Protein AF-A0A7S3UV15-F1 (afdb_monomer_lite)

Sequence (547 aa):
EGKLDSGRAGTGTPVASPTPRAAEGDEERKEEVDYTKPAPLAVKKQRSFFERYIWKPVKLTFVVGGVVLAGYFADFSTMLANVILIVKGVKGVMVNWDYDNHFAAVVASLERFLSWFSPNLSFFATFYASCINFFKNFDIEFIPLDTMNVTCDGAQAPGKLFGNILILIFVAVLFESKIFAFLMLSLKASLGLLKYQLKLKGRPFFVILLITNSFMFFDFIFRYIVQLLATGTVVKDFVANGGRHINNENCGYLDLVFAVLATLAAYLLIFPTMHIMFRTFIAGLPENADFPYVEKRIPRFLRLIFLHPSVWRKQLKQRGVSGHQLATLARQASVRGAGPNKKYLELPSFFEMIILFTRSFCVMDFRIWRTYAYCMFWKVTQLMKMTAGIWDKDGIRGFGVTEMVDRYSVDLEDRRKNHQDAIVCTGMNHSMIWQFVPAFVVAAKYGEASNKCPLFVHRSGNVKPLLCQDNHQPWTGDSPKEKVKSTLKWLLSCVKGRFLKWLVYMLSFLVMCCFALKPDPAWLGLFAIVVIPLRVERALGAALDIL

Secondary structure (DSSP, 8-state):
-----------PPP--PPP---------------TTS--HHHHHHHHHHHIIIIIHHHHHHHHHHHHHHHHHHHHHHHHHHHHHHHHHHHHTT-TT--HHHHHHHHHHHHHHHHHHH-GGGHHHHHHHHHHHHHHHH--TT-S-GGGGT---HHHHHHHHHHHHHHHHHHHHHHHHT-HHHHHHHHHHHHHHHHHHHHHHTT--HHHHHHHHHHHHHHHHHHHHHHHHHHHH--GGGGS--TTS---TTTTTTHHHHHHHHHHHHHHHHHHHHHHHHHHHH-----TT-----------HHHHHHH--HHHHHHHHHHTT--HHHHHHHHHHHHHHH--TT---SSPPPHHHHHHHHHHHHHTT-THHHHHHHHHHHHHHHHHHHHHTTEE-HHHHHHTTHHHHHHHH-S-STTHHHHHHHHHHHHHHHHGGGGGGSGGGHHHHHHHHHHHTS-EE--SSSS---GGG-SS-PPP----HHHHHHHHHHHHHHHHTTHHHHHHHHHHHHHHHHHHHHS--HHHHHHIIIIIHHHHHHHHHHHHHTT-

pLDDT: mean 77.01, std 14.98, range [36.91, 96.81]

Structure (mmCIF, N/CA/C/O backbone):
data_AF-A0A7S3UV15-F1
#
_entry.id   AF-A0A7S3UV15-F1
#
loop_
_atom_site.group_PDB
_atom_site.id
_atom_site.type_symbol
_atom_site.label_atom_id
_atom_site.label_alt_id
_atom_site.label_comp_id
_atom_site.label_asym_id
_atom_site.label_entity_id
_atom_site.label_seq_id
_atom_site.pdbx_PDB_ins_code
_atom_site.Cartn_x
_atom_site.Cartn_y
_atom_site.Cartn_z
_atom_site.occupancy
_atom_site.B_iso_or_equiv
_atom_site.auth_seq_id
_atom_site.auth_comp_id
_atom_site.auth_asym_id
_atom_site.auth_atom_id
_atom_site.pdbx_PDB_model_num
ATOM 1 N N . GLU A 1 1 ? -46.388 -33.880 -6.749 1.00 39.72 1 GLU A N 1
ATOM 2 C CA . GLU A 1 1 ? -45.628 -35.085 -7.153 1.00 39.72 1 GLU A CA 1
ATOM 3 C C . GLU A 1 1 ? -44.233 -34.959 -6.534 1.00 39.72 1 GLU A C 1
ATOM 5 O O . GLU A 1 1 ? -43.615 -33.937 -6.762 1.00 39.72 1 GLU A O 1
ATOM 10 N N . GLY A 1 2 ? -43.702 -35.801 -5.649 1.00 43.31 2 GLY A N 1
ATOM 11 C CA . GLY A 1 2 ? -44.124 -37.093 -5.129 1.00 43.31 2 GLY A CA 1
ATOM 12 C C . GLY A 1 2 ? -43.697 -37.306 -3.664 1.00 43.31 2 GLY A C 1
ATOM 13 O O . GLY A 1 2 ? -43.105 -36.441 -3.024 1.00 43.31 2 GLY A O 1
ATOM 14 N N . LYS A 1 3 ? -44.134 -38.460 -3.160 1.00 43.00 3 LYS A N 1
ATOM 15 C CA . LYS A 1 3 ? -44.285 -38.919 -1.773 1.00 43.00 3 LYS A CA 1
ATOM 16 C C . LYS A 1 3 ? -42.994 -39.409 -1.085 1.00 43.00 3 LYS A C 1
ATOM 18 O O . LYS A 1 3 ? -42.113 -39.931 -1.750 1.00 43.00 3 LYS A O 1
ATOM 23 N N . LEU A 1 4 ? -43.048 -39.302 0.252 1.00 47.22 4 LEU A N 1
ATOM 24 C CA . LEU A 1 4 ? -42.614 -40.203 1.344 1.00 47.22 4 LEU A CA 1
ATOM 25 C C . LEU A 1 4 ? -41.310 -41.012 1.225 1.00 47.22 4 LEU A C 1
ATOM 27 O O . LEU A 1 4 ? -41.192 -41.859 0.356 1.00 47.22 4 LEU A O 1
ATOM 31 N N . ASP A 1 5 ? -40.487 -40.921 2.278 1.00 42.62 5 ASP A N 1
ATOM 32 C CA . ASP A 1 5 ? -40.245 -42.105 3.110 1.00 42.62 5 ASP A CA 1
ATOM 33 C C . ASP A 1 5 ? -40.104 -41.740 4.595 1.00 42.62 5 ASP A C 1
ATOM 35 O O . ASP A 1 5 ? -39.265 -40.945 5.021 1.00 42.62 5 ASP A O 1
ATOM 39 N N . SER A 1 6 ? -41.003 -42.332 5.372 1.00 44.81 6 SER A N 1
ATOM 40 C CA . SER A 1 6 ? -41.053 -42.359 6.824 1.00 44.81 6 SER A CA 1
ATOM 41 C C . SER A 1 6 ? -40.467 -43.680 7.306 1.00 44.81 6 SER A C 1
ATOM 43 O O . SER A 1 6 ? -40.920 -44.734 6.866 1.00 44.81 6 SER A O 1
ATOM 45 N N . GLY A 1 7 ? -39.566 -43.639 8.287 1.00 38.91 7 GLY A N 1
ATOM 46 C CA . GLY A 1 7 ? -39.323 -44.795 9.146 1.00 38.91 7 GLY A CA 1
ATOM 47 C C . GLY A 1 7 ? -37.868 -45.025 9.521 1.00 38.91 7 GLY A C 1
ATOM 48 O O . GLY A 1 7 ? -37.143 -45.717 8.817 1.00 38.91 7 GLY A O 1
ATOM 49 N N . ARG A 1 8 ? -37.490 -44.584 10.725 1.00 36.91 8 ARG A N 1
ATOM 50 C CA . ARG A 1 8 ? -36.830 -45.497 11.666 1.00 36.91 8 ARG A CA 1
ATOM 51 C C . ARG A 1 8 ? -36.996 -45.018 13.102 1.00 36.91 8 ARG A C 1
ATOM 53 O O . ARG A 1 8 ? -36.328 -44.097 13.557 1.00 36.91 8 ARG A O 1
ATOM 60 N N . ALA A 1 9 ? -37.911 -45.686 13.795 1.00 47.28 9 ALA A N 1
ATOM 61 C CA . ALA A 1 9 ? -37.906 -45.794 15.240 1.00 47.28 9 ALA A CA 1
ATOM 62 C C . ALA A 1 9 ? -36.664 -46.598 15.656 1.00 47.28 9 ALA A C 1
ATOM 64 O O . ALA A 1 9 ? -36.396 -47.667 15.106 1.00 47.28 9 ALA A O 1
ATOM 65 N N . GLY A 1 10 ? -35.898 -46.058 16.599 1.00 40.28 10 GLY A N 1
ATOM 66 C CA . GLY A 1 10 ? -34.692 -46.670 17.140 1.00 40.28 10 GLY A CA 1
ATOM 67 C C . GLY A 1 10 ? -34.580 -46.361 18.624 1.00 40.28 10 GLY A C 1
ATOM 68 O O . GLY A 1 10 ? -33.991 -45.358 19.001 1.00 40.28 10 GLY A O 1
ATOM 69 N N . THR A 1 11 ? -35.219 -47.225 19.416 1.00 42.88 11 THR A N 1
ATOM 70 C CA . THR A 1 11 ? -34.824 -47.676 20.763 1.00 42.88 11 THR A CA 1
ATOM 71 C C . THR A 1 11 ? -34.282 -46.625 21.733 1.00 42.88 11 THR A C 1
ATOM 73 O O . THR A 1 11 ? -33.098 -46.292 21.728 1.00 42.88 11 THR A O 1
ATOM 76 N N . GLY A 1 12 ? -35.163 -46.197 22.640 1.00 41.59 12 GLY A N 1
ATOM 77 C CA . GLY A 1 12 ? -34.788 -45.510 23.867 1.00 41.59 12 GLY A CA 1
ATOM 78 C C . GLY A 1 12 ? -33.884 -46.375 24.743 1.00 41.59 12 GLY A C 1
ATOM 79 O O . GLY A 1 12 ? -34.178 -47.538 25.021 1.00 41.59 12 GLY A O 1
ATOM 80 N N . THR A 1 13 ? -32.783 -45.782 25.181 1.00 43.84 13 THR A N 1
ATOM 81 C CA . THR A 1 13 ? -31.993 -46.246 26.316 1.00 43.84 13 THR A CA 1
ATOM 82 C C . THR A 1 13 ? -32.658 -45.784 27.616 1.00 43.84 13 THR A C 1
ATOM 84 O O . THR A 1 13 ? -33.133 -44.647 27.694 1.00 43.84 13 THR A O 1
ATOM 87 N N . PRO A 1 14 ? -32.734 -46.647 28.641 1.00 46.78 14 PRO A N 1
ATOM 88 C CA . PRO A 1 14 ? -33.384 -46.310 29.893 1.00 46.78 14 PRO A CA 1
ATOM 89 C C . PRO A 1 14 ? -32.564 -45.278 30.667 1.00 46.78 14 PRO A C 1
ATOM 91 O O . PRO A 1 14 ? -31.341 -45.360 30.785 1.00 46.78 14 PRO A O 1
ATOM 94 N N . VAL A 1 15 ? -33.296 -44.311 31.209 1.00 49.44 15 VAL A N 1
ATOM 95 C CA . VAL A 1 15 ? -32.868 -43.358 32.227 1.00 49.44 15 VAL A CA 1
ATOM 96 C C . VAL A 1 15 ? -32.294 -44.136 33.411 1.00 49.44 15 VAL A C 1
ATOM 98 O O . VAL A 1 15 ? -33.014 -44.872 34.084 1.00 49.44 15 VAL A O 1
ATOM 101 N N . ALA A 1 16 ? -30.996 -43.972 33.662 1.00 41.34 16 ALA A N 1
ATOM 102 C CA . ALA A 1 16 ? -30.376 -44.410 34.901 1.00 41.34 16 ALA A CA 1
ATOM 103 C C . ALA A 1 16 ? -30.867 -43.500 36.034 1.00 41.34 16 ALA A C 1
ATOM 105 O O . ALA A 1 16 ? -30.513 -42.325 36.128 1.00 41.34 16 ALA A O 1
ATOM 106 N N . SER A 1 17 ? -31.730 -44.063 36.869 1.00 45.31 17 SER A N 1
ATOM 107 C CA . SER A 1 17 ? -32.135 -43.545 38.170 1.00 45.31 17 SER A CA 1
ATOM 108 C C . SER A 1 17 ? -30.910 -43.266 39.056 1.00 45.31 17 SER A C 1
ATOM 110 O O . SER A 1 17 ? -30.042 -44.136 39.167 1.00 45.31 17 SER A O 1
ATOM 112 N N . PRO A 1 18 ? -30.823 -42.099 39.719 1.00 50.88 18 PRO A N 1
ATOM 113 C CA . PRO A 1 18 ? -29.780 -41.851 40.700 1.00 50.88 18 PRO A CA 1
ATOM 114 C C . PRO A 1 18 ? -30.038 -42.710 41.943 1.00 50.88 18 PRO A C 1
ATOM 116 O O . PRO A 1 18 ? -31.045 -42.563 42.631 1.00 50.88 18 PRO A O 1
ATOM 119 N N . THR A 1 19 ? -29.110 -43.623 42.215 1.00 46.34 19 THR A N 1
ATOM 120 C CA . THR A 1 19 ? -28.984 -44.352 43.480 1.00 46.34 19 THR A CA 1
ATOM 121 C C . THR A 1 19 ? -28.919 -43.375 44.661 1.00 46.34 19 THR A C 1
ATOM 123 O O . THR A 1 19 ? -28.122 -42.431 44.607 1.00 46.34 19 THR A O 1
ATOM 126 N N . PRO A 1 20 ? -29.675 -43.602 45.750 1.00 45.03 20 PRO A N 1
ATOM 127 C CA . PRO A 1 20 ? -29.476 -42.882 46.998 1.00 45.03 20 PRO A CA 1
ATOM 128 C C . PRO A 1 20 ? -28.141 -43.337 47.595 1.00 45.03 20 PRO A C 1
ATOM 130 O O . PRO A 1 20 ? -27.974 -44.497 47.973 1.00 45.03 20 PRO A O 1
ATOM 133 N N . ARG A 1 21 ? -27.153 -42.437 47.624 1.00 41.69 21 ARG A N 1
ATOM 134 C CA . ARG A 1 21 ? -25.918 -42.664 48.377 1.00 41.69 21 ARG A CA 1
ATOM 135 C C . ARG A 1 21 ? -26.274 -42.708 49.857 1.00 41.69 21 ARG A C 1
ATOM 137 O O . ARG A 1 21 ? -26.906 -41.788 50.370 1.00 41.69 21 ARG A O 1
ATOM 144 N N . ALA A 1 22 ? -25.875 -43.807 50.482 1.00 45.28 22 ALA A N 1
ATOM 145 C CA . ALA A 1 22 ? -25.959 -44.047 51.906 1.00 45.28 22 ALA A CA 1
ATOM 146 C C . ALA A 1 22 ? -25.385 -42.863 52.693 1.00 45.28 22 ALA A C 1
ATOM 148 O O . ALA A 1 22 ? -24.323 -42.336 52.358 1.00 45.28 22 ALA A O 1
ATOM 149 N N . ALA A 1 23 ? -26.123 -42.472 53.728 1.00 48.53 23 ALA A N 1
ATOM 150 C CA . ALA A 1 23 ? -25.634 -41.652 54.817 1.00 48.53 23 ALA A CA 1
ATOM 151 C C . ALA A 1 23 ? -24.546 -42.450 55.545 1.00 48.53 23 ALA A C 1
ATOM 153 O O . ALA A 1 23 ? -24.838 -43.360 56.320 1.00 48.53 23 ALA A O 1
ATOM 154 N N . GLU A 1 24 ? -23.294 -42.155 55.218 1.00 43.94 24 GLU A N 1
ATOM 155 C CA . GLU A 1 24 ? -22.136 -42.567 55.996 1.00 43.94 24 GLU A CA 1
ATOM 156 C C . GLU A 1 24 ? -21.963 -41.516 57.095 1.00 43.94 24 GLU A C 1
ATOM 158 O O . GLU A 1 24 ? -21.973 -40.318 56.815 1.00 43.94 24 GLU A O 1
ATOM 163 N N . GLY A 1 25 ? -21.966 -41.984 58.343 1.00 46.66 25 GLY A N 1
ATOM 164 C CA . GLY A 1 25 ? -22.121 -41.167 59.537 1.00 46.66 25 GLY A CA 1
ATOM 165 C C . GLY A 1 25 ? -21.084 -40.058 59.641 1.00 46.66 25 GLY A C 1
ATOM 166 O O . GLY A 1 25 ? -19.882 -40.316 59.684 1.00 46.66 25 GLY A O 1
ATOM 167 N N . ASP A 1 26 ? -21.589 -38.834 59.755 1.00 45.00 26 ASP A N 1
ATOM 168 C CA . ASP A 1 26 ? -20.851 -37.711 60.303 1.00 45.00 26 ASP A CA 1
ATOM 169 C C . ASP A 1 26 ? -20.504 -38.046 61.762 1.00 45.00 26 ASP A C 1
ATOM 171 O O . ASP A 1 26 ? -21.325 -37.926 62.673 1.00 45.00 26 ASP A O 1
ATOM 175 N N . GLU A 1 27 ? -19.275 -38.511 61.983 1.00 49.22 27 GLU A N 1
ATOM 176 C CA . GLU A 1 27 ? -18.638 -38.425 63.290 1.00 49.22 27 GLU A CA 1
ATOM 177 C C . GLU A 1 27 ? -18.615 -36.947 63.687 1.00 49.22 27 GLU A C 1
ATOM 179 O O . GLU A 1 27 ? -17.928 -36.122 63.079 1.00 49.22 27 GLU A O 1
ATOM 184 N N . GLU A 1 28 ? -19.404 -36.627 64.711 1.00 49.88 28 GLU A N 1
ATOM 185 C CA . GLU A 1 28 ? -19.476 -35.347 65.408 1.00 49.88 28 GLU A CA 1
ATOM 186 C C . GLU A 1 28 ? -18.103 -35.010 66.023 1.00 49.88 28 GLU A C 1
ATOM 188 O O . GLU A 1 28 ? -17.859 -35.100 67.229 1.00 49.88 28 GLU A O 1
ATOM 193 N N . ARG A 1 29 ? -17.152 -34.605 65.180 1.00 47.97 29 ARG A N 1
ATOM 194 C CA . ARG A 1 29 ? -15.934 -33.947 65.629 1.00 47.97 29 ARG A CA 1
ATOM 195 C C . ARG A 1 29 ? -16.352 -32.557 66.082 1.00 47.97 29 ARG A C 1
ATOM 197 O O . ARG A 1 29 ? -16.435 -31.631 65.281 1.00 47.97 29 ARG A O 1
ATOM 204 N N . LYS A 1 30 ? -16.661 -32.434 67.374 1.00 48.97 30 LYS A N 1
ATOM 205 C CA . LYS A 1 30 ? -16.801 -31.155 68.073 1.00 48.97 30 LYS A CA 1
ATOM 206 C C . LYS A 1 30 ? -15.509 -30.368 67.857 1.00 48.97 30 LYS A C 1
ATOM 208 O O . LYS A 1 30 ? -14.535 -30.555 68.580 1.00 48.97 30 LYS A O 1
ATOM 213 N N . GLU A 1 31 ? -15.480 -29.539 66.815 1.00 54.62 31 GLU A N 1
ATOM 214 C CA . GLU A 1 31 ? -14.496 -28.476 66.683 1.00 54.62 31 GLU A CA 1
ATOM 215 C C . GLU A 1 31 ? -14.720 -27.550 67.873 1.00 54.62 31 GLU A C 1
ATOM 217 O O . GLU A 1 31 ? -15.692 -26.799 67.945 1.00 54.62 31 GLU A O 1
ATOM 222 N N . GLU A 1 32 ? -13.841 -27.689 68.857 1.00 52.22 32 GLU A N 1
ATOM 223 C CA . GLU A 1 32 ? -13.698 -26.764 69.962 1.00 52.22 32 GLU A CA 1
ATOM 224 C C . GLU A 1 32 ? -13.456 -25.377 69.354 1.00 52.22 32 GLU A C 1
ATOM 226 O O . GLU A 1 32 ? -12.412 -25.096 68.759 1.00 52.22 32 GLU A O 1
ATOM 231 N N . VAL A 1 33 ? -14.501 -24.548 69.388 1.00 53.62 33 VAL A N 1
ATOM 232 C CA . VAL A 1 33 ? -14.484 -23.193 68.846 1.00 53.62 33 VAL A CA 1
ATOM 233 C C . VAL A 1 33 ? -13.492 -22.398 69.682 1.00 53.62 33 VAL A C 1
ATOM 235 O O . VAL A 1 33 ? -13.778 -21.987 70.802 1.00 53.62 33 VAL A O 1
ATOM 238 N N . ASP A 1 34 ? -12.299 -22.209 69.132 1.00 58.41 34 ASP A N 1
ATOM 239 C CA . ASP A 1 34 ? -11.276 -21.333 69.682 1.00 58.41 34 ASP A CA 1
ATOM 240 C C . ASP A 1 34 ? -11.765 -19.875 69.588 1.00 58.41 34 ASP A C 1
ATOM 242 O O . ASP A 1 34 ? -11.545 -19.169 68.598 1.00 58.41 34 ASP A O 1
ATOM 246 N N . TYR A 1 35 ? -12.476 -19.428 70.629 1.00 54.00 35 TYR A N 1
ATOM 247 C CA . TYR A 1 35 ? -13.029 -18.076 70.772 1.00 54.00 35 TYR A CA 1
ATOM 248 C C . TYR A 1 35 ? -11.956 -16.978 70.873 1.00 54.00 35 TYR A C 1
ATOM 250 O O . TYR A 1 35 ? -12.298 -15.798 70.956 1.00 54.00 35 TYR A O 1
ATOM 258 N N . THR A 1 36 ? -10.664 -17.322 70.834 1.00 62.62 36 THR A N 1
ATOM 259 C CA . THR A 1 36 ? -9.581 -16.329 70.831 1.00 62.62 36 THR A CA 1
ATOM 260 C C . THR A 1 36 ? -9.234 -15.806 69.433 1.00 62.62 36 THR A C 1
ATOM 262 O O . THR A 1 36 ? -8.505 -14.818 69.316 1.00 62.62 36 THR A O 1
ATOM 265 N N . LYS A 1 37 ? -9.790 -16.388 68.355 1.00 58.94 37 LYS A N 1
ATOM 266 C CA . LYS A 1 37 ? -9.555 -15.910 66.982 1.00 58.94 37 LYS A CA 1
ATOM 267 C C . LYS A 1 37 ? -10.670 -14.966 66.508 1.00 58.94 37 LYS A C 1
ATOM 269 O O . LYS A 1 37 ? -11.834 -15.363 66.463 1.00 58.94 37 LYS A O 1
ATOM 274 N N . PRO A 1 38 ? -10.346 -13.720 66.107 1.00 57.72 38 PRO A N 1
ATOM 275 C CA . PRO A 1 38 ? -11.342 -12.746 65.667 1.00 57.72 38 PRO A CA 1
ATOM 276 C C . PRO A 1 38 ? -12.127 -13.270 64.458 1.00 57.72 38 PRO A C 1
ATOM 278 O O . PRO A 1 38 ? -11.551 -13.810 63.512 1.00 57.72 38 PRO A O 1
ATOM 281 N N . ALA A 1 39 ? -13.452 -13.098 64.494 1.00 55.09 39 ALA A N 1
ATOM 282 C CA . ALA A 1 39 ? -14.401 -13.684 63.550 1.00 55.09 39 ALA A CA 1
ATOM 283 C C . ALA A 1 39 ? -13.979 -13.495 62.065 1.00 55.09 39 ALA A C 1
ATOM 285 O O . ALA A 1 39 ? -14.024 -12.374 61.541 1.00 55.09 39 ALA A O 1
ATOM 286 N N . PRO A 1 40 ? -13.638 -14.572 61.325 1.00 58.41 40 PRO A N 1
ATOM 287 C CA . PRO A 1 40 ? -13.104 -14.498 59.954 1.00 58.41 40 PRO A CA 1
ATOM 288 C C . PRO A 1 40 ? -14.113 -13.988 58.905 1.00 58.41 40 PRO A C 1
ATOM 290 O O . PRO A 1 40 ? -13.755 -13.712 57.754 1.00 58.41 40 PRO A O 1
ATOM 293 N N . LEU A 1 41 ? -15.383 -13.837 59.284 1.00 57.16 41 LEU A N 1
ATOM 294 C CA . LEU A 1 41 ? -16.471 -13.394 58.412 1.00 57.16 41 LEU A CA 1
ATOM 295 C C . LEU A 1 41 ? -16.432 -11.889 58.103 1.00 57.16 41 LEU A C 1
ATOM 297 O O . LEU A 1 41 ? -16.728 -11.498 56.970 1.00 57.16 41 LEU A O 1
ATOM 301 N N . ALA A 1 42 ? -16.007 -11.045 59.050 1.00 60.44 42 ALA A N 1
ATOM 302 C CA . ALA A 1 42 ? -15.926 -9.598 58.829 1.00 60.44 42 ALA A CA 1
ATOM 303 C C . ALA A 1 42 ? -14.806 -9.238 57.834 1.00 60.44 42 ALA A C 1
ATOM 305 O O . ALA A 1 42 ? -15.020 -8.472 56.891 1.00 60.44 42 ALA A O 1
ATOM 306 N N . VAL A 1 43 ? -13.645 -9.892 57.963 1.00 67.19 43 VAL A N 1
ATOM 307 C CA . VAL A 1 43 ? -12.480 -9.681 57.087 1.00 67.19 43 VAL A CA 1
ATOM 308 C C . VAL A 1 43 ? -12.755 -10.166 55.658 1.00 67.19 43 VAL A C 1
ATOM 310 O O . VAL A 1 43 ? -12.399 -9.484 54.695 1.00 67.19 43 VAL A O 1
ATOM 313 N N . LYS A 1 44 ? -13.456 -11.299 55.483 1.00 72.56 44 LYS A N 1
ATOM 314 C CA . LYS A 1 44 ? -13.864 -11.778 54.146 1.00 72.56 44 LYS A CA 1
ATOM 315 C C . LYS A 1 44 ? -14.816 -10.803 53.448 1.00 72.56 44 LYS A C 1
ATOM 317 O O . LYS A 1 44 ? -14.636 -10.533 52.258 1.00 72.56 44 LYS A O 1
ATOM 322 N N . LYS A 1 45 ? -15.795 -10.239 54.166 1.00 75.44 45 LYS A N 1
ATOM 323 C CA . LYS A 1 45 ? -16.766 -9.297 53.584 1.00 75.44 45 LYS A CA 1
ATOM 324 C C . LYS A 1 45 ? -16.092 -7.984 53.174 1.00 75.44 45 LYS A C 1
ATOM 326 O O . LYS A 1 45 ? -16.298 -7.531 52.047 1.00 75.44 45 LYS A O 1
ATOM 331 N N . GLN A 1 46 ? -15.209 -7.445 54.016 1.00 76.56 46 GLN A N 1
ATOM 332 C CA . GLN A 1 46 ? -14.454 -6.220 53.731 1.00 76.56 46 GLN A CA 1
ATOM 333 C C . GLN A 1 46 ? -13.466 -6.395 52.565 1.00 76.56 46 GLN A C 1
ATOM 335 O O . GLN A 1 46 ? -13.400 -5.538 51.683 1.00 76.56 46 GLN A O 1
ATOM 340 N N . ARG A 1 47 ? -12.772 -7.540 52.483 1.00 78.69 47 ARG A N 1
ATOM 341 C CA . ARG A 1 47 ? -11.894 -7.865 51.346 1.00 78.69 47 ARG A CA 1
ATOM 342 C C . ARG A 1 47 ? -12.682 -7.998 50.042 1.00 78.69 47 ARG A C 1
ATOM 344 O O . ARG A 1 47 ? -12.261 -7.452 49.028 1.00 78.69 47 ARG A O 1
ATOM 351 N N . SER A 1 48 ? -13.860 -8.630 50.079 1.00 82.19 48 SER A N 1
ATOM 352 C CA . SER A 1 48 ? -14.732 -8.753 48.901 1.00 82.19 48 SER A CA 1
ATOM 353 C C . SER A 1 48 ? -15.256 -7.401 48.404 1.00 82.19 48 SER A C 1
ATOM 355 O O . SER A 1 48 ? -15.382 -7.197 47.196 1.00 82.19 48 SER A O 1
ATOM 357 N N . PHE A 1 49 ? -15.515 -6.466 49.325 1.00 83.50 49 PHE A N 1
ATOM 358 C CA . PHE A 1 49 ? -15.930 -5.108 48.998 1.00 83.50 49 PHE A CA 1
ATOM 359 C C . PHE A 1 49 ? -14.777 -4.328 48.356 1.00 83.50 49 PHE A C 1
ATOM 361 O O . PHE A 1 49 ? -14.925 -3.814 47.251 1.00 83.50 49 PHE A O 1
ATOM 368 N N . PHE A 1 50 ? -13.600 -4.314 48.987 1.00 83.88 50 PHE A N 1
ATOM 369 C CA . PHE A 1 50 ? -12.421 -3.621 48.459 1.00 83.88 50 PHE A CA 1
ATOM 370 C C . PHE A 1 50 ? -12.009 -4.160 47.079 1.00 83.88 50 PHE A C 1
ATOM 372 O O . PHE A 1 50 ? -11.705 -3.404 46.154 1.00 83.88 50 PHE A O 1
ATOM 379 N N . GLU A 1 51 ? -12.074 -5.479 46.903 1.00 82.00 51 GLU A N 1
ATOM 380 C CA . GLU A 1 51 ? -11.750 -6.125 45.639 1.00 82.00 51 GLU A CA 1
ATOM 381 C C . GLU A 1 51 ? -12.776 -5.813 44.539 1.00 82.00 51 GLU A C 1
ATOM 383 O O . GLU A 1 51 ? -12.387 -5.527 43.405 1.00 82.00 51 GLU A O 1
ATOM 388 N N . ARG A 1 52 ? -14.082 -5.810 44.853 1.00 83.44 52 ARG A N 1
ATOM 389 C CA . ARG A 1 52 ? -15.134 -5.516 43.863 1.00 83.44 52 ARG A CA 1
ATOM 390 C C . ARG A 1 52 ? -15.250 -4.042 43.504 1.00 83.44 52 ARG A C 1
ATOM 392 O O . ARG A 1 52 ? -15.424 -3.754 42.325 1.00 83.44 52 ARG A O 1
ATOM 399 N N . TYR A 1 53 ? -15.187 -3.144 44.481 1.00 85.56 53 TYR A N 1
ATOM 400 C CA . TYR A 1 53 ? -15.561 -1.741 44.286 1.00 85.56 53 TYR A CA 1
ATOM 401 C C . TYR A 1 53 ? -14.372 -0.804 44.077 1.00 85.56 53 TYR A C 1
ATOM 403 O O . TYR A 1 53 ? -14.566 0.270 43.524 1.00 85.56 53 TYR A O 1
ATOM 411 N N . ILE A 1 54 ? -13.154 -1.194 44.471 1.00 83.62 54 ILE A N 1
ATOM 412 C CA . ILE A 1 54 ? -11.966 -0.333 44.339 1.00 83.62 54 ILE A CA 1
ATOM 413 C C . ILE A 1 54 ? -10.951 -0.956 43.379 1.00 83.62 54 ILE A C 1
ATOM 415 O O . ILE A 1 54 ? -10.595 -0.351 42.371 1.00 83.62 54 ILE A O 1
ATOM 419 N N . TRP A 1 55 ? -10.523 -2.198 43.615 1.00 83.00 55 TRP A N 1
ATOM 420 C CA . TRP A 1 55 ? -9.471 -2.800 42.786 1.00 83.00 55 TRP A CA 1
ATOM 421 C C . TRP A 1 55 ? -9.897 -3.095 41.350 1.00 83.00 55 TRP A C 1
ATOM 423 O O . TRP A 1 55 ? -9.092 -2.923 40.436 1.00 83.00 55 TRP A O 1
ATOM 433 N N . LYS A 1 56 ? -11.135 -3.549 41.126 1.00 79.94 56 LYS A N 1
ATOM 434 C CA . LYS A 1 56 ? -11.646 -3.791 39.768 1.00 79.94 56 LYS A CA 1
ATOM 435 C C . LYS A 1 56 ? -11.702 -2.524 38.909 1.00 79.94 56 LYS A C 1
ATOM 437 O O . LYS A 1 56 ? -11.136 -2.582 37.819 1.00 79.94 56 LYS A O 1
ATOM 442 N N . PRO A 1 57 ? -12.307 -1.400 39.344 1.00 78.38 57 PRO A N 1
ATOM 443 C CA . PRO A 1 57 ? -12.304 -0.183 38.539 1.00 78.38 57 PRO A CA 1
ATOM 444 C C . PRO A 1 57 ? -10.897 0.380 38.365 1.00 78.38 57 PRO A C 1
ATOM 446 O O . PRO A 1 57 ? -10.557 0.760 37.257 1.00 78.38 57 PRO A O 1
ATOM 449 N N . VAL A 1 58 ? -10.034 0.339 39.388 1.00 81.12 58 VAL A N 1
ATOM 450 C CA . VAL A 1 58 ? -8.633 0.774 39.239 1.00 81.12 58 VAL A CA 1
ATOM 451 C C . VAL A 1 58 ? -7.904 -0.064 38.185 1.00 81.12 58 VAL A C 1
ATOM 453 O O . VAL A 1 58 ? -7.316 0.494 37.262 1.00 81.12 58 VAL A O 1
ATOM 456 N N . LYS A 1 59 ? -7.990 -1.401 38.252 1.00 80.12 59 LYS A N 1
ATOM 457 C CA . LYS A 1 59 ? -7.412 -2.290 37.227 1.00 80.12 59 LYS A CA 1
ATOM 458 C C . LYS A 1 59 ? -8.001 -2.021 35.847 1.00 80.12 59 LYS A C 1
ATOM 460 O O . LYS A 1 59 ? -7.250 -1.998 34.879 1.00 80.12 59 LYS A O 1
ATOM 465 N N . LEU A 1 60 ? -9.313 -1.810 35.749 1.00 79.19 60 LEU A N 1
ATOM 466 C CA . LEU A 1 60 ? -9.968 -1.489 34.485 1.00 79.19 60 LEU A CA 1
ATOM 467 C C . LEU A 1 60 ? -9.448 -0.165 33.919 1.00 79.19 60 LEU A C 1
ATOM 469 O O . LEU A 1 60 ? -9.079 -0.130 32.753 1.00 79.19 60 LEU A O 1
ATOM 473 N N . THR A 1 61 ? -9.332 0.882 34.735 1.00 77.62 61 THR A N 1
ATOM 474 C CA . THR A 1 61 ? -8.782 2.181 34.329 1.00 77.62 61 THR A CA 1
ATOM 475 C C . THR A 1 61 ? -7.330 2.062 33.878 1.00 77.62 61 THR A C 1
ATOM 477 O O . THR A 1 61 ? -6.979 2.615 32.842 1.00 77.62 61 THR A O 1
ATOM 480 N N . PHE A 1 62 ? -6.491 1.298 34.585 1.00 79.44 62 PHE A N 1
ATOM 481 C CA . PHE A 1 62 ? -5.109 1.048 34.158 1.00 79.44 62 PHE A CA 1
ATOM 482 C C . PHE A 1 62 ? -5.036 0.265 32.846 1.00 79.44 62 PHE A C 1
ATOM 484 O O . PHE A 1 62 ? -4.232 0.600 31.980 1.00 79.44 62 PHE A O 1
ATOM 491 N N . VAL A 1 63 ? -5.883 -0.753 32.671 1.00 77.62 63 VAL A N 1
ATOM 492 C CA . VAL A 1 63 ? -5.932 -1.535 31.430 1.00 77.62 63 VAL A CA 1
ATOM 493 C C . VAL A 1 63 ? -6.430 -0.668 30.278 1.00 77.62 63 VAL A C 1
ATOM 495 O O . VAL A 1 63 ? -5.750 -0.577 29.265 1.00 77.62 63 VAL A O 1
ATOM 498 N N . VAL A 1 64 ? -7.568 0.011 30.424 1.00 75.69 64 VAL A N 1
ATOM 499 C CA . VAL A 1 64 ? -8.129 0.892 29.388 1.00 75.69 64 VAL A CA 1
ATOM 500 C C . VAL A 1 64 ? -7.156 2.024 29.065 1.00 75.69 64 VAL A C 1
ATOM 502 O O . VAL A 1 64 ? -6.864 2.250 27.895 1.00 75.69 64 VAL A O 1
ATOM 505 N N . GLY A 1 65 ? -6.588 2.676 30.081 1.00 77.94 65 GLY A N 1
ATOM 506 C CA . GLY A 1 65 ? -5.581 3.722 29.913 1.00 77.94 65 GLY A CA 1
ATOM 507 C C . GLY A 1 65 ? -4.335 3.221 29.183 1.00 77.94 65 GLY A C 1
ATOM 508 O O . GLY A 1 65 ? -3.892 3.856 28.231 1.00 77.94 65 GLY A O 1
ATOM 509 N N . GLY A 1 66 ? -3.817 2.046 29.553 1.00 77.25 66 GLY A N 1
ATOM 510 C CA . GLY A 1 66 ? -2.679 1.421 28.877 1.00 77.25 66 GLY A CA 1
ATOM 511 C C . GLY A 1 66 ? -2.973 1.049 27.422 1.00 77.25 66 GLY A C 1
ATOM 512 O O . GLY A 1 66 ? -2.133 1.252 26.551 1.00 77.25 66 GLY A O 1
ATOM 513 N N . VAL A 1 67 ? -4.181 0.562 27.130 1.00 73.62 67 VAL A N 1
ATOM 514 C CA . VAL A 1 67 ? -4.625 0.236 25.766 1.00 73.62 67 VAL A CA 1
ATOM 515 C C . VAL A 1 67 ? -4.771 1.484 24.909 1.00 73.62 67 VAL A C 1
ATOM 517 O O . VAL A 1 67 ? -4.312 1.493 23.768 1.00 73.62 67 VAL A O 1
ATOM 520 N N . VAL A 1 68 ? -5.392 2.533 25.449 1.00 75.94 68 VAL A N 1
ATOM 521 C CA . VAL A 1 68 ? -5.515 3.823 24.766 1.00 75.94 68 VAL A CA 1
ATOM 522 C C . VAL A 1 68 ? -4.122 4.373 24.482 1.00 75.94 68 VAL A C 1
ATOM 524 O O . VAL A 1 68 ? -3.827 4.682 23.333 1.00 75.94 68 VAL A O 1
ATOM 527 N N . LEU A 1 69 ? -3.232 4.397 25.477 1.00 76.62 69 LEU A N 1
ATOM 528 C CA . LEU A 1 69 ? -1.858 4.867 25.312 1.00 76.62 69 LEU A CA 1
ATOM 529 C C . LEU A 1 69 ? -1.087 4.059 24.256 1.00 76.62 69 LEU A C 1
ATOM 531 O O . LEU A 1 69 ? -0.419 4.644 23.407 1.00 76.62 69 LEU A O 1
ATOM 535 N N . ALA A 1 70 ? -1.216 2.730 24.257 1.00 75.75 70 ALA A N 1
ATOM 536 C CA . ALA A 1 70 ? -0.603 1.872 23.245 1.00 75.75 70 ALA A CA 1
ATOM 537 C C . ALA A 1 70 ? -1.168 2.137 21.838 1.00 75.75 70 ALA A C 1
ATOM 539 O O . ALA A 1 70 ? -0.416 2.142 20.865 1.00 75.75 70 ALA A O 1
ATOM 540 N N . GLY A 1 71 ? -2.475 2.393 21.723 1.00 76.38 71 GLY A N 1
ATOM 541 C CA . GLY A 1 71 ? -3.116 2.786 20.468 1.00 76.38 71 GLY A CA 1
ATOM 542 C C . GLY A 1 71 ? -2.603 4.130 19.948 1.00 76.38 71 GLY A C 1
ATOM 543 O O . GLY A 1 71 ? -2.226 4.226 18.781 1.00 76.38 71 GLY A O 1
ATOM 544 N N . TYR A 1 72 ? -2.508 5.132 20.828 1.00 78.88 72 TYR A N 1
ATOM 545 C CA . TYR A 1 72 ? -1.883 6.426 20.534 1.00 78.88 72 TYR A CA 1
ATOM 546 C C . TYR A 1 72 ? -0.454 6.239 20.030 1.00 78.88 72 TYR A C 1
ATOM 548 O O . TYR A 1 72 ? -0.091 6.784 18.990 1.00 78.88 72 TYR A O 1
ATOM 556 N N . PHE A 1 73 ? 0.336 5.429 20.736 1.00 77.88 73 PHE A N 1
ATOM 557 C CA . PHE A 1 73 ? 1.716 5.153 20.366 1.00 77.88 73 PHE A CA 1
ATOM 558 C C . PHE A 1 73 ? 1.817 4.495 18.985 1.00 77.88 73 PHE A C 1
ATOM 560 O O . PHE A 1 73 ? 2.572 4.965 18.140 1.00 77.88 73 PHE A O 1
ATOM 567 N N . ALA A 1 74 ? 1.010 3.469 18.712 1.00 79.56 74 ALA A N 1
ATOM 568 C CA . ALA A 1 74 ? 1.014 2.776 17.426 1.00 79.56 74 ALA A CA 1
ATOM 569 C C . ALA A 1 74 ? 0.623 3.694 16.252 1.00 79.56 74 ALA A C 1
ATOM 571 O O . ALA A 1 74 ? 1.282 3.683 15.206 1.00 79.56 74 ALA A O 1
ATOM 572 N N . ASP A 1 75 ? -0.421 4.515 16.416 1.00 80.75 75 ASP A N 1
ATOM 573 C CA . ASP A 1 75 ? -0.837 5.494 15.402 1.00 80.75 75 ASP A CA 1
ATOM 574 C C . ASP A 1 75 ? 0.252 6.552 15.167 1.00 80.75 75 ASP A C 1
ATOM 576 O O . ASP A 1 75 ? 0.504 6.949 14.025 1.00 80.75 75 ASP A O 1
ATOM 580 N N . PHE A 1 76 ? 0.931 6.973 16.233 1.00 80.44 76 PHE A N 1
ATOM 581 C CA . PHE A 1 76 ? 2.013 7.944 16.169 1.00 80.44 76 PHE A CA 1
ATOM 582 C C . PHE A 1 76 ? 3.270 7.372 15.496 1.00 80.44 76 PHE A C 1
ATOM 584 O O . PHE A 1 76 ? 3.817 7.993 14.586 1.00 80.44 76 PHE A O 1
ATOM 591 N N . SER A 1 77 ? 3.692 6.151 15.840 1.00 80.44 77 SER A N 1
ATOM 592 C CA . SER A 1 77 ? 4.787 5.455 15.148 1.00 80.44 77 SER A CA 1
ATOM 593 C C . SER A 1 77 ? 4.477 5.243 13.666 1.00 80.44 77 SER A C 1
ATOM 595 O O . SER A 1 77 ? 5.348 5.435 12.821 1.00 80.44 77 SER A O 1
ATOM 597 N N . THR A 1 78 ? 3.226 4.915 13.330 1.00 83.38 78 THR A N 1
ATOM 598 C CA . THR A 1 78 ? 2.766 4.801 11.938 1.00 83.38 78 THR A CA 1
ATOM 599 C C . THR A 1 78 ? 2.885 6.132 11.198 1.00 83.38 78 THR A C 1
ATOM 601 O O . THR A 1 78 ? 3.339 6.175 10.055 1.00 83.38 78 THR A O 1
ATOM 604 N N . MET A 1 79 ? 2.480 7.229 11.843 1.00 86.75 79 MET A N 1
ATOM 605 C CA . MET A 1 79 ? 2.595 8.577 11.292 1.00 86.75 79 MET A CA 1
ATOM 606 C C . MET A 1 79 ? 4.051 8.911 10.958 1.00 86.75 79 MET A C 1
ATOM 608 O O . MET A 1 79 ? 4.367 9.301 9.837 1.00 86.75 79 MET A O 1
ATOM 612 N N . LEU A 1 80 ? 4.933 8.711 11.929 1.00 83.81 80 LEU A N 1
ATOM 613 C CA . LEU A 1 80 ? 6.358 8.971 11.817 1.00 83.81 80 LEU A CA 1
ATOM 614 C C . LEU A 1 80 ? 7.032 8.121 10.728 1.00 83.81 80 LEU A C 1
ATOM 616 O O . LEU A 1 80 ? 7.762 8.640 9.887 1.00 83.81 80 LEU A O 1
ATOM 620 N N . ALA A 1 81 ? 6.714 6.830 10.676 1.00 85.75 81 ALA A N 1
ATOM 621 C CA . ALA A 1 81 ? 7.176 5.925 9.631 1.00 85.75 81 ALA A CA 1
ATOM 622 C C . ALA A 1 81 ? 6.749 6.405 8.228 1.00 85.75 81 ALA A C 1
ATOM 624 O O . ALA A 1 81 ? 7.547 6.429 7.291 1.00 85.75 81 ALA A O 1
ATOM 625 N N . ASN A 1 82 ? 5.507 6.878 8.083 1.00 87.88 82 ASN A N 1
ATOM 626 C CA . ASN A 1 82 ? 5.025 7.459 6.828 1.00 87.88 82 ASN A CA 1
ATOM 627 C C . ASN A 1 82 ? 5.759 8.753 6.454 1.00 87.88 82 ASN A C 1
ATOM 629 O O . ASN A 1 82 ? 6.023 8.973 5.274 1.00 87.88 82 ASN A O 1
ATOM 633 N N . VAL A 1 83 ? 6.098 9.590 7.436 1.00 86.62 83 VAL A N 1
ATOM 634 C CA . VAL A 1 83 ? 6.880 10.820 7.233 1.00 86.62 83 VAL A CA 1
ATOM 635 C C . VAL A 1 83 ? 8.270 10.489 6.695 1.00 86.62 83 VAL A C 1
ATOM 637 O O . VAL A 1 83 ? 8.681 11.098 5.712 1.00 86.62 83 VAL A O 1
ATOM 640 N N . ILE A 1 84 ? 8.952 9.482 7.254 1.00 85.38 84 ILE A N 1
ATOM 641 C CA . ILE A 1 84 ? 10.250 9.005 6.741 1.00 85.38 84 ILE A CA 1
ATOM 642 C C . ILE A 1 84 ? 10.128 8.595 5.270 1.00 85.38 84 ILE A C 1
ATOM 644 O O . ILE A 1 84 ? 10.931 9.027 4.442 1.00 85.38 84 ILE A O 1
ATOM 648 N N . LEU A 1 85 ? 9.106 7.803 4.926 1.00 85.25 85 LEU A N 1
ATOM 649 C CA . LEU A 1 85 ? 8.880 7.365 3.546 1.00 85.25 85 LEU A CA 1
ATOM 650 C C . LEU A 1 85 ? 8.623 8.548 2.604 1.00 85.25 85 LEU A C 1
ATOM 652 O O . LEU A 1 85 ? 9.186 8.584 1.513 1.00 85.25 85 LEU A O 1
ATOM 656 N N . ILE A 1 86 ? 7.806 9.525 3.015 1.00 86.50 86 ILE A N 1
ATOM 657 C CA . ILE A 1 86 ? 7.518 10.727 2.216 1.00 86.50 86 ILE A CA 1
ATOM 658 C C . ILE A 1 86 ? 8.797 11.539 1.994 1.00 86.50 86 ILE A C 1
ATOM 660 O O . ILE A 1 86 ? 9.121 11.858 0.853 1.00 86.50 86 ILE A O 1
ATOM 664 N N . VAL A 1 87 ? 9.550 11.823 3.059 1.00 84.38 87 VAL A N 1
ATOM 665 C CA . VAL A 1 87 ? 10.810 12.579 3.003 1.00 84.38 87 VAL A CA 1
ATOM 666 C C . VAL A 1 87 ? 11.821 11.875 2.085 1.00 84.38 87 VAL A C 1
ATOM 668 O O . VAL A 1 87 ? 12.409 12.514 1.207 1.00 84.38 87 VAL A O 1
ATOM 671 N N . LYS A 1 88 ? 11.960 10.545 2.198 1.00 81.31 88 LYS A N 1
ATOM 672 C CA . LYS A 1 88 ? 12.828 9.734 1.325 1.00 81.31 88 LYS A CA 1
ATOM 673 C C . LYS A 1 88 ? 12.342 9.710 -0.129 1.00 81.31 88 LYS A C 1
ATOM 675 O O . LYS A 1 88 ? 13.162 9.805 -1.035 1.00 81.31 88 LYS A O 1
ATOM 680 N N . GLY A 1 89 ? 11.034 9.634 -0.371 1.00 80.31 89 GLY A N 1
ATOM 681 C CA . GLY A 1 89 ? 10.457 9.680 -1.720 1.00 80.31 89 GLY A CA 1
ATOM 682 C C . GLY A 1 89 ? 10.711 11.016 -2.423 1.00 80.31 89 GLY A C 1
ATOM 683 O O . GLY A 1 89 ? 11.145 11.041 -3.575 1.00 80.31 89 GLY A O 1
ATOM 684 N N . VAL A 1 90 ? 10.538 12.132 -1.704 1.00 79.94 90 VAL A N 1
ATOM 685 C CA . VAL A 1 90 ? 10.789 13.482 -2.239 1.00 79.94 90 VAL A CA 1
ATOM 686 C C . VAL A 1 90 ? 12.281 13.724 -2.518 1.00 79.94 90 VAL A C 1
ATOM 688 O O . VAL A 1 90 ? 12.597 14.488 -3.428 1.00 79.94 90 VAL A O 1
ATOM 691 N N . LYS A 1 91 ? 13.205 13.004 -1.855 1.00 72.44 91 LYS A N 1
ATOM 692 C CA . LYS A 1 91 ? 14.657 13.023 -2.163 1.00 72.44 91 LYS A CA 1
ATOM 693 C C . LYS A 1 91 ? 14.979 12.744 -3.611 1.00 72.44 91 LYS A C 1
ATOM 695 O O . LYS A 1 91 ? 15.889 13.344 -4.170 1.00 72.44 91 LYS A O 1
ATOM 700 N N . GLY A 1 92 ? 14.250 11.806 -4.210 1.00 65.94 92 GLY A N 1
ATOM 701 C CA . GLY A 1 92 ? 14.444 11.468 -5.614 1.00 65.94 92 GLY A CA 1
ATOM 702 C C . GLY A 1 92 ? 14.150 12.641 -6.552 1.00 65.94 92 GLY A C 1
ATOM 703 O O . GLY A 1 92 ? 14.566 12.599 -7.702 1.00 65.94 92 GLY A O 1
ATOM 704 N N . VAL A 1 93 ? 13.445 13.669 -6.068 1.00 69.81 93 VAL A N 1
ATOM 705 C CA . VAL A 1 93 ? 12.944 14.797 -6.858 1.00 69.81 93 VAL A CA 1
ATOM 706 C C . VAL A 1 93 ? 13.637 16.115 -6.488 1.00 69.81 93 VAL A C 1
ATOM 708 O O . VAL A 1 93 ? 13.950 16.900 -7.378 1.00 69.81 93 VAL A O 1
ATOM 711 N N . MET A 1 94 ? 13.896 16.376 -5.201 1.00 70.81 94 MET A N 1
ATOM 712 C CA . MET A 1 94 ? 14.515 17.624 -4.731 1.00 70.81 94 MET A CA 1
ATOM 713 C C . MET A 1 94 ? 16.008 17.432 -4.432 1.00 70.81 94 MET A C 1
ATOM 715 O O . MET A 1 94 ? 16.379 16.784 -3.459 1.00 70.81 94 MET A O 1
ATOM 719 N N . VAL A 1 95 ? 16.868 18.029 -5.263 1.00 59.91 95 VAL A N 1
ATOM 720 C CA . VAL A 1 95 ? 18.322 17.767 -5.299 1.00 59.91 95 VAL A CA 1
ATOM 721 C C . VAL A 1 95 ? 19.098 18.320 -4.083 1.00 59.91 95 VAL A C 1
ATOM 723 O O . VAL A 1 95 ? 20.176 17.815 -3.793 1.00 59.91 95 VAL A O 1
ATOM 726 N N . ASN A 1 96 ? 18.545 19.267 -3.310 1.00 71.50 96 ASN A N 1
ATOM 727 C CA . ASN A 1 96 ? 19.288 20.010 -2.270 1.00 71.50 96 ASN A CA 1
ATOM 728 C C . ASN A 1 96 ? 18.716 19.905 -0.842 1.00 71.50 96 ASN A C 1
ATOM 730 O O . ASN A 1 96 ? 18.965 20.780 -0.014 1.00 71.50 96 ASN A O 1
ATOM 734 N N . TRP A 1 97 ? 17.916 18.884 -0.530 1.00 77.00 97 TRP A N 1
ATOM 735 C CA . TRP A 1 97 ? 17.360 18.765 0.822 1.00 77.00 97 TRP A CA 1
ATOM 736 C C . TRP A 1 97 ? 18.385 18.148 1.788 1.00 77.00 97 TRP A C 1
ATOM 738 O O . TRP A 1 97 ? 18.819 17.013 1.596 1.00 77.00 97 TRP A O 1
ATOM 748 N N . ASP A 1 98 ? 18.762 18.884 2.836 1.00 86.50 98 ASP A N 1
ATOM 749 C CA . ASP A 1 98 ? 19.592 18.376 3.933 1.00 86.50 98 ASP A CA 1
ATOM 750 C C . ASP A 1 98 ? 18.778 17.464 4.869 1.00 86.50 98 ASP A C 1
ATOM 752 O O . ASP A 1 98 ? 18.058 17.914 5.765 1.00 86.50 98 ASP A O 1
ATOM 756 N N . TYR A 1 99 ? 18.874 16.158 4.624 1.00 80.44 99 TYR A N 1
ATOM 757 C CA . TYR A 1 99 ? 18.151 15.122 5.364 1.00 80.44 99 TYR A CA 1
ATOM 758 C C . TYR A 1 99 ? 18.535 15.051 6.831 1.00 80.44 99 TYR A C 1
ATOM 760 O O . TYR A 1 99 ? 17.681 14.755 7.665 1.00 80.44 99 TYR A O 1
ATOM 768 N N . ASP A 1 100 ? 19.802 15.294 7.141 1.00 87.06 100 ASP A N 1
ATOM 769 C CA . ASP A 1 100 ? 20.323 15.092 8.485 1.00 87.06 100 ASP A CA 1
ATOM 770 C C . ASP A 1 100 ? 19.788 16.171 9.407 1.00 87.06 100 ASP A C 1
ATOM 772 O O . ASP A 1 100 ? 19.211 15.868 10.455 1.00 87.06 100 ASP A O 1
ATOM 776 N N . ASN A 1 101 ? 19.844 17.416 8.938 1.00 90.62 101 ASN A N 1
ATOM 777 C CA . ASN A 1 101 ? 19.226 18.534 9.629 1.00 90.62 101 ASN A CA 1
ATOM 778 C C . ASN A 1 101 ? 17.699 18.388 9.699 1.00 90.62 101 ASN A C 1
ATOM 780 O O . ASN A 1 101 ? 17.098 18.682 10.735 1.00 90.62 101 ASN A O 1
ATOM 784 N N . HIS A 1 102 ? 17.058 17.871 8.646 1.00 88.50 102 HIS A N 1
ATOM 785 C CA . HIS A 1 102 ? 15.606 17.681 8.638 1.00 88.50 102 HIS A CA 1
ATOM 786 C C . HIS A 1 102 ? 15.132 16.612 9.628 1.00 88.50 102 HIS A C 1
ATOM 788 O O . HIS A 1 102 ? 14.194 16.837 10.393 1.00 88.50 102 HIS A O 1
ATOM 794 N N . PHE A 1 103 ? 15.788 15.451 9.668 1.00 88.81 103 PHE A N 1
ATOM 795 C CA . PHE A 1 103 ? 15.456 14.401 10.627 1.00 88.81 103 PHE A CA 1
ATOM 796 C C . PHE A 1 103 ? 15.803 14.799 12.061 1.00 88.81 103 PHE A C 1
ATOM 798 O O . PHE A 1 103 ? 15.018 14.509 12.966 1.00 88.81 103 PHE A O 1
ATOM 805 N N . ALA A 1 104 ? 16.914 15.511 12.272 1.00 91.88 104 ALA A N 1
ATOM 806 C CA . ALA A 1 104 ? 17.226 16.097 13.571 1.00 91.88 104 ALA A CA 1
ATOM 807 C C . ALA A 1 104 ? 16.113 17.056 14.027 1.00 91.88 104 ALA A C 1
ATOM 809 O O . ALA A 1 104 ? 15.680 16.991 15.176 1.00 91.88 104 ALA A O 1
ATOM 810 N N . ALA A 1 105 ? 15.565 17.873 13.119 1.00 92.19 105 ALA A N 1
ATOM 811 C CA . ALA A 1 105 ? 14.435 18.752 13.417 1.00 92.19 105 ALA A CA 1
ATOM 812 C C . ALA A 1 105 ? 13.134 17.984 13.728 1.00 92.19 105 ALA A C 1
ATOM 814 O O . ALA A 1 105 ? 12.389 18.382 14.628 1.00 92.19 105 ALA A O 1
ATOM 815 N N . VAL A 1 106 ? 12.867 16.863 13.043 1.00 89.06 106 VAL A N 1
ATOM 816 C CA . VAL A 1 106 ? 11.744 15.957 13.364 1.00 89.06 106 VAL A CA 1
ATOM 817 C C . VAL A 1 106 ? 11.895 15.383 14.777 1.00 89.06 106 VAL A C 1
ATOM 819 O O . VAL A 1 106 ? 10.942 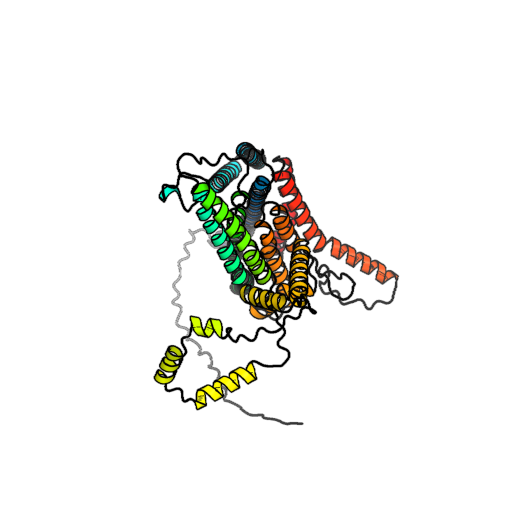15.434 15.557 1.00 89.06 106 VAL A O 1
ATOM 822 N N . VAL A 1 107 ? 13.077 14.860 15.122 1.00 92.00 107 VAL A N 1
ATOM 823 C CA . VAL A 1 107 ? 13.366 14.289 16.450 1.00 92.00 107 VAL A CA 1
ATOM 824 C C . VAL A 1 107 ? 13.263 15.359 17.535 1.00 92.00 107 VAL A C 1
ATOM 826 O O . VAL A 1 107 ? 12.582 15.137 18.531 1.00 92.00 107 VAL A O 1
ATOM 829 N N . ALA A 1 108 ? 13.850 16.538 17.325 1.00 93.31 108 ALA A N 1
ATOM 830 C CA . ALA A 1 108 ? 13.778 17.644 18.277 1.00 93.31 108 ALA A CA 1
ATOM 831 C C . ALA A 1 108 ? 12.335 18.136 18.482 1.00 93.31 108 ALA A C 1
ATOM 833 O O . ALA A 1 108 ? 11.926 18.435 19.604 1.00 93.31 108 ALA A O 1
ATOM 834 N N . SER A 1 109 ? 11.533 18.194 17.413 1.00 91.12 109 SER A N 1
ATOM 835 C CA . SER A 1 109 ? 10.105 18.532 17.508 1.00 91.12 109 SER A CA 1
ATOM 836 C C . SER A 1 109 ? 9.333 17.488 18.308 1.00 91.12 109 SER A C 1
ATOM 838 O O . SER A 1 109 ? 8.484 17.845 19.125 1.00 91.12 109 SER A O 1
ATOM 840 N N . LEU A 1 110 ? 9.649 16.206 18.107 1.00 89.56 110 LEU A N 1
ATOM 841 C CA . LEU A 1 110 ? 9.061 15.106 18.861 1.00 89.56 110 LEU A CA 1
ATOM 842 C C . LEU A 1 110 ? 9.436 15.160 20.345 1.00 89.56 110 LEU A C 1
ATOM 844 O O . LEU A 1 110 ? 8.568 15.029 21.203 1.00 89.56 110 LEU A O 1
ATOM 848 N N . GLU A 1 111 ? 10.708 15.384 20.650 1.00 93.19 111 GLU A N 1
ATOM 849 C CA . GLU A 1 111 ? 11.205 15.492 22.019 1.00 93.19 111 GLU A CA 1
ATOM 850 C C . GLU A 1 111 ? 10.538 16.648 22.770 1.00 93.19 111 GLU A C 1
ATOM 852 O O . GLU A 1 111 ? 10.029 16.446 23.872 1.00 93.19 111 GLU A O 1
ATOM 857 N N . ARG A 1 112 ? 10.453 17.834 22.148 1.00 92.25 112 ARG A N 1
ATOM 858 C CA . ARG A 1 112 ? 9.741 18.999 22.707 1.00 92.25 112 ARG A CA 1
ATOM 859 C C . ARG A 1 112 ? 8.260 18.718 22.937 1.00 92.25 112 ARG A C 1
ATOM 861 O O . ARG A 1 112 ? 7.705 19.125 23.951 1.00 92.25 112 ARG A O 1
ATOM 868 N N . PHE A 1 113 ? 7.615 18.038 21.992 1.00 90.44 113 PHE A N 1
ATOM 869 C CA . PHE A 1 113 ? 6.208 17.678 22.114 1.00 90.44 113 PHE A CA 1
ATOM 870 C C . PHE A 1 113 ? 5.976 16.698 23.272 1.00 90.44 113 PHE A C 1
ATOM 872 O O . PHE A 1 113 ? 5.084 16.913 24.085 1.00 90.44 113 PHE A O 1
ATOM 879 N N . LEU A 1 114 ? 6.789 15.644 23.386 1.00 88.31 114 LEU A N 1
ATOM 880 C CA . LEU A 1 114 ? 6.636 14.623 24.425 1.00 88.31 114 LEU A CA 1
ATOM 881 C C . LEU A 1 114 ? 7.006 15.136 25.817 1.00 88.31 114 LEU A C 1
ATOM 883 O O . LEU A 1 114 ? 6.316 14.801 26.780 1.00 88.31 114 LEU A O 1
ATOM 887 N N . SER A 1 115 ? 8.043 15.971 25.929 1.00 89.44 115 SER A N 1
ATOM 888 C CA . SER A 1 115 ? 8.456 16.557 27.208 1.00 89.44 115 SER A CA 1
ATOM 889 C C . SER A 1 115 ? 7.400 17.497 27.792 1.00 89.44 115 SER A C 1
ATOM 891 O O . SER A 1 115 ? 7.280 17.574 29.013 1.00 89.44 115 SER A O 1
ATOM 893 N N . TRP A 1 116 ? 6.578 18.127 26.942 1.00 91.06 116 TRP A N 1
ATOM 894 C CA . TRP A 1 116 ? 5.420 18.911 27.377 1.00 91.06 116 TRP A CA 1
ATOM 895 C C . TRP A 1 116 ? 4.356 18.061 28.092 1.00 91.06 116 TRP A C 1
ATOM 897 O O . TRP A 1 116 ? 3.736 18.540 29.038 1.00 91.06 116 TRP A O 1
ATOM 907 N N . PHE A 1 117 ? 4.169 16.793 27.698 1.00 85.62 117 PHE A N 1
ATOM 908 C CA . PHE A 1 117 ? 3.263 15.870 28.400 1.00 85.62 117 PHE A CA 1
ATOM 909 C C . PHE A 1 117 ? 3.912 15.236 29.627 1.00 85.62 117 PHE A C 1
ATOM 911 O O . PHE A 1 117 ? 3.284 15.123 30.678 1.00 85.62 117 PHE A O 1
ATOM 918 N N . SER A 1 118 ? 5.147 14.752 29.487 1.00 89.12 118 SER A N 1
ATOM 919 C CA . SER A 1 118 ? 5.904 14.168 30.588 1.00 89.12 118 SER A CA 1
ATOM 920 C C . SER A 1 118 ? 7.390 14.074 30.235 1.00 89.12 118 SER A C 1
ATOM 922 O O . SER A 1 118 ? 7.726 13.515 29.187 1.00 89.12 118 SER A O 1
ATOM 924 N N . PRO A 1 119 ? 8.305 14.492 31.130 1.00 90.94 119 PRO A N 1
ATOM 925 C CA . PRO A 1 119 ? 9.745 14.319 30.931 1.00 90.94 119 PRO A CA 1
ATOM 926 C C . PRO A 1 119 ? 10.145 12.861 30.667 1.00 90.94 119 PRO A C 1
ATOM 928 O O . PRO A 1 119 ? 11.037 12.595 29.864 1.00 90.94 119 PRO A O 1
ATOM 931 N N . ASN A 1 120 ? 9.436 11.907 31.281 1.00 90.75 120 ASN A N 1
ATOM 932 C CA . ASN A 1 120 ? 9.706 10.480 31.127 1.00 90.75 120 ASN A CA 1
ATOM 933 C C . ASN A 1 120 ? 9.362 9.947 29.735 1.00 90.75 120 ASN A C 1
ATOM 935 O O . ASN A 1 120 ? 9.822 8.870 29.400 1.00 90.75 120 ASN A O 1
ATOM 939 N N . LEU A 1 121 ? 8.573 10.650 28.915 1.00 86.38 121 LEU A N 1
ATOM 940 C CA . LEU A 1 121 ? 8.254 10.208 27.552 1.00 86.38 121 LEU A CA 1
ATOM 941 C C . LEU A 1 121 ? 9.364 10.540 26.542 1.00 86.38 121 LEU A C 1
ATOM 943 O O . LEU A 1 121 ? 9.312 10.062 25.412 1.00 86.38 121 LEU A O 1
ATOM 947 N N . SER A 1 122 ? 10.385 11.306 26.937 1.00 87.19 122 SER A N 1
ATOM 948 C CA . SER A 1 122 ? 11.534 11.660 26.087 1.00 87.19 122 SER A CA 1
ATOM 949 C C . SER A 1 122 ? 12.276 10.444 25.519 1.00 87.19 122 SER A C 1
ATOM 951 O O . SER A 1 122 ? 12.753 10.512 24.386 1.00 87.19 122 SER A O 1
ATOM 953 N N . PHE A 1 123 ? 12.284 9.299 26.221 1.00 90.44 123 PHE A N 1
ATOM 954 C CA . PHE A 1 123 ? 12.905 8.070 25.706 1.00 90.44 123 PHE A CA 1
ATOM 955 C C . PHE A 1 123 ? 12.325 7.644 24.352 1.00 90.44 123 PHE A C 1
ATOM 957 O O . PHE A 1 123 ? 13.028 7.029 23.555 1.00 90.44 123 PHE A O 1
ATOM 964 N N . PHE A 1 124 ? 11.057 7.964 24.063 1.00 83.00 124 PHE A N 1
ATOM 965 C CA . PHE A 1 124 ? 10.452 7.655 22.770 1.00 83.00 124 PHE A CA 1
ATOM 966 C C . PHE A 1 124 ? 11.066 8.476 21.641 1.00 83.00 124 PHE A C 1
ATOM 968 O O . PHE A 1 124 ? 11.214 7.958 20.536 1.00 83.00 124 PHE A O 1
ATOM 975 N N . ALA A 1 125 ? 11.452 9.726 21.907 1.00 88.81 125 ALA A N 1
ATOM 976 C CA . ALA A 1 125 ? 12.170 10.540 20.935 1.00 88.81 125 ALA A CA 1
ATOM 977 C C . ALA A 1 125 ? 13.553 9.935 20.656 1.00 88.81 125 ALA A C 1
ATOM 979 O O . ALA A 1 125 ? 13.939 9.812 19.496 1.00 88.81 125 ALA A O 1
ATOM 980 N N . THR A 1 126 ? 14.247 9.457 21.695 1.00 91.19 126 THR A N 1
ATOM 981 C CA . THR A 1 126 ? 15.526 8.738 21.566 1.00 91.19 126 THR A CA 1
ATOM 982 C C . THR A 1 126 ? 15.374 7.430 20.791 1.00 91.19 126 THR A C 1
ATOM 984 O O . THR A 1 126 ? 16.119 7.190 19.846 1.00 91.19 126 THR A O 1
ATOM 987 N N . PHE A 1 127 ? 14.379 6.606 21.134 1.00 88.50 127 PHE A N 1
ATOM 988 C CA . PHE A 1 127 ? 14.066 5.371 20.412 1.00 88.50 127 PHE A CA 1
ATOM 989 C C . PHE A 1 127 ? 13.775 5.660 18.939 1.00 88.50 127 PHE A C 1
ATOM 991 O O . PHE A 1 127 ? 14.310 5.004 18.048 1.00 88.50 127 PHE A O 1
ATOM 998 N N . TYR A 1 128 ? 12.974 6.690 18.670 1.00 86.25 128 TYR A N 1
ATOM 999 C CA . TYR A 1 128 ? 12.658 7.094 17.312 1.00 86.25 128 TYR A CA 1
ATOM 1000 C C . TYR A 1 128 ? 13.882 7.627 16.554 1.00 86.25 128 TYR A C 1
ATOM 1002 O O . TYR A 1 128 ? 14.057 7.297 15.382 1.00 86.25 128 TYR A O 1
ATOM 1010 N N . ALA A 1 129 ? 14.770 8.372 17.215 1.00 89.44 129 ALA A N 1
ATOM 1011 C CA . ALA A 1 129 ? 16.053 8.777 16.649 1.00 89.44 129 ALA A CA 1
ATOM 1012 C C . ALA A 1 129 ? 16.918 7.559 16.291 1.00 89.44 129 ALA A C 1
ATOM 1014 O O . ALA A 1 129 ? 17.503 7.522 15.209 1.00 89.44 129 ALA A O 1
ATOM 1015 N N . SER A 1 130 ? 16.946 6.525 17.141 1.00 90.50 130 SER A N 1
ATOM 1016 C CA . SER A 1 130 ? 17.613 5.256 16.828 1.00 90.50 130 SER A CA 1
ATOM 1017 C C . SER A 1 130 ? 16.987 4.565 15.616 1.00 90.50 130 SER A C 1
ATOM 1019 O O . SER A 1 130 ? 17.720 4.091 14.751 1.00 90.50 130 SER A O 1
ATOM 1021 N N . CYS A 1 131 ? 15.655 4.550 15.499 1.00 83.75 131 CYS A N 1
ATOM 1022 C CA . CYS A 1 131 ? 14.971 4.020 14.319 1.00 83.75 131 CYS A CA 1
ATOM 1023 C C . CYS A 1 131 ? 15.311 4.814 13.053 1.00 83.75 131 CYS A C 1
ATOM 1025 O O . CYS A 1 131 ? 15.608 4.207 12.029 1.00 83.75 131 CYS A O 1
ATOM 1027 N N . ILE A 1 132 ? 15.302 6.150 13.103 1.00 84.44 132 ILE A N 1
ATOM 1028 C CA . ILE A 1 132 ? 15.716 6.988 11.970 1.00 84.44 132 ILE A CA 1
ATOM 1029 C C . ILE A 1 132 ? 17.156 6.675 11.586 1.00 84.44 132 ILE A C 1
ATOM 1031 O O . ILE A 1 132 ? 17.424 6.482 10.407 1.00 84.44 132 ILE A O 1
ATOM 1035 N N . ASN A 1 133 ? 18.072 6.605 12.553 1.00 85.56 133 ASN A N 1
ATOM 1036 C CA . ASN A 1 133 ? 19.471 6.307 12.272 1.00 85.56 133 ASN A CA 1
ATOM 1037 C C . ASN A 1 133 ? 19.619 4.915 11.641 1.00 85.56 133 ASN A C 1
ATOM 1039 O O . ASN A 1 133 ? 20.327 4.759 10.651 1.00 85.56 133 ASN A O 1
ATOM 1043 N N . PHE A 1 134 ? 18.880 3.922 12.143 1.00 85.12 134 PHE A N 1
ATOM 1044 C CA . PHE A 1 134 ? 18.791 2.612 11.507 1.00 85.12 134 PHE A CA 1
ATOM 1045 C C . PHE A 1 134 ? 18.301 2.728 10.060 1.00 85.12 134 PHE A C 1
ATOM 1047 O O . PHE A 1 134 ? 18.976 2.231 9.174 1.00 85.12 134 PHE A O 1
ATOM 1054 N N . PHE A 1 135 ? 17.195 3.427 9.782 1.00 79.44 135 PHE A N 1
ATOM 1055 C CA . PHE A 1 135 ? 16.657 3.565 8.418 1.00 79.44 135 PHE A CA 1
ATOM 1056 C C . PHE A 1 135 ? 17.509 4.431 7.488 1.00 79.44 135 PHE A C 1
ATOM 1058 O O . PHE A 1 135 ? 17.473 4.231 6.275 1.00 79.44 135 PHE A O 1
ATOM 1065 N N . LYS A 1 136 ? 18.259 5.388 8.037 1.00 79.75 136 LYS A N 1
ATOM 1066 C CA . LYS A 1 136 ? 19.249 6.188 7.313 1.00 79.75 136 LYS A CA 1
ATOM 1067 C C . LYS A 1 136 ? 20.403 5.304 6.850 1.00 79.75 136 LYS A C 1
ATOM 1069 O O . LYS A 1 136 ? 20.816 5.415 5.703 1.00 79.75 136 LYS A O 1
ATOM 1074 N N . ASN A 1 137 ? 20.873 4.427 7.735 1.00 80.94 137 ASN A N 1
ATOM 1075 C CA . ASN A 1 137 ? 21.968 3.498 7.465 1.00 80.94 137 ASN A CA 1
ATOM 1076 C C . ASN A 1 137 ? 21.491 2.199 6.795 1.00 80.94 137 ASN A C 1
ATOM 1078 O O . ASN A 1 137 ? 22.312 1.402 6.351 1.00 80.94 137 ASN A O 1
ATOM 1082 N N . PHE A 1 138 ? 20.176 1.973 6.726 1.00 75.12 138 PHE A N 1
ATOM 1083 C CA . PHE A 1 138 ? 19.565 0.871 5.994 1.00 75.12 138 PHE A CA 1
ATOM 1084 C C . PHE A 1 138 ? 19.619 1.188 4.503 1.00 75.12 138 PHE A C 1
ATOM 1086 O O . PHE A 1 138 ? 18.645 1.646 3.892 1.00 75.12 138 PHE A O 1
ATOM 1093 N N . ASP A 1 139 ? 20.798 0.969 3.936 1.00 70.81 139 ASP A N 1
ATOM 1094 C CA . ASP A 1 139 ? 20.978 0.926 2.504 1.00 70.81 139 ASP A CA 1
ATOM 1095 C C . ASP A 1 139 ? 20.695 -0.496 2.009 1.00 70.81 139 ASP A C 1
ATOM 1097 O O . ASP A 1 139 ? 21.244 -1.476 2.516 1.00 70.81 139 ASP A O 1
ATOM 1101 N N . ILE A 1 140 ? 19.796 -0.622 1.031 1.00 64.81 140 ILE A N 1
ATOM 1102 C CA . ILE A 1 140 ? 19.491 -1.923 0.412 1.00 64.81 140 ILE A CA 1
ATOM 1103 C C . ILE A 1 140 ? 20.637 -2.353 -0.523 1.00 64.81 140 ILE A C 1
ATOM 1105 O O . ILE A 1 140 ? 20.665 -3.483 -1.004 1.00 64.81 140 ILE A O 1
ATOM 1109 N N . GLU A 1 141 ? 21.673 -1.521 -0.652 1.00 65.00 141 GLU A N 1
ATOM 1110 C CA . GLU A 1 141 ? 23.011 -1.896 -1.123 1.00 65.00 141 GLU A CA 1
ATOM 1111 C C . GLU A 1 141 ? 23.706 -2.984 -0.258 1.00 65.00 141 GLU A C 1
ATOM 1113 O O . GLU A 1 141 ? 24.885 -3.262 -0.440 1.00 65.00 141 GLU A O 1
ATOM 1118 N N . PHE A 1 142 ? 22.976 -3.685 0.624 1.00 56.38 142 PHE A N 1
ATOM 1119 C CA . PHE A 1 142 ? 23.402 -4.845 1.423 1.00 56.38 142 PHE A CA 1
ATOM 1120 C C . PHE A 1 142 ? 23.987 -6.021 0.614 1.00 56.38 142 PHE A C 1
ATOM 1122 O O . PHE A 1 142 ? 24.452 -6.994 1.200 1.00 56.38 142 PHE A O 1
ATOM 1129 N N . ILE A 1 143 ? 23.992 -5.970 -0.720 1.00 61.75 143 ILE A N 1
ATOM 1130 C CA . ILE A 1 143 ? 24.928 -6.773 -1.509 1.00 61.75 143 ILE A CA 1
ATOM 1131 C C . ILE A 1 143 ? 26.177 -5.902 -1.673 1.00 61.75 143 ILE A C 1
ATOM 1133 O O . ILE A 1 143 ? 26.218 -5.133 -2.635 1.00 61.75 143 ILE A O 1
ATOM 1137 N N . PRO A 1 144 ? 27.172 -5.974 -0.761 1.00 62.84 144 PRO A N 1
ATOM 1138 C CA . PRO A 1 144 ? 28.415 -5.238 -0.915 1.00 62.84 144 PRO A CA 1
ATOM 1139 C C . PRO A 1 144 ? 29.099 -5.732 -2.188 1.00 62.84 144 PRO A C 1
ATOM 1141 O O . PRO A 1 144 ? 29.827 -6.728 -2.190 1.00 62.84 144 PRO A O 1
ATOM 1144 N N . LEU A 1 145 ? 28.853 -5.032 -3.296 1.00 62.53 145 LEU A N 1
ATOM 1145 C CA . LEU A 1 145 ? 29.599 -5.194 -4.542 1.00 62.53 145 LEU A CA 1
ATOM 1146 C C . LEU A 1 145 ? 31.073 -4.821 -4.332 1.00 62.53 145 LEU A C 1
ATOM 1148 O O . LEU A 1 145 ? 31.917 -5.225 -5.126 1.00 62.53 145 LEU A O 1
ATOM 1152 N N . ASP A 1 146 ? 31.389 -4.168 -3.211 1.00 61.72 146 ASP A N 1
ATOM 1153 C CA . ASP A 1 146 ? 32.738 -3.973 -2.683 1.00 61.72 146 ASP A CA 1
ATOM 1154 C C . ASP A 1 146 ? 33.516 -5.293 -2.573 1.00 61.72 146 ASP A C 1
ATOM 1156 O O . ASP A 1 146 ? 34.726 -5.317 -2.783 1.00 61.72 146 ASP A O 1
ATOM 1160 N N . THR A 1 147 ? 32.834 -6.425 -2.346 1.00 60.94 147 THR A N 1
ATOM 1161 C CA . THR A 1 147 ? 33.476 -7.754 -2.351 1.00 60.94 147 THR A CA 1
ATOM 1162 C C . THR A 1 147 ? 34.036 -8.157 -3.718 1.00 60.94 147 THR A C 1
ATOM 1164 O O . THR A 1 147 ? 34.883 -9.045 -3.790 1.00 60.94 147 THR A O 1
ATOM 1167 N N . MET A 1 148 ? 33.603 -7.506 -4.801 1.00 63.03 148 MET A N 1
ATOM 1168 C CA . MET A 1 148 ? 34.075 -7.768 -6.161 1.00 63.03 148 MET A CA 1
ATOM 1169 C C . MET A 1 148 ? 35.222 -6.841 -6.597 1.00 63.03 148 MET A C 1
ATOM 1171 O O . MET A 1 148 ? 35.629 -6.914 -7.753 1.00 63.03 148 MET A O 1
ATOM 1175 N N . ASN A 1 149 ? 35.764 -5.988 -5.711 1.00 66.25 149 ASN A N 1
ATOM 1176 C CA . ASN A 1 149 ? 36.825 -5.012 -6.032 1.00 66.25 149 ASN A CA 1
ATOM 1177 C C . ASN A 1 149 ? 36.490 -4.080 -7.218 1.00 66.25 149 ASN A C 1
ATOM 1179 O O . ASN A 1 149 ? 37.377 -3.478 -7.824 1.00 66.25 149 ASN A O 1
ATOM 1183 N N . VAL A 1 150 ? 35.207 -3.935 -7.556 1.00 66.88 150 VAL A N 1
ATOM 1184 C CA . VAL A 1 150 ? 34.755 -3.041 -8.622 1.00 66.88 150 VAL A CA 1
ATOM 1185 C C . VAL A 1 150 ? 34.586 -1.647 -8.025 1.00 66.88 150 VAL A C 1
ATOM 1187 O O . VAL A 1 150 ? 33.542 -1.323 -7.465 1.00 66.88 150 VAL A O 1
ATOM 1190 N N . THR A 1 151 ? 35.635 -0.832 -8.106 1.00 66.81 151 THR A N 1
ATOM 1191 C CA . THR A 1 151 ? 35.660 0.528 -7.536 1.00 66.81 151 THR A CA 1
ATOM 1192 C C . THR A 1 151 ? 34.999 1.577 -8.432 1.00 66.81 151 THR A C 1
ATOM 1194 O O . THR A 1 151 ? 34.678 2.667 -7.964 1.00 66.81 151 THR A O 1
ATOM 1197 N N . CYS A 1 152 ? 34.773 1.270 -9.711 1.00 71.50 152 CYS A N 1
ATOM 1198 C CA . CYS A 1 152 ? 34.132 2.184 -10.649 1.00 71.50 152 CYS A CA 1
ATOM 1199 C C . CYS A 1 152 ? 32.601 2.160 -10.512 1.00 71.50 152 CYS A C 1
ATOM 1201 O O . CYS A 1 152 ? 31.969 1.131 -10.762 1.00 71.50 152 CYS A O 1
ATOM 1203 N N . ASP A 1 153 ? 31.993 3.320 -10.233 1.00 70.06 153 ASP A N 1
ATOM 1204 C CA . ASP A 1 153 ? 30.532 3.530 -10.192 1.00 70.06 153 ASP A CA 1
ATOM 1205 C C . ASP A 1 153 ? 29.801 2.912 -11.405 1.00 70.06 153 ASP A C 1
ATOM 1207 O O . ASP A 1 153 ? 28.737 2.305 -11.266 1.00 70.06 153 ASP A O 1
ATOM 1211 N N . GLY A 1 154 ? 30.377 3.046 -12.607 1.00 67.88 154 GLY A N 1
ATOM 1212 C CA . GLY A 1 154 ? 29.781 2.547 -13.852 1.00 67.88 154 GLY A CA 1
ATOM 1213 C C . GLY A 1 154 ? 29.673 1.022 -13.909 1.00 67.88 154 GLY A C 1
ATOM 1214 O O . GLY A 1 154 ? 28.657 0.487 -14.352 1.00 67.88 154 GLY A O 1
ATOM 1215 N N . ALA A 1 155 ? 30.679 0.315 -13.400 1.00 72.62 155 ALA A N 1
ATOM 1216 C CA . ALA A 1 155 ? 30.705 -1.143 -13.377 1.00 72.62 155 ALA A CA 1
ATOM 1217 C C . ALA A 1 155 ? 29.858 -1.738 -12.234 1.00 72.62 155 ALA A C 1
ATOM 1219 O O . ALA A 1 155 ? 29.430 -2.889 -12.324 1.00 72.62 155 ALA A O 1
ATOM 1220 N N . GLN A 1 156 ? 29.527 -0.955 -11.200 1.00 78.50 156 GLN A N 1
ATOM 1221 C CA . GLN A 1 156 ? 28.555 -1.355 -10.173 1.00 78.50 156 GLN A CA 1
ATOM 1222 C C . GLN A 1 156 ? 27.095 -1.227 -10.644 1.00 78.50 156 GLN A C 1
ATOM 1224 O O . GLN A 1 156 ? 26.215 -1.921 -10.126 1.00 78.50 156 GLN A O 1
ATOM 1229 N N . ALA A 1 157 ? 26.818 -0.372 -11.637 1.00 76.25 157 ALA A N 1
ATOM 1230 C CA . ALA A 1 157 ? 25.459 -0.087 -12.102 1.00 76.25 157 ALA A CA 1
ATOM 1231 C C . ALA A 1 157 ? 24.657 -1.336 -12.538 1.00 76.25 157 ALA A C 1
ATOM 1233 O O . ALA A 1 157 ? 23.505 -1.458 -12.113 1.00 76.25 157 ALA A O 1
ATOM 1234 N N . PRO A 1 158 ? 25.213 -2.312 -13.294 1.00 78.50 158 PRO A N 1
ATOM 1235 C CA . PRO A 1 158 ? 24.515 -3.565 -13.592 1.00 78.50 158 PRO A CA 1
ATOM 1236 C C . PRO A 1 158 ? 24.135 -4.368 -12.338 1.00 78.50 158 PRO A C 1
ATOM 1238 O O . PRO A 1 158 ? 23.041 -4.928 -12.275 1.00 78.50 158 PRO A O 1
ATOM 1241 N N . GLY A 1 159 ? 25.016 -4.414 -11.332 1.00 78.62 159 GLY A N 1
ATOM 1242 C CA . GLY A 1 159 ? 24.769 -5.120 -10.073 1.00 78.62 159 GLY A CA 1
ATOM 1243 C C . GLY A 1 159 ? 23.647 -4.470 -9.264 1.00 78.62 159 GLY A C 1
ATOM 1244 O O . GLY A 1 159 ? 22.712 -5.154 -8.843 1.00 78.62 159 GLY A O 1
ATOM 1245 N N . LYS A 1 160 ? 23.678 -3.135 -9.137 1.00 80.06 160 LYS A N 1
ATOM 1246 C CA . LYS A 1 160 ? 22.601 -2.352 -8.504 1.00 80.06 160 LYS A CA 1
ATOM 1247 C C . LYS A 1 160 ? 21.273 -2.518 -9.252 1.00 80.06 160 LYS A C 1
ATOM 1249 O O . LYS A 1 160 ? 20.227 -2.718 -8.633 1.00 80.06 160 LYS A O 1
ATOM 1254 N N . LEU A 1 161 ? 21.312 -2.524 -10.587 1.00 77.06 161 LEU A N 1
ATOM 1255 C CA . LEU A 1 161 ? 20.150 -2.787 -11.437 1.00 77.06 161 LEU A CA 1
ATOM 1256 C C . LEU A 1 161 ? 19.552 -4.170 -11.185 1.00 77.06 161 LEU A C 1
ATOM 1258 O O . LEU A 1 161 ? 18.343 -4.288 -10.980 1.00 77.06 161 LEU A O 1
ATOM 1262 N N . PHE A 1 162 ? 20.387 -5.203 -11.163 1.00 80.81 162 PHE A N 1
ATOM 1263 C CA . PHE A 1 162 ? 19.947 -6.563 -10.893 1.00 80.81 162 PHE A CA 1
ATOM 1264 C C . PHE A 1 162 ? 19.324 -6.700 -9.498 1.00 80.81 162 PHE A C 1
ATOM 1266 O O . PHE A 1 162 ? 18.235 -7.262 -9.377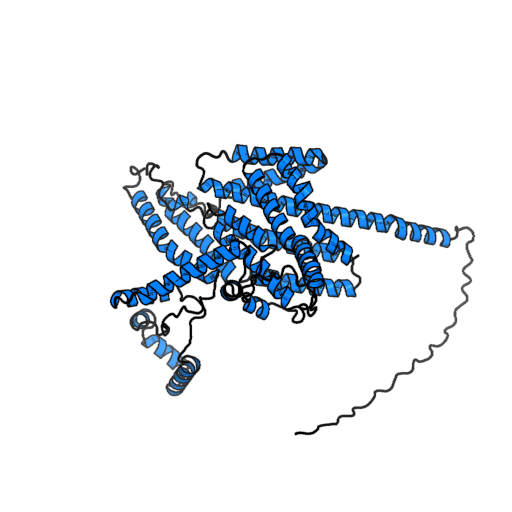 1.00 80.81 162 PHE A O 1
ATOM 1273 N N . GLY A 1 163 ? 19.953 -6.128 -8.465 1.00 82.00 163 GLY A N 1
ATOM 1274 C CA . GLY A 1 163 ? 19.412 -6.101 -7.103 1.00 82.00 163 GLY A CA 1
ATOM 1275 C C . GLY A 1 163 ? 18.033 -5.440 -7.037 1.00 82.00 163 GLY A C 1
ATOM 1276 O O . GLY A 1 163 ? 17.086 -6.026 -6.511 1.00 82.00 163 GLY A O 1
ATOM 1277 N N . ASN A 1 164 ? 17.879 -4.271 -7.663 1.00 81.94 164 ASN A N 1
ATOM 1278 C CA . ASN A 1 164 ? 16.593 -3.579 -7.725 1.00 81.94 164 ASN A CA 1
ATOM 1279 C C . ASN A 1 164 ? 15.526 -4.391 -8.473 1.00 81.94 164 ASN A C 1
ATOM 1281 O O . ASN A 1 164 ? 14.399 -4.499 -7.992 1.00 81.94 164 ASN A O 1
ATOM 1285 N N . ILE A 1 165 ? 15.859 -5.008 -9.612 1.00 80.88 165 ILE A N 1
ATOM 1286 C CA . ILE A 1 165 ? 14.926 -5.875 -10.349 1.00 80.88 165 ILE A CA 1
ATOM 1287 C C . ILE A 1 165 ? 14.516 -7.082 -9.502 1.00 80.88 165 ILE A C 1
ATOM 1289 O O . ILE A 1 165 ? 13.336 -7.425 -9.477 1.00 80.88 165 ILE A O 1
ATOM 1293 N N . LEU A 1 166 ? 15.448 -7.713 -8.783 1.00 82.56 166 LEU A N 1
ATOM 1294 C CA . LEU A 1 166 ? 15.126 -8.819 -7.882 1.00 82.56 166 LEU A CA 1
ATOM 1295 C C . LEU A 1 166 ? 14.164 -8.389 -6.776 1.00 82.56 166 LEU A C 1
ATOM 1297 O O . LEU A 1 166 ? 13.217 -9.118 -6.490 1.00 82.56 166 LEU A O 1
ATOM 1301 N N . ILE A 1 16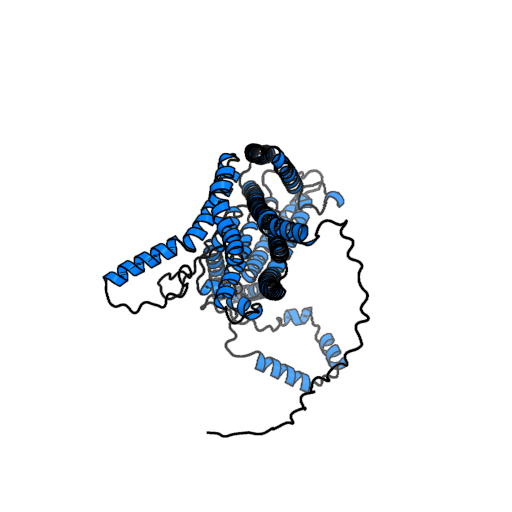7 ? 14.357 -7.202 -6.197 1.00 84.50 167 ILE A N 1
ATOM 1302 C CA . ILE A 1 167 ? 13.433 -6.638 -5.207 1.00 84.50 167 ILE A CA 1
ATOM 1303 C C . ILE A 1 167 ? 12.059 -6.396 -5.837 1.00 84.50 167 ILE A C 1
ATOM 1305 O O . ILE A 1 167 ? 11.053 -6.803 -5.260 1.00 84.50 167 ILE A O 1
ATOM 1309 N N . LEU A 1 168 ? 11.993 -5.804 -7.035 1.00 82.88 168 LEU A N 1
ATOM 1310 C CA . LEU A 1 168 ? 10.732 -5.592 -7.755 1.00 82.88 168 LEU A CA 1
ATOM 1311 C C . LEU A 1 168 ? 10.008 -6.913 -8.038 1.00 82.88 168 LEU A C 1
ATOM 1313 O O . LEU A 1 168 ? 8.807 -7.012 -7.795 1.00 82.88 168 LEU A O 1
ATOM 1317 N N . ILE A 1 169 ? 10.728 -7.937 -8.508 1.00 83.06 169 ILE A N 1
ATOM 1318 C CA . ILE A 1 169 ? 10.182 -9.278 -8.750 1.00 83.06 169 ILE A CA 1
ATOM 1319 C C . ILE A 1 169 ? 9.700 -9.893 -7.440 1.00 83.06 169 ILE A C 1
ATOM 1321 O O . ILE A 1 169 ? 8.588 -10.407 -7.390 1.00 83.06 169 ILE A O 1
ATOM 1325 N N . PHE A 1 170 ? 10.495 -9.825 -6.372 1.00 85.56 170 PHE A N 1
ATOM 1326 C CA . PHE A 1 170 ? 10.119 -10.352 -5.063 1.00 85.56 170 PHE A CA 1
ATOM 1327 C C . PHE A 1 170 ? 8.844 -9.686 -4.542 1.00 85.56 170 PHE A C 1
ATOM 1329 O O . PHE A 1 170 ? 7.902 -10.375 -4.154 1.00 85.56 170 PHE A O 1
ATOM 1336 N N . VAL A 1 171 ? 8.765 -8.355 -4.606 1.00 85.50 171 VAL A N 1
ATOM 1337 C CA . VAL A 1 171 ? 7.563 -7.613 -4.219 1.00 85.50 171 VAL A CA 1
ATOM 1338 C C . VAL A 1 171 ? 6.382 -7.991 -5.121 1.00 85.50 171 VAL A C 1
ATOM 1340 O O . VAL A 1 171 ? 5.294 -8.254 -4.611 1.00 85.50 171 VAL A O 1
ATOM 1343 N N . ALA A 1 172 ? 6.573 -8.095 -6.439 1.00 83.75 172 ALA A N 1
ATOM 1344 C CA . ALA A 1 172 ? 5.526 -8.529 -7.364 1.00 83.75 172 ALA A CA 1
ATOM 1345 C C . ALA A 1 172 ? 5.013 -9.942 -7.037 1.00 83.75 172 ALA A C 1
ATOM 1347 O O . ALA A 1 172 ? 3.802 -10.153 -7.009 1.00 83.75 172 ALA A O 1
ATOM 1348 N N . VAL A 1 173 ? 5.905 -10.880 -6.705 1.00 85.31 173 VAL A N 1
ATOM 1349 C CA . VAL A 1 173 ? 5.557 -12.237 -6.255 1.00 85.31 173 VAL A CA 1
ATOM 1350 C C . VAL A 1 173 ? 4.790 -12.194 -4.934 1.00 85.31 173 VAL A C 1
ATOM 1352 O O . VAL A 1 173 ? 3.790 -12.898 -4.789 1.00 85.31 173 VAL A O 1
ATOM 1355 N N . LEU A 1 174 ? 5.189 -11.344 -3.982 1.00 84.94 174 LEU A N 1
ATOM 1356 C CA . LEU A 1 174 ? 4.437 -11.156 -2.738 1.00 84.94 174 LEU A CA 1
ATOM 1357 C C . LEU A 1 174 ? 3.002 -10.681 -3.011 1.00 84.94 174 LEU A C 1
ATOM 1359 O O . LEU A 1 174 ? 2.070 -11.213 -2.405 1.00 84.94 174 LEU A O 1
ATOM 1363 N N . PHE A 1 175 ? 2.796 -9.753 -3.949 1.00 83.50 175 PHE A N 1
ATOM 1364 C CA . PHE A 1 175 ? 1.452 -9.325 -4.353 1.00 83.50 175 PHE A CA 1
ATOM 1365 C C . PHE A 1 175 ? 0.678 -10.427 -5.095 1.00 83.50 175 PHE A C 1
ATOM 1367 O O . PHE A 1 175 ? -0.476 -10.694 -4.755 1.00 83.50 175 PHE A O 1
ATOM 1374 N N . GLU A 1 176 ? 1.308 -11.110 -6.055 1.00 84.12 176 GLU A N 1
ATOM 1375 C CA . GLU A 1 176 ? 0.679 -12.167 -6.863 1.00 84.12 176 GLU A CA 1
ATOM 1376 C C . GLU A 1 176 ? 0.258 -13.370 -6.023 1.00 84.12 176 GLU A C 1
ATOM 1378 O O . GLU A 1 176 ? -0.815 -13.939 -6.232 1.00 84.12 176 GLU A O 1
ATOM 1383 N N . SER A 1 177 ? 1.063 -13.718 -5.019 1.00 85.00 177 SER A N 1
ATOM 1384 C CA . SER A 1 177 ? 0.789 -14.833 -4.115 1.00 85.00 177 SER A CA 1
ATOM 1385 C C . SER A 1 177 ? -0.530 -14.679 -3.350 1.00 85.00 177 SER A C 1
ATOM 1387 O O . SER A 1 177 ? -1.036 -15.651 -2.789 1.00 85.00 177 SER A O 1
ATOM 1389 N N . LYS A 1 178 ? -1.081 -13.454 -3.283 1.00 83.62 178 LYS A N 1
ATOM 1390 C CA . LYS A 1 178 ? -2.220 -13.076 -2.435 1.00 83.62 178 LYS A CA 1
ATOM 1391 C C . LYS A 1 178 ? -2.023 -13.468 -0.964 1.00 83.62 178 LYS A C 1
ATOM 1393 O O . LYS A 1 178 ? -2.988 -13.398 -0.205 1.00 83.62 178 LYS A O 1
ATOM 1398 N N . ILE A 1 179 ? -0.798 -13.823 -0.540 1.00 82.19 179 ILE A N 1
ATOM 1399 C CA . ILE A 1 179 ? -0.477 -14.262 0.827 1.00 82.19 179 ILE A CA 1
ATOM 1400 C C . ILE A 1 179 ? -0.910 -13.195 1.813 1.00 82.19 179 ILE A C 1
ATOM 1402 O O . ILE A 1 179 ? -1.494 -13.511 2.839 1.00 82.19 179 ILE A O 1
ATOM 1406 N N . PHE A 1 180 ? -0.694 -11.929 1.472 1.00 80.56 180 PHE A N 1
ATOM 1407 C CA . PHE A 1 180 ? -1.089 -10.829 2.328 1.00 80.56 180 PHE A CA 1
ATOM 1408 C C . PHE A 1 180 ? -2.609 -10.740 2.518 1.00 80.56 180 PHE A C 1
ATOM 1410 O O . PHE A 1 180 ? -3.096 -10.675 3.645 1.00 80.56 180 PHE A O 1
ATOM 1417 N N . ALA A 1 181 ? -3.375 -10.751 1.422 1.00 80.50 181 ALA A N 1
ATOM 1418 C CA . ALA A 1 181 ? -4.832 -10.688 1.493 1.00 80.50 181 ALA A CA 1
ATOM 1419 C C . ALA A 1 181 ? -5.396 -11.911 2.228 1.00 80.50 181 ALA A C 1
ATOM 1421 O O . ALA A 1 181 ? -6.278 -11.772 3.072 1.00 80.50 181 ALA A O 1
ATOM 1422 N N . PHE A 1 182 ? -4.830 -13.088 1.956 1.00 85.00 182 PHE A N 1
ATOM 1423 C CA . PHE A 1 182 ? -5.136 -14.328 2.654 1.00 85.00 182 PHE A CA 1
ATOM 1424 C C . PHE A 1 182 ? -4.852 -14.227 4.153 1.00 85.00 182 PHE A C 1
ATOM 1426 O O . PHE A 1 182 ? -5.744 -14.513 4.945 1.00 85.00 182 PHE A O 1
ATOM 1433 N N . LEU A 1 183 ? -3.650 -13.801 4.545 1.00 82.81 183 LEU A N 1
ATOM 1434 C CA . LEU A 1 183 ? -3.239 -13.663 5.937 1.00 82.81 183 LEU A CA 1
ATOM 1435 C C . LEU A 1 183 ? -4.152 -12.663 6.643 1.00 82.81 183 LEU A C 1
ATOM 1437 O O . LEU A 1 183 ? -4.704 -12.982 7.684 1.00 82.81 183 LEU A O 1
ATOM 1441 N N . MET A 1 184 ? -4.441 -11.515 6.034 1.00 83.12 184 MET A N 1
ATOM 1442 C CA . MET A 1 184 ? -5.328 -10.515 6.624 1.00 83.12 184 MET A CA 1
ATOM 1443 C C . MET A 1 184 ? -6.776 -10.981 6.781 1.00 83.12 184 MET A C 1
ATOM 1445 O O . MET A 1 184 ? -7.356 -10.812 7.854 1.00 83.12 184 MET A O 1
ATOM 1449 N N . LEU A 1 185 ? -7.377 -11.560 5.739 1.00 83.38 185 LEU A N 1
ATOM 1450 C CA . LEU A 1 185 ? -8.761 -12.041 5.799 1.00 83.38 185 LEU A CA 1
ATOM 1451 C C . LEU A 1 185 ? -8.889 -13.244 6.739 1.00 83.38 185 LEU A C 1
ATOM 1453 O O . LEU A 1 185 ? -9.786 -13.269 7.581 1.00 83.38 185 LEU A O 1
ATOM 1457 N N . SER A 1 186 ? -7.952 -14.191 6.666 1.00 84.19 186 SER A N 1
ATOM 1458 C CA . SER A 1 186 ? -7.949 -15.384 7.519 1.00 84.19 186 SER A CA 1
ATOM 1459 C C . SER A 1 186 ? -7.674 -15.037 8.977 1.00 84.19 186 SER A C 1
ATOM 1461 O O . SER A 1 186 ? -8.322 -15.590 9.864 1.00 84.19 186 SER A O 1
ATOM 1463 N N . LEU A 1 187 ? -6.765 -14.096 9.256 1.00 83.06 187 LEU A N 1
ATOM 1464 C CA . LEU A 1 187 ? -6.504 -13.626 10.617 1.00 83.06 187 LEU A CA 1
ATOM 1465 C C . LEU A 1 187 ? -7.692 -12.855 11.182 1.00 83.06 187 LEU A C 1
ATOM 1467 O O . LEU A 1 187 ? -8.056 -13.091 12.330 1.00 83.06 187 LEU A O 1
ATOM 1471 N N . LYS A 1 188 ? -8.342 -11.983 10.400 1.00 83.25 188 LYS A N 1
ATOM 1472 C CA . LYS A 1 188 ? -9.577 -11.307 10.831 1.00 83.25 188 LYS A CA 1
ATOM 1473 C C . LYS A 1 188 ? -10.685 -12.311 11.153 1.00 83.25 188 LYS A C 1
ATOM 1475 O O . LYS A 1 188 ? -11.319 -12.186 12.200 1.00 83.25 188 LYS A O 1
ATOM 1480 N N . ALA A 1 189 ? -10.886 -13.316 10.301 1.00 84.50 189 ALA A N 1
ATOM 1481 C CA . ALA A 1 189 ? -11.864 -14.376 10.540 1.00 84.50 189 ALA A CA 1
ATOM 1482 C C . ALA A 1 189 ? -11.515 -15.196 11.795 1.00 84.50 189 ALA A C 1
ATOM 1484 O O . ALA A 1 189 ? -12.362 -15.393 12.667 1.00 84.50 189 ALA A O 1
ATOM 1485 N N . SER A 1 190 ? -10.245 -15.584 11.944 1.00 83.81 190 SER A N 1
ATOM 1486 C CA . SER A 1 190 ? -9.739 -16.312 13.116 1.00 83.81 190 SER A CA 1
ATOM 1487 C C . SER A 1 190 ? -9.881 -15.497 14.398 1.00 83.81 190 SER A C 1
ATOM 1489 O O . SER A 1 190 ? -10.257 -16.038 15.431 1.00 83.81 190 SER A O 1
ATOM 1491 N N . LEU A 1 191 ? -9.645 -14.184 14.337 1.00 84.50 191 LEU A N 1
ATOM 1492 C CA . LEU A 1 191 ? -9.878 -13.258 15.441 1.00 84.50 191 LEU A CA 1
ATOM 1493 C C . LEU A 1 191 ? -11.357 -13.157 15.801 1.00 84.50 191 LEU A C 1
ATOM 1495 O O . LEU A 1 191 ? -11.678 -13.097 16.984 1.00 84.50 191 LEU A O 1
ATOM 1499 N N . GLY A 1 192 ? -12.256 -13.149 14.816 1.00 84.38 192 GLY A N 1
ATOM 1500 C CA . GLY A 1 192 ? -13.700 -13.203 15.046 1.00 84.38 192 GLY A CA 1
ATOM 1501 C C . GLY A 1 192 ? -14.109 -14.471 15.798 1.00 84.38 192 GLY A C 1
ATOM 1502 O O . GLY A 1 192 ? -14.759 -14.391 16.842 1.00 84.38 192 GLY A O 1
ATOM 1503 N N . LEU A 1 193 ? -13.639 -15.630 15.330 1.00 85.69 193 LEU A N 1
ATOM 1504 C CA . LEU A 1 193 ? -13.899 -16.922 15.966 1.00 85.69 193 LEU A CA 1
ATOM 1505 C C . LEU A 1 193 ? -13.287 -16.998 17.372 1.00 85.69 193 LEU A C 1
ATOM 1507 O O . LEU A 1 193 ? -13.936 -17.438 18.319 1.00 85.69 193 LEU A O 1
ATOM 1511 N N . LEU A 1 194 ? -12.047 -16.532 17.529 1.00 84.81 194 LEU A N 1
ATOM 1512 C CA . LEU A 1 194 ? -11.347 -16.509 18.807 1.00 84.81 194 LEU A CA 1
ATOM 1513 C C . LEU A 1 194 ? -12.056 -15.586 19.803 1.00 84.81 194 LEU A C 1
ATOM 1515 O O . LEU A 1 194 ? -12.234 -15.965 20.956 1.00 84.81 194 LEU A O 1
ATOM 1519 N N . LYS A 1 195 ? -12.519 -14.408 19.364 1.00 84.06 195 LYS A N 1
ATOM 1520 C CA . LYS A 1 195 ? -13.345 -13.501 20.175 1.00 84.06 195 LYS A CA 1
ATOM 1521 C C . LYS A 1 195 ? -14.616 -14.193 20.649 1.00 84.06 195 LYS A C 1
ATOM 1523 O O . LYS A 1 195 ? -14.924 -14.131 21.836 1.00 84.06 195 LYS A O 1
ATOM 1528 N N . TYR A 1 196 ? -15.310 -14.888 19.750 1.00 85.75 196 TYR A N 1
ATOM 1529 C CA . TYR A 1 196 ? -16.509 -15.650 20.087 1.00 85.75 196 TYR A CA 1
ATOM 1530 C C . TYR A 1 196 ? -16.218 -16.751 21.122 1.00 85.75 196 TYR A C 1
ATOM 1532 O O . TYR A 1 196 ? -16.872 -16.814 22.163 1.00 85.75 196 TYR A O 1
ATOM 1540 N N . GLN A 1 197 ? -15.175 -17.558 20.910 1.00 87.00 197 GLN A N 1
ATOM 1541 C CA . GLN A 1 197 ? -14.791 -18.617 21.848 1.00 87.00 197 GLN A CA 1
ATOM 1542 C C . GLN A 1 197 ? -14.321 -18.083 23.206 1.00 87.00 197 GLN A C 1
ATOM 1544 O O . GLN A 1 197 ? -14.642 -18.663 24.243 1.00 87.00 197 GLN A O 1
ATOM 1549 N N . LEU A 1 198 ? -13.555 -16.990 23.226 1.00 84.06 198 LEU A N 1
ATOM 1550 C CA . LEU A 1 198 ? -13.079 -16.378 24.466 1.00 84.06 198 LEU A CA 1
ATOM 1551 C C . LEU A 1 198 ? -14.230 -15.735 25.248 1.00 84.06 198 LEU A C 1
ATOM 1553 O O . LEU A 1 198 ? -14.234 -15.840 26.476 1.00 84.06 198 LEU A O 1
ATOM 1557 N N . LYS A 1 199 ? -15.230 -15.172 24.551 1.00 81.88 199 LYS A N 1
ATOM 1558 C CA . LYS A 1 199 ? -16.478 -14.683 25.155 1.00 81.88 199 LYS A CA 1
ATOM 1559 C C . LYS A 1 199 ? -17.260 -15.823 25.809 1.00 81.88 199 LYS A C 1
ATOM 1561 O O . LYS A 1 199 ? -17.653 -15.694 26.962 1.00 81.88 199 LYS A O 1
ATOM 1566 N N . LEU A 1 200 ? -17.402 -16.964 25.128 1.00 88.88 200 LEU A N 1
ATOM 1567 C CA . LEU A 1 200 ? -18.058 -18.152 25.690 1.00 88.88 200 LEU A CA 1
ATOM 1568 C C . LEU A 1 200 ? -17.315 -18.734 26.903 1.00 88.88 200 LEU A C 1
ATOM 1570 O O . LEU A 1 200 ? -17.944 -19.200 27.845 1.00 88.88 200 LEU A O 1
ATOM 1574 N N . LYS A 1 201 ? -15.976 -18.697 26.904 1.00 90.06 201 LYS A N 1
ATOM 1575 C CA . LYS A 1 201 ? -15.143 -19.227 28.000 1.00 90.06 201 LYS A CA 1
ATOM 1576 C C . LYS A 1 201 ? -14.949 -18.252 29.170 1.00 90.06 201 LYS A C 1
ATOM 1578 O O . LYS A 1 201 ? -14.187 -18.574 30.080 1.00 90.06 201 LYS A O 1
ATOM 1583 N N . GLY A 1 202 ? -15.551 -17.059 29.134 1.00 88.12 202 GLY A N 1
ATOM 1584 C CA . GLY A 1 202 ? -15.385 -16.036 30.176 1.00 88.12 202 GLY A CA 1
ATOM 1585 C C . GLY A 1 202 ? -13.929 -15.600 30.393 1.00 88.12 202 GLY A C 1
ATOM 1586 O O . GLY A 1 202 ? -13.551 -15.214 31.499 1.00 88.12 202 GLY A O 1
ATOM 1587 N N . ARG A 1 203 ? -13.071 -15.717 29.370 1.00 83.31 203 ARG A N 1
ATOM 1588 C CA . ARG A 1 203 ? -11.645 -15.374 29.486 1.00 83.31 203 ARG A CA 1
ATOM 1589 C C . ARG A 1 203 ? -11.465 -13.855 29.608 1.00 83.31 203 ARG A C 1
ATOM 1591 O O . ARG A 1 203 ? -12.262 -13.100 29.053 1.00 83.31 203 ARG A O 1
ATOM 1598 N N . PRO A 1 204 ? -10.411 -13.388 30.307 1.00 78.69 204 PRO A N 1
ATOM 1599 C CA . PRO A 1 204 ? -10.211 -11.965 30.535 1.00 78.69 204 PRO A CA 1
ATOM 1600 C C . PRO A 1 204 ? -9.988 -11.222 29.213 1.00 78.69 204 PRO A C 1
ATOM 1602 O O . PRO A 1 204 ? -9.137 -11.596 28.404 1.00 78.69 204 PRO A O 1
ATOM 1605 N N . PHE A 1 205 ? -10.733 -10.130 29.043 1.00 69.81 205 PHE A N 1
ATOM 1606 C CA . PHE A 1 205 ? -10.730 -9.228 27.886 1.00 69.81 205 PHE A CA 1
ATOM 1607 C C . PHE A 1 205 ? -9.327 -8.843 27.392 1.00 69.81 205 PHE A C 1
ATOM 1609 O O . PHE A 1 205 ? -9.075 -8.782 26.190 1.00 69.81 205 PHE A O 1
ATOM 1616 N N . PHE A 1 206 ? -8.389 -8.652 28.320 1.00 73.88 206 PHE A N 1
ATOM 1617 C CA . PHE A 1 206 ? -7.015 -8.274 28.005 1.00 73.88 206 PHE A CA 1
ATOM 1618 C C . PHE A 1 206 ? -6.319 -9.252 27.042 1.00 73.88 206 PHE A C 1
ATOM 1620 O O . PHE A 1 206 ? -5.574 -8.816 26.171 1.00 73.88 206 PHE A O 1
ATOM 1627 N N . VAL A 1 207 ? -6.603 -10.558 27.130 1.00 78.38 207 VAL A N 1
ATOM 1628 C CA . VAL A 1 207 ? -5.999 -11.562 26.235 1.00 78.38 207 VAL A CA 1
ATOM 1629 C C . VAL A 1 207 ? -6.497 -11.388 24.800 1.00 78.38 207 VAL A C 1
ATOM 1631 O O . VAL A 1 207 ? -5.703 -11.430 23.864 1.00 78.38 207 VAL A O 1
ATOM 1634 N N . ILE A 1 208 ? -7.799 -11.134 24.620 1.00 78.69 208 ILE A N 1
ATOM 1635 C CA . ILE A 1 208 ? -8.395 -10.861 23.301 1.00 78.69 208 ILE A CA 1
ATOM 1636 C C . ILE A 1 208 ? -7.724 -9.644 22.668 1.00 78.69 208 ILE A C 1
ATOM 1638 O O . ILE A 1 208 ? -7.385 -9.648 21.481 1.00 78.69 208 ILE A O 1
ATOM 1642 N N . LEU A 1 209 ? -7.561 -8.593 23.466 1.00 74.88 209 LEU A N 1
ATOM 1643 C CA . LEU A 1 209 ? -7.029 -7.329 23.003 1.00 74.88 209 LEU A CA 1
ATOM 1644 C C . LEU A 1 209 ? -5.540 -7.428 22.660 1.00 74.88 209 LEU A C 1
ATOM 1646 O O . LEU A 1 209 ? -5.139 -6.959 21.599 1.00 74.88 209 LEU A O 1
ATOM 1650 N N . LEU A 1 210 ? -4.747 -8.096 23.500 1.00 78.44 210 LEU A N 1
ATOM 1651 C CA . LEU A 1 210 ? -3.329 -8.332 23.245 1.00 78.44 210 LEU A CA 1
ATOM 1652 C C . LEU A 1 210 ? -3.129 -9.108 21.940 1.00 78.44 210 LEU A C 1
ATOM 1654 O O . LEU A 1 210 ? -2.387 -8.657 21.076 1.00 78.44 210 LEU A O 1
ATOM 1658 N N . ILE A 1 211 ? -3.873 -10.201 21.745 1.00 80.62 211 ILE A N 1
ATOM 1659 C CA . ILE A 1 211 ? -3.807 -10.998 20.513 1.00 80.62 211 ILE A CA 1
ATOM 1660 C C . ILE A 1 211 ? -4.217 -10.160 19.292 1.00 80.62 211 ILE A C 1
ATOM 1662 O O . ILE A 1 211 ? -3.529 -10.167 18.274 1.00 80.62 211 ILE A O 1
ATOM 1666 N N . THR A 1 212 ? -5.311 -9.396 19.394 1.00 78.19 212 THR A N 1
ATOM 1667 C CA . THR A 1 212 ? -5.776 -8.523 18.302 1.00 78.19 212 THR A CA 1
ATOM 1668 C C . THR A 1 212 ? -4.716 -7.480 17.936 1.00 78.19 212 THR A C 1
ATOM 1670 O O . THR A 1 212 ? -4.416 -7.303 16.756 1.00 78.19 212 THR A O 1
ATOM 1673 N N . ASN A 1 213 ? -4.114 -6.825 18.930 1.00 76.81 213 ASN A N 1
ATOM 1674 C CA . ASN A 1 213 ? -3.088 -5.809 18.714 1.00 76.81 213 ASN A CA 1
ATOM 1675 C C . ASN A 1 213 ? -1.803 -6.402 18.130 1.00 76.81 213 ASN A C 1
ATOM 1677 O O . ASN A 1 213 ? -1.233 -5.805 17.221 1.00 76.81 213 ASN A O 1
ATOM 1681 N N . SER A 1 214 ? -1.379 -7.588 18.577 1.00 78.88 214 SER A N 1
ATOM 1682 C CA . SER A 1 214 ? -0.229 -8.285 17.992 1.00 78.88 214 SER A CA 1
ATOM 1683 C C . SER A 1 214 ? -0.437 -8.571 16.505 1.00 78.88 214 SER A C 1
ATOM 1685 O O . SER A 1 214 ? 0.465 -8.336 15.708 1.00 78.88 214 SER A O 1
ATOM 1687 N N . PHE A 1 215 ? -1.630 -9.008 16.093 1.00 80.69 215 PHE A N 1
ATOM 1688 C CA . PHE A 1 215 ? -1.908 -9.238 14.671 1.00 80.69 215 PHE A CA 1
ATOM 1689 C C . PHE A 1 215 ? -1.922 -7.951 13.846 1.00 80.69 215 PHE A C 1
ATOM 1691 O O . PHE A 1 215 ? -1.346 -7.922 12.761 1.00 80.69 215 PHE A O 1
ATOM 1698 N N . MET A 1 216 ? -2.527 -6.879 14.364 1.00 79.19 216 MET A N 1
ATOM 1699 C CA . MET A 1 216 ? -2.490 -5.566 13.707 1.00 79.19 216 MET A CA 1
ATOM 1700 C C . MET A 1 216 ? -1.052 -5.043 13.577 1.00 79.19 216 MET A C 1
ATOM 1702 O O . MET A 1 216 ? -0.705 -4.411 12.583 1.00 79.19 216 MET A O 1
ATOM 1706 N N . PHE A 1 217 ? -0.201 -5.342 14.557 1.00 79.50 217 PHE A N 1
ATOM 1707 C CA . PHE A 1 217 ? 1.215 -4.999 14.526 1.00 79.50 217 PHE A CA 1
ATOM 1708 C C . PHE A 1 217 ? 1.990 -5.795 13.465 1.00 79.50 217 PHE A C 1
ATOM 1710 O O . PHE A 1 217 ? 2.780 -5.208 12.730 1.00 79.50 217 PHE A O 1
ATOM 1717 N N . PHE A 1 218 ? 1.734 -7.099 13.315 1.00 80.50 218 PHE A N 1
ATOM 1718 C CA . PHE A 1 218 ? 2.331 -7.894 12.234 1.00 80.50 218 PHE A CA 1
ATOM 1719 C C . PHE A 1 218 ? 1.897 -7.417 10.845 1.00 80.50 218 PHE A C 1
ATOM 1721 O O . PHE A 1 218 ? 2.740 -7.323 9.952 1.00 80.50 218 PHE A O 1
ATOM 1728 N N . ASP A 1 219 ? 0.615 -7.076 10.673 1.00 81.44 219 ASP A N 1
ATOM 1729 C CA . ASP A 1 219 ? 0.108 -6.453 9.443 1.00 81.44 219 ASP A CA 1
ATOM 1730 C C . ASP A 1 219 ? 0.905 -5.184 9.111 1.00 81.44 219 ASP A C 1
ATOM 1732 O O . ASP A 1 219 ? 1.427 -5.018 8.006 1.00 81.44 219 ASP A O 1
ATOM 1736 N N . PHE A 1 220 ? 1.060 -4.315 10.110 1.00 82.06 220 PHE A N 1
ATOM 1737 C CA . PHE A 1 220 ? 1.817 -3.079 9.981 1.00 82.06 220 PHE A CA 1
ATOM 1738 C C . PHE A 1 220 ? 3.281 -3.324 9.595 1.00 82.06 220 PHE A C 1
ATOM 1740 O O . PHE A 1 220 ? 3.747 -2.737 8.619 1.00 82.06 220 PHE A O 1
ATOM 1747 N N . ILE A 1 221 ? 3.988 -4.216 10.301 1.00 82.88 221 ILE A N 1
ATOM 1748 C CA . ILE A 1 221 ? 5.386 -4.550 9.993 1.00 82.88 221 ILE A CA 1
ATOM 1749 C C . ILE A 1 221 ? 5.511 -5.053 8.561 1.00 82.88 221 ILE A C 1
ATOM 1751 O O . ILE A 1 221 ? 6.365 -4.575 7.821 1.00 82.88 221 ILE A O 1
ATOM 1755 N N . PHE A 1 222 ? 4.671 -6.005 8.158 1.00 83.12 222 PHE A N 1
ATOM 1756 C CA . PHE A 1 222 ? 4.783 -6.610 6.839 1.00 83.12 222 PHE A CA 1
ATOM 1757 C C . PHE A 1 222 ? 4.572 -5.576 5.731 1.00 83.12 222 PHE A C 1
ATOM 1759 O O . PHE A 1 222 ? 5.384 -5.485 4.809 1.00 83.12 222 PHE A O 1
ATOM 1766 N N . ARG A 1 223 ? 3.519 -4.752 5.840 1.00 85.38 223 ARG A N 1
ATOM 1767 C CA . ARG A 1 223 ? 3.299 -3.643 4.901 1.00 85.38 223 ARG A CA 1
ATOM 1768 C C . ARG A 1 223 ? 4.504 -2.723 4.879 1.00 85.38 223 ARG A C 1
ATOM 1770 O O . ARG A 1 223 ? 4.969 -2.372 3.804 1.00 85.38 223 ARG A O 1
ATOM 1777 N N . TYR A 1 224 ? 5.022 -2.351 6.043 1.00 85.31 224 TYR A N 1
ATOM 1778 C CA . TYR A 1 224 ? 6.143 -1.432 6.129 1.00 85.31 224 TYR A CA 1
ATOM 1779 C C . TYR A 1 224 ? 7.420 -2.011 5.511 1.00 85.31 224 TYR A C 1
ATOM 1781 O O . TYR A 1 224 ? 8.111 -1.297 4.797 1.00 85.31 224 TYR A O 1
ATOM 1789 N N . ILE A 1 225 ? 7.690 -3.310 5.672 1.00 85.06 225 ILE A N 1
ATOM 1790 C CA . ILE A 1 225 ? 8.790 -4.000 4.982 1.00 85.06 225 ILE A CA 1
ATOM 1791 C C . ILE A 1 225 ? 8.611 -3.904 3.466 1.00 85.06 225 ILE A C 1
ATOM 1793 O O . ILE A 1 225 ? 9.539 -3.505 2.771 1.00 85.06 225 ILE A O 1
ATOM 1797 N N . VAL A 1 226 ? 7.418 -4.202 2.943 1.00 86.88 226 VAL A N 1
ATOM 1798 C CA . VAL A 1 226 ? 7.139 -4.073 1.501 1.00 86.88 226 VAL A CA 1
ATOM 1799 C C . VAL A 1 226 ? 7.332 -2.629 1.027 1.00 86.88 226 VAL A C 1
ATOM 1801 O O . VAL A 1 226 ? 7.911 -2.406 -0.033 1.00 86.88 226 VAL A O 1
ATOM 1804 N N . GLN A 1 227 ? 6.905 -1.645 1.821 1.00 88.31 227 GLN A N 1
ATOM 1805 C CA . GLN A 1 227 ? 7.072 -0.224 1.508 1.00 88.31 227 GLN A CA 1
ATOM 1806 C C . GLN A 1 227 ? 8.542 0.215 1.547 1.00 88.31 227 GLN A C 1
ATOM 1808 O O . GLN A 1 227 ? 8.982 0.993 0.703 1.00 88.31 227 GLN A O 1
ATOM 1813 N N . LEU A 1 228 ? 9.330 -0.294 2.494 1.00 83.56 228 LEU A N 1
ATOM 1814 C CA . LEU A 1 228 ? 10.772 -0.058 2.557 1.00 83.56 228 LEU A CA 1
ATOM 1815 C C . LEU A 1 228 ? 11.488 -0.666 1.352 1.00 83.56 228 LEU A C 1
ATOM 1817 O O . LEU A 1 228 ? 12.304 0.009 0.733 1.00 83.56 228 LEU A O 1
ATOM 1821 N N . LEU A 1 229 ? 11.142 -1.902 0.984 1.00 84.94 229 LEU A N 1
ATOM 1822 C CA . LEU A 1 229 ? 11.678 -2.562 -0.205 1.00 84.94 229 LEU A CA 1
ATOM 1823 C C . LEU A 1 229 ? 11.332 -1.772 -1.476 1.00 84.94 229 LEU A C 1
ATOM 1825 O O . LEU A 1 229 ? 12.213 -1.510 -2.288 1.00 84.94 229 LEU A O 1
ATOM 1829 N N . ALA A 1 230 ? 10.081 -1.323 -1.618 1.00 84.19 230 ALA A N 1
ATOM 1830 C CA . ALA A 1 230 ? 9.639 -0.533 -2.768 1.00 84.19 230 ALA A CA 1
ATOM 1831 C C . ALA A 1 230 ? 10.284 0.864 -2.824 1.00 84.19 230 ALA A C 1
ATOM 1833 O O . ALA A 1 230 ? 10.641 1.335 -3.895 1.00 84.19 230 ALA A O 1
ATOM 1834 N N . THR A 1 231 ? 10.471 1.536 -1.684 1.00 79.00 231 THR A N 1
ATOM 1835 C CA . THR A 1 231 ? 11.130 2.857 -1.646 1.00 79.00 231 THR A CA 1
ATOM 1836 C C . THR A 1 231 ? 12.649 2.785 -1.761 1.00 79.00 231 THR A C 1
ATOM 1838 O O . THR A 1 231 ? 13.283 3.788 -2.091 1.00 79.00 231 THR A O 1
ATOM 1841 N N . GLY A 1 232 ? 13.247 1.627 -1.484 1.00 75.69 232 GLY A N 1
ATOM 1842 C CA . GLY A 1 232 ? 14.669 1.390 -1.694 1.00 75.69 232 GLY A CA 1
ATOM 1843 C C . GLY A 1 232 ? 15.047 1.168 -3.156 1.00 75.69 232 GLY A C 1
ATOM 1844 O O . GLY A 1 232 ? 16.214 1.330 -3.490 1.00 75.69 232 GLY A O 1
ATOM 1845 N N . THR A 1 233 ? 14.093 0.875 -4.048 1.00 76.31 233 THR A N 1
ATOM 1846 C CA . THR A 1 233 ? 14.381 0.825 -5.486 1.00 76.31 233 THR A CA 1
ATOM 1847 C C . THR A 1 233 ? 14.519 2.244 -6.030 1.00 76.31 233 THR A C 1
ATOM 1849 O O . THR A 1 233 ? 13.531 2.955 -6.228 1.00 76.31 233 THR A O 1
ATOM 1852 N N . VAL A 1 234 ? 15.753 2.690 -6.247 1.00 69.25 234 VAL A N 1
ATOM 1853 C CA . VAL A 1 234 ? 16.035 4.049 -6.710 1.00 69.25 234 VAL A CA 1
ATOM 1854 C C . VAL A 1 234 ? 16.138 4.077 -8.235 1.00 69.25 234 VAL A C 1
ATOM 1856 O O . VAL A 1 234 ? 17.098 3.594 -8.824 1.00 69.25 234 VAL A O 1
ATOM 1859 N N . VAL A 1 235 ? 15.158 4.711 -8.890 1.00 64.75 235 VAL A N 1
ATOM 1860 C CA . VAL A 1 235 ? 15.127 4.825 -10.362 1.00 64.75 235 VAL A CA 1
ATOM 1861 C C . VAL A 1 235 ? 16.260 5.693 -10.917 1.00 64.75 235 VAL A C 1
ATOM 1863 O O . VAL A 1 235 ? 16.731 5.468 -12.030 1.00 64.75 235 VAL A O 1
ATOM 1866 N N . LYS A 1 236 ? 16.724 6.675 -10.132 1.00 65.25 236 LYS A N 1
ATOM 1867 C CA . LYS A 1 236 ? 17.774 7.618 -10.545 1.00 65.25 236 LYS A CA 1
ATOM 1868 C C . LYS A 1 236 ? 19.095 6.918 -10.883 1.00 65.25 236 LYS A C 1
ATOM 1870 O O . LYS A 1 236 ? 19.851 7.438 -11.690 1.00 65.25 236 LYS A O 1
ATOM 1875 N N . ASP A 1 237 ? 19.347 5.749 -10.297 1.00 64.94 237 ASP A N 1
ATOM 1876 C CA . ASP A 1 237 ? 20.587 5.008 -10.522 1.00 64.94 237 ASP A CA 1
ATOM 1877 C C . ASP A 1 237 ? 20.558 4.246 -11.863 1.00 64.94 237 ASP A C 1
ATOM 1879 O O . ASP A 1 237 ? 21.580 3.735 -12.306 1.00 64.94 237 ASP A O 1
ATOM 1883 N N . PHE A 1 238 ? 19.404 4.203 -12.548 1.00 61.09 238 PHE A N 1
ATOM 1884 C CA . PHE A 1 238 ? 19.254 3.584 -13.873 1.00 61.09 238 PHE A CA 1
ATOM 1885 C C . PHE A 1 238 ? 19.519 4.542 -15.037 1.00 61.09 238 PHE A C 1
ATOM 1887 O O . PHE A 1 238 ? 19.813 4.098 -16.151 1.00 61.09 238 PHE A O 1
ATOM 1894 N N . VAL A 1 239 ? 19.388 5.849 -14.801 1.00 61.69 239 VAL A N 1
ATOM 1895 C CA . VAL A 1 239 ? 19.633 6.878 -15.810 1.00 61.69 239 VAL A CA 1
ATOM 1896 C C . VAL A 1 239 ? 21.011 7.441 -15.524 1.00 61.69 239 VAL A C 1
ATOM 1898 O O . VAL A 1 239 ? 21.202 8.096 -14.504 1.00 61.69 239 VAL A O 1
ATOM 1901 N N . ALA A 1 240 ? 21.974 7.159 -16.404 1.00 55.19 240 ALA A N 1
ATOM 1902 C CA . ALA A 1 240 ? 23.312 7.723 -16.307 1.00 55.19 240 ALA A CA 1
ATOM 1903 C C . ALA A 1 240 ? 23.193 9.239 -16.091 1.00 55.19 240 ALA A C 1
ATOM 1905 O O . ALA A 1 240 ? 22.744 9.968 -16.977 1.00 55.19 240 ALA A O 1
ATOM 1906 N N . ASN A 1 241 ? 23.527 9.709 -14.886 1.00 54.78 241 ASN A N 1
ATOM 1907 C CA . ASN A 1 241 ? 23.568 11.133 -14.596 1.00 54.78 241 ASN A CA 1
ATOM 1908 C C . ASN A 1 241 ? 24.633 11.722 -15.515 1.00 54.78 241 ASN A C 1
ATOM 1910 O O . ASN A 1 241 ? 25.823 11.545 -15.258 1.00 54.78 241 ASN A O 1
ATOM 1914 N N . GLY A 1 242 ? 24.204 12.411 -16.574 1.00 52.91 242 GLY A N 1
ATOM 1915 C CA . GLY A 1 242 ? 25.054 12.965 -17.634 1.00 52.91 242 GLY A CA 1
ATOM 1916 C C . GLY A 1 242 ? 26.076 14.017 -17.184 1.00 52.91 242 GLY A C 1
ATOM 1917 O O . GLY A 1 242 ? 26.608 14.727 -18.026 1.00 52.91 242 GLY A O 1
ATOM 1918 N N . GLY A 1 243 ? 26.339 14.139 -15.879 1.00 56.94 243 GLY A N 1
ATOM 1919 C CA . GLY A 1 243 ? 27.313 15.053 -15.290 1.00 56.94 243 GLY A CA 1
ATOM 1920 C C . GLY A 1 243 ? 28.371 14.402 -14.393 1.00 56.94 243 GLY A C 1
ATOM 1921 O O . GLY A 1 243 ? 29.247 15.119 -13.922 1.00 56.94 243 GLY A O 1
ATOM 1922 N N . ARG A 1 244 ? 28.342 13.083 -14.128 1.00 60.47 244 ARG A N 1
ATOM 1923 C CA . ARG A 1 244 ? 29.489 12.437 -13.463 1.00 60.47 244 ARG A CA 1
ATOM 1924 C C . ARG A 1 244 ? 30.534 12.101 -14.518 1.00 60.47 244 ARG A C 1
ATOM 1926 O O . ARG A 1 244 ? 30.240 11.357 -15.449 1.00 60.47 244 ARG A O 1
ATOM 1933 N N . HIS A 1 245 ? 31.738 12.653 -14.371 1.00 59.38 245 HIS A N 1
ATOM 1934 C CA . HIS A 1 245 ? 32.892 12.256 -15.170 1.00 59.38 245 HIS A CA 1
ATOM 1935 C C . HIS A 1 245 ? 33.118 10.751 -14.988 1.00 59.38 245 HIS A C 1
ATOM 1937 O O . HIS A 1 245 ? 33.594 10.307 -13.946 1.00 59.38 245 HIS A O 1
ATOM 1943 N N . ILE A 1 246 ? 32.726 9.962 -15.990 1.00 63.06 246 ILE A N 1
ATOM 1944 C CA . ILE A 1 246 ? 33.092 8.551 -16.078 1.00 63.06 246 ILE A CA 1
ATOM 1945 C C . ILE A 1 246 ? 34.607 8.548 -16.245 1.00 63.06 246 ILE A C 1
ATOM 1947 O O . ILE A 1 246 ? 35.124 9.111 -17.213 1.00 63.06 246 ILE A O 1
ATOM 1951 N N . ASN A 1 247 ? 35.316 8.000 -15.261 1.00 64.75 247 ASN A N 1
ATOM 1952 C CA . ASN A 1 247 ? 36.769 8.019 -15.237 1.00 64.75 247 ASN A CA 1
ATOM 1953 C C . ASN A 1 247 ? 37.308 7.004 -16.259 1.00 64.75 247 ASN A C 1
ATOM 1955 O O . ASN A 1 247 ? 37.638 5.870 -15.930 1.00 64.75 247 ASN A O 1
ATOM 1959 N N . ASN A 1 248 ? 37.317 7.399 -17.532 1.00 66.44 248 ASN A N 1
ATOM 1960 C CA . ASN A 1 248 ? 37.613 6.516 -18.662 1.00 66.44 248 ASN A CA 1
ATOM 1961 C C . ASN A 1 248 ? 39.086 6.078 -18.730 1.00 66.44 248 ASN A C 1
ATOM 1963 O O . ASN A 1 248 ? 39.395 5.128 -19.451 1.00 66.44 248 ASN A O 1
ATOM 1967 N N . GLU A 1 249 ? 39.986 6.750 -18.008 1.00 75.38 249 GLU A N 1
ATOM 1968 C CA . GLU A 1 249 ? 41.435 6.597 -18.179 1.00 75.38 249 GLU A CA 1
ATOM 1969 C C . GLU A 1 249 ? 41.971 5.251 -17.665 1.00 75.38 249 GLU A C 1
ATOM 1971 O O . GLU A 1 249 ? 42.887 4.696 -18.265 1.00 75.38 249 GLU A O 1
ATOM 1976 N N . ASN A 1 250 ? 41.361 4.663 -16.629 1.00 72.00 250 ASN A N 1
ATOM 1977 C CA . ASN A 1 250 ? 41.898 3.452 -15.991 1.00 72.00 250 ASN A CA 1
ATOM 1978 C C . ASN A 1 250 ? 41.297 2.129 -16.493 1.00 72.00 250 ASN A C 1
ATOM 1980 O O . ASN A 1 250 ? 41.860 1.071 -16.223 1.00 72.00 250 ASN A O 1
ATOM 1984 N N . CYS A 1 251 ? 40.159 2.149 -17.195 1.00 69.75 251 CYS A N 1
ATOM 1985 C CA . CYS A 1 251 ? 39.407 0.930 -17.548 1.00 69.75 251 CYS A CA 1
ATOM 1986 C C . CYS A 1 251 ? 39.082 0.795 -19.046 1.00 69.75 251 CYS A C 1
ATOM 1988 O O . CYS A 1 251 ? 38.232 -0.012 -19.423 1.00 69.75 251 CYS A O 1
ATOM 1990 N N . GLY A 1 252 ? 39.743 1.562 -19.921 1.00 77.06 252 GLY A N 1
ATOM 1991 C CA . GLY A 1 252 ? 39.684 1.349 -21.374 1.00 77.06 252 GLY A CA 1
ATOM 1992 C C . GLY A 1 252 ? 38.267 1.367 -21.964 1.00 77.06 252 GLY A C 1
ATOM 1993 O O . GLY A 1 252 ? 37.941 0.519 -22.789 1.00 77.06 252 GLY A O 1
ATOM 1994 N N . TYR A 1 253 ? 37.417 2.306 -21.530 1.00 79.81 253 TYR A N 1
ATOM 1995 C CA . TYR A 1 253 ? 36.003 2.445 -21.930 1.00 79.81 253 TYR A CA 1
ATOM 1996 C C . TYR A 1 253 ? 35.050 1.305 -21.520 1.00 79.81 253 TYR A C 1
ATOM 1998 O O . TYR A 1 253 ? 33.854 1.398 -21.808 1.00 79.81 253 TYR A O 1
ATOM 2006 N N . LEU A 1 254 ? 35.509 0.261 -20.819 1.00 78.12 254 LEU A N 1
ATOM 2007 C CA . LEU A 1 254 ? 34.629 -0.830 -20.374 1.00 78.12 254 LEU A CA 1
ATOM 2008 C C . LEU A 1 254 ? 33.517 -0.337 -19.439 1.00 78.12 254 LEU A C 1
ATOM 2010 O O . LEU A 1 254 ? 32.381 -0.791 -19.555 1.00 78.12 254 LEU A O 1
ATOM 2014 N N . ASP A 1 255 ? 33.805 0.650 -18.590 1.00 71.94 255 ASP A N 1
ATOM 2015 C CA . ASP A 1 255 ? 32.816 1.266 -17.696 1.00 71.94 255 ASP A CA 1
ATO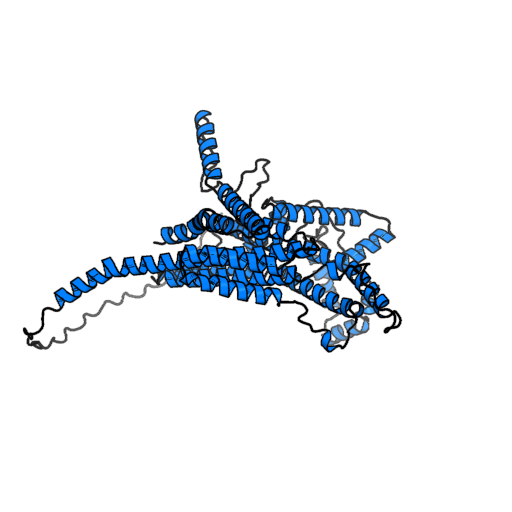M 2016 C C . ASP A 1 255 ? 31.669 1.928 -18.461 1.00 71.94 255 ASP A C 1
ATOM 2018 O O . ASP A 1 255 ? 30.502 1.779 -18.096 1.00 71.94 255 ASP A O 1
ATOM 2022 N N . LEU A 1 256 ? 31.988 2.617 -19.561 1.00 78.81 256 LEU A N 1
ATOM 2023 C CA . LEU A 1 256 ? 30.984 3.216 -20.434 1.00 78.81 256 LEU A CA 1
ATOM 2024 C C . LEU A 1 256 ? 30.127 2.131 -21.094 1.00 78.81 256 LEU A C 1
ATOM 2026 O O . LEU A 1 256 ? 28.905 2.262 -21.137 1.00 78.81 256 LEU A O 1
ATOM 2030 N N . VAL A 1 257 ? 30.745 1.049 -21.576 1.00 82.12 257 VAL A N 1
ATOM 2031 C CA . VAL A 1 257 ? 30.020 -0.074 -22.188 1.00 82.12 257 VAL A CA 1
ATOM 2032 C C . VAL A 1 257 ? 29.080 -0.728 -21.175 1.00 82.12 257 VAL A C 1
ATOM 2034 O O . VAL A 1 257 ? 27.908 -0.934 -21.488 1.00 82.12 257 VAL A O 1
ATOM 2037 N N . PHE A 1 258 ? 29.540 -1.006 -19.951 1.00 80.88 258 PHE A N 1
ATOM 2038 C CA . PHE A 1 258 ? 28.693 -1.580 -18.904 1.00 80.88 258 PHE A CA 1
ATOM 2039 C C . PHE A 1 258 ? 27.566 -0.643 -18.482 1.00 80.88 258 PHE A C 1
ATOM 2041 O O . PHE A 1 258 ? 26.432 -1.103 -18.340 1.00 80.88 258 PHE A O 1
ATOM 2048 N N . ALA A 1 259 ? 27.835 0.656 -18.352 1.00 75.44 259 ALA A N 1
ATOM 2049 C CA . ALA A 1 259 ? 26.806 1.644 -18.057 1.00 75.44 259 ALA A CA 1
ATOM 2050 C C . ALA A 1 259 ? 25.740 1.693 -19.166 1.00 75.44 259 ALA A C 1
ATOM 2052 O O . ALA A 1 259 ? 24.547 1.605 -18.878 1.00 75.44 259 ALA A O 1
ATOM 2053 N N . VAL A 1 260 ? 26.150 1.745 -20.439 1.00 81.19 260 VAL A N 1
ATOM 2054 C CA . VAL A 1 260 ? 25.230 1.746 -21.589 1.00 81.19 260 VAL A CA 1
ATOM 2055 C C . VAL A 1 260 ? 24.416 0.452 -21.652 1.00 81.19 260 VAL A C 1
ATOM 2057 O O . VAL A 1 260 ? 23.201 0.507 -21.846 1.00 81.19 260 VAL A O 1
ATOM 2060 N N . LEU A 1 261 ? 25.046 -0.710 -21.451 1.00 83.25 261 LEU A N 1
ATOM 2061 C CA . LEU A 1 261 ? 24.355 -2.001 -21.428 1.00 83.25 261 LEU A CA 1
ATOM 2062 C C . LEU A 1 261 ? 23.372 -2.105 -20.258 1.00 83.25 261 LEU A C 1
ATOM 2064 O O . LEU A 1 261 ? 22.264 -2.602 -20.454 1.00 83.25 261 LEU A O 1
ATOM 2068 N N . ALA A 1 262 ? 23.732 -1.612 -19.070 1.00 80.31 262 ALA A N 1
ATOM 2069 C CA . ALA A 1 262 ? 22.837 -1.567 -17.917 1.00 80.31 262 ALA A CA 1
ATOM 2070 C C . ALA A 1 262 ? 21.633 -0.661 -18.190 1.00 80.31 262 ALA A C 1
ATOM 2072 O O . ALA A 1 262 ? 20.495 -1.074 -17.982 1.00 80.31 262 ALA A O 1
ATOM 2073 N N . THR A 1 263 ? 21.857 0.540 -18.723 1.00 80.06 263 THR A N 1
ATOM 2074 C CA . THR A 1 263 ? 20.776 1.454 -19.101 1.00 80.06 263 THR A CA 1
ATOM 2075 C C . THR A 1 263 ? 19.872 0.836 -20.174 1.00 80.06 263 THR A C 1
ATOM 2077 O O . THR A 1 263 ? 18.648 0.870 -20.036 1.00 80.06 263 THR A O 1
ATOM 2080 N N . LEU A 1 264 ? 20.435 0.201 -21.209 1.00 84.00 264 LEU A N 1
ATOM 2081 C CA . LEU A 1 264 ? 19.658 -0.501 -22.237 1.00 84.00 264 LEU A CA 1
ATOM 2082 C C . LEU A 1 264 ? 18.843 -1.654 -21.637 1.00 84.00 264 LEU A C 1
ATOM 2084 O O . LEU A 1 264 ? 17.653 -1.779 -21.925 1.00 84.00 264 LEU A O 1
ATOM 2088 N N . ALA A 1 265 ? 19.452 -2.471 -20.775 1.00 84.06 265 ALA A N 1
ATOM 2089 C CA . ALA A 1 265 ? 18.770 -3.556 -20.078 1.00 84.06 265 ALA A CA 1
ATOM 2090 C C . ALA A 1 265 ? 17.637 -3.027 -19.187 1.00 84.06 265 ALA A C 1
ATOM 2092 O O . ALA A 1 265 ? 16.543 -3.585 -19.206 1.00 84.06 265 ALA A O 1
ATOM 2093 N N . ALA A 1 266 ? 17.849 -1.921 -18.470 1.00 81.06 266 ALA A N 1
ATOM 2094 C CA . ALA A 1 266 ? 16.820 -1.277 -17.660 1.00 81.06 266 ALA A CA 1
ATOM 2095 C C . ALA A 1 266 ? 15.620 -0.840 -18.518 1.00 81.06 266 ALA A C 1
ATOM 2097 O O . ALA A 1 266 ? 14.480 -1.180 -18.198 1.00 81.06 266 ALA A O 1
ATOM 2098 N N . TYR A 1 267 ? 15.860 -0.169 -19.652 1.00 83.88 267 TYR A N 1
ATOM 2099 C CA . TYR A 1 267 ? 14.796 0.222 -20.586 1.00 83.88 267 TYR A CA 1
ATOM 2100 C C . TYR A 1 267 ? 14.103 -0.974 -21.251 1.00 83.88 267 TYR A C 1
ATOM 2102 O O . TYR A 1 267 ? 12.900 -0.922 -21.506 1.00 83.88 267 TYR A O 1
ATOM 2110 N N . LEU A 1 268 ? 14.816 -2.070 -21.510 1.00 86.25 268 LEU A N 1
ATOM 2111 C CA . LEU A 1 268 ? 14.207 -3.298 -22.026 1.00 86.25 268 LEU A CA 1
ATOM 2112 C C . LEU A 1 268 ? 13.358 -4.010 -20.968 1.00 86.25 268 LEU A C 1
ATOM 2114 O O . LEU A 1 268 ? 12.342 -4.612 -21.311 1.00 86.25 268 LEU A O 1
ATOM 2118 N N . LEU A 1 269 ? 13.745 -3.931 -19.692 1.00 84.75 269 LEU A N 1
ATOM 2119 C CA . LEU A 1 269 ? 13.071 -4.609 -18.585 1.00 84.75 269 LEU A CA 1
ATOM 2120 C C . LEU A 1 269 ? 11.922 -3.804 -17.974 1.00 84.75 269 LEU A C 1
ATOM 2122 O O . LEU A 1 269 ? 11.020 -4.405 -17.383 1.00 84.75 269 LEU A O 1
ATOM 2126 N N . ILE A 1 270 ? 11.880 -2.481 -18.165 1.00 82.94 270 ILE A N 1
ATOM 2127 C CA . ILE A 1 270 ? 10.805 -1.639 -17.625 1.00 82.94 270 ILE A CA 1
ATOM 2128 C C . ILE A 1 270 ? 9.432 -2.045 -18.177 1.00 82.94 270 ILE A C 1
ATOM 2130 O O . ILE A 1 270 ? 8.481 -2.185 -17.415 1.00 82.94 270 ILE A O 1
ATOM 2134 N N . PHE A 1 271 ? 9.317 -2.322 -19.480 1.00 87.31 271 PHE A N 1
ATOM 2135 C CA . PHE A 1 271 ? 8.050 -2.714 -20.104 1.00 87.31 271 PHE A CA 1
ATOM 2136 C C . PHE A 1 271 ? 7.527 -4.078 -19.620 1.00 87.31 271 PHE A C 1
ATOM 2138 O O . PHE A 1 271 ? 6.362 -4.131 -19.213 1.00 87.31 271 PHE A O 1
ATOM 2145 N N . PRO A 1 272 ? 8.332 -5.165 -19.606 1.00 89.12 272 PRO A N 1
ATOM 2146 C CA . PRO A 1 272 ? 7.933 -6.425 -18.987 1.00 89.12 272 PRO A CA 1
ATOM 2147 C C . PRO A 1 272 ? 7.545 -6.253 -17.520 1.00 89.12 272 PRO A C 1
ATOM 2149 O O . PRO A 1 272 ? 6.528 -6.796 -17.096 1.00 89.12 272 PRO A O 1
ATOM 2152 N N . THR A 1 273 ? 8.315 -5.469 -16.760 1.00 85.44 273 THR A N 1
ATOM 2153 C CA . THR A 1 273 ? 8.060 -5.248 -15.330 1.00 85.44 273 THR A CA 1
ATOM 2154 C C . THR A 1 273 ? 6.730 -4.537 -15.117 1.00 85.44 273 THR A C 1
ATOM 2156 O O . THR A 1 273 ? 5.887 -5.034 -14.374 1.00 85.44 273 THR A O 1
ATOM 2159 N N . MET A 1 274 ? 6.477 -3.439 -15.835 1.00 86.94 274 MET A N 1
ATOM 2160 C CA . MET A 1 274 ? 5.198 -2.727 -15.776 1.00 86.94 274 MET A CA 1
ATOM 2161 C C . MET A 1 274 ? 4.037 -3.622 -16.215 1.00 86.94 274 MET A C 1
ATOM 2163 O O . MET A 1 274 ? 2.990 -3.622 -15.575 1.00 86.94 274 MET A O 1
ATOM 2167 N N . HIS A 1 275 ? 4.210 -4.418 -17.274 1.00 92.38 275 HIS A N 1
ATOM 2168 C CA . HIS A 1 275 ? 3.200 -5.379 -17.715 1.00 92.38 275 HIS A CA 1
ATOM 2169 C C . HIS A 1 275 ? 2.861 -6.396 -16.617 1.00 92.38 275 HIS A C 1
ATOM 2171 O O . HIS A 1 275 ? 1.683 -6.596 -16.314 1.00 92.38 275 HIS A O 1
ATOM 2177 N N . ILE A 1 276 ? 3.880 -7.019 -16.015 1.00 90.31 276 ILE A N 1
ATOM 2178 C CA . ILE A 1 276 ? 3.713 -7.985 -14.923 1.00 90.31 276 ILE A CA 1
ATOM 2179 C C . ILE A 1 276 ? 3.019 -7.302 -13.747 1.00 90.31 276 ILE A C 1
ATOM 2181 O O . ILE A 1 276 ? 2.003 -7.803 -13.282 1.00 90.31 276 ILE A O 1
ATOM 2185 N N . MET A 1 277 ? 3.477 -6.117 -13.339 1.00 88.38 277 MET A N 1
ATOM 2186 C CA . MET A 1 277 ? 2.842 -5.344 -12.276 1.00 88.38 277 MET A CA 1
ATOM 2187 C C . MET A 1 277 ? 1.362 -5.081 -12.572 1.00 88.38 277 MET A C 1
ATOM 2189 O O . MET A 1 277 ? 0.503 -5.480 -11.794 1.00 88.38 277 MET A O 1
ATOM 2193 N N . PHE A 1 278 ? 1.005 -4.473 -13.703 1.00 92.38 278 PHE A N 1
ATOM 2194 C CA . PHE A 1 278 ? -0.403 -4.176 -13.986 1.00 92.38 278 PHE A CA 1
ATOM 2195 C C . PHE A 1 278 ? -1.273 -5.432 -14.081 1.00 92.38 278 PHE A C 1
ATOM 2197 O O . PHE A 1 278 ? -2.440 -5.388 -13.691 1.00 92.38 278 PHE A O 1
ATOM 2204 N N . ARG A 1 279 ? -0.722 -6.545 -14.574 1.00 92.62 279 ARG A N 1
ATOM 2205 C CA . ARG A 1 279 ? -1.412 -7.836 -14.591 1.00 92.62 279 ARG A CA 1
ATOM 2206 C C . ARG A 1 279 ? -1.622 -8.391 -13.178 1.00 92.62 279 ARG A C 1
ATOM 2208 O O . ARG A 1 279 ? -2.711 -8.874 -12.890 1.00 92.62 279 ARG A O 1
ATOM 2215 N N . THR A 1 280 ? -0.619 -8.293 -12.311 1.00 89.81 280 THR A N 1
ATOM 2216 C CA . THR A 1 280 ? -0.670 -8.779 -10.927 1.00 89.81 280 THR A CA 1
ATOM 2217 C C . THR A 1 280 ? -1.602 -7.938 -10.056 1.00 89.81 280 THR A C 1
ATOM 2219 O O . THR A 1 280 ? -2.418 -8.486 -9.321 1.00 89.81 280 THR A O 1
ATOM 2222 N N . PHE A 1 281 ? -1.514 -6.609 -10.150 1.00 90.06 281 PHE A N 1
ATOM 2223 C CA . PHE A 1 281 ? -2.316 -5.693 -9.336 1.00 90.06 281 PHE A CA 1
ATOM 2224 C C . PHE A 1 281 ? -3.769 -5.597 -9.824 1.00 90.06 281 PHE A C 1
ATOM 2226 O O . PHE A 1 281 ? -4.676 -5.409 -9.022 1.00 90.06 281 PHE A O 1
ATOM 2233 N N . ILE A 1 282 ? -4.025 -5.721 -11.127 1.00 93.56 282 ILE A N 1
ATOM 2234 C CA . ILE A 1 282 ? -5.385 -5.748 -11.672 1.00 93.56 282 ILE A CA 1
ATOM 2235 C C . ILE A 1 282 ? -5.491 -6.983 -12.548 1.00 93.56 282 ILE A C 1
ATOM 2237 O O . ILE A 1 282 ? -5.077 -6.954 -13.704 1.00 93.56 282 ILE A O 1
ATOM 2241 N N . ALA A 1 283 ? -6.073 -8.058 -12.030 1.00 90.25 283 ALA A N 1
ATOM 2242 C CA . ALA A 1 283 ? -6.222 -9.291 -12.793 1.00 90.25 283 ALA A CA 1
ATOM 2243 C C . ALA A 1 283 ? -7.190 -9.100 -13.975 1.00 90.25 283 ALA A C 1
ATOM 2245 O O . ALA A 1 283 ? -6.867 -9.445 -15.111 1.00 90.25 283 ALA A O 1
ATOM 2246 N N . GLY A 1 284 ? -8.342 -8.467 -13.733 1.00 92.62 284 GLY A N 1
ATOM 2247 C CA . GLY A 1 284 ? -9.431 -8.388 -14.706 1.00 92.62 284 GLY A CA 1
ATOM 2248 C C . GLY A 1 284 ? -9.149 -7.529 -15.945 1.00 92.62 284 GLY A C 1
ATOM 2249 O O . GLY A 1 284 ? -8.224 -6.709 -15.988 1.00 92.62 284 GLY A O 1
ATOM 2250 N N . LEU A 1 285 ? -10.000 -7.704 -16.957 1.00 94.62 285 LEU A N 1
ATOM 2251 C CA . LEU A 1 285 ? -10.030 -6.935 -18.205 1.00 94.62 285 LEU A CA 1
ATOM 2252 C C . LEU A 1 285 ? -11.338 -6.120 -18.336 1.00 94.62 285 LEU A C 1
ATOM 2254 O O . LEU A 1 285 ? -12.345 -6.454 -17.696 1.00 94.62 285 LEU A O 1
ATOM 2258 N N . PRO A 1 286 ? -11.352 -5.040 -19.144 1.00 94.50 286 PRO A N 1
ATOM 2259 C CA . PRO A 1 286 ? -12.589 -4.325 -19.461 1.00 94.50 286 PRO A CA 1
ATOM 2260 C C . PRO A 1 286 ? -13.550 -5.209 -20.279 1.00 94.50 286 PRO A C 1
ATOM 2262 O O . PRO A 1 286 ? -13.101 -6.038 -21.063 1.00 94.50 286 PRO A O 1
ATOM 2265 N N . GLU A 1 287 ? -14.871 -5.013 -20.130 1.00 89.75 287 GLU A N 1
ATOM 2266 C CA . GLU A 1 287 ? -15.925 -5.890 -20.709 1.00 89.75 287 GLU A CA 1
ATOM 2267 C C . GLU A 1 287 ? -15.797 -6.099 -22.228 1.00 89.75 287 GLU A C 1
ATOM 2269 O O . GLU A 1 287 ? -16.170 -7.151 -22.748 1.00 89.75 287 GLU A O 1
ATOM 2274 N N . ASN A 1 288 ? -15.238 -5.106 -22.922 1.00 91.00 288 ASN A N 1
ATOM 2275 C CA . ASN A 1 288 ? -15.120 -5.073 -24.377 1.00 91.00 288 ASN A CA 1
ATOM 2276 C C . ASN A 1 288 ? -13.715 -5.423 -24.890 1.00 91.00 288 ASN A C 1
ATOM 2278 O O . ASN A 1 288 ? -13.494 -5.386 -26.098 1.00 91.00 288 ASN A O 1
ATOM 2282 N N . ALA A 1 289 ? -12.752 -5.719 -24.009 1.00 91.06 289 ALA A N 1
ATOM 2283 C CA . ALA A 1 289 ? -11.448 -6.192 -24.456 1.00 91.06 289 ALA A CA 1
ATOM 2284 C C . ALA A 1 289 ? -11.518 -7.679 -24.777 1.00 91.06 289 ALA A C 1
ATOM 2286 O O . ALA A 1 289 ? -11.851 -8.497 -23.921 1.00 91.06 289 ALA A O 1
ATOM 2287 N N . ASP A 1 290 ? -11.155 -8.014 -26.009 1.00 89.00 290 ASP A N 1
ATOM 2288 C CA . ASP A 1 290 ? -10.996 -9.390 -26.439 1.00 89.00 290 ASP A CA 1
ATOM 2289 C C . ASP A 1 290 ? -9.614 -9.559 -27.064 1.00 89.00 290 ASP A C 1
ATOM 2291 O O . ASP A 1 290 ? -9.205 -8.780 -27.929 1.00 89.00 290 ASP A O 1
ATOM 2295 N N . PHE A 1 291 ? -8.880 -10.561 -26.592 1.00 86.00 291 PHE A N 1
ATOM 2296 C CA . PHE A 1 291 ? -7.582 -10.918 -27.144 1.00 86.00 291 PHE A CA 1
ATOM 2297 C C . PHE A 1 291 ? -7.750 -12.212 -27.931 1.00 86.00 291 PHE A C 1
ATOM 2299 O O . PHE A 1 291 ? -8.320 -13.168 -27.400 1.00 86.00 291 PHE A O 1
ATOM 2306 N N . PRO A 1 292 ? -7.235 -12.289 -29.172 1.00 81.06 292 PRO A N 1
ATOM 2307 C CA . PRO A 1 292 ? -7.278 -13.537 -29.912 1.00 81.06 292 PRO A CA 1
ATOM 2308 C C . PRO A 1 292 ? -6.550 -14.608 -29.103 1.00 81.06 292 PRO A C 1
ATOM 2310 O O . PRO A 1 292 ? -5.397 -14.417 -28.708 1.00 81.06 292 PRO A O 1
ATOM 2313 N N . TYR A 1 293 ? -7.234 -15.723 -28.836 1.00 76.06 293 TYR A N 1
ATOM 2314 C CA . TYR A 1 293 ? -6.652 -16.841 -28.104 1.00 76.06 293 TYR A CA 1
ATOM 2315 C C . TYR A 1 293 ? -5.392 -17.319 -28.818 1.00 76.06 293 TYR A C 1
ATOM 2317 O O . TYR A 1 293 ? -5.449 -17.861 -29.926 1.00 76.06 293 TYR A O 1
ATOM 2325 N N . VAL A 1 294 ? -4.239 -17.118 -28.179 1.00 66.12 294 VAL A N 1
ATOM 2326 C CA . VAL A 1 294 ? -3.017 -17.802 -28.581 1.00 66.12 294 VAL A CA 1
ATOM 2327 C C . VAL A 1 294 ? -3.223 -19.235 -28.140 1.00 66.12 294 VAL A C 1
ATOM 2329 O O . VAL A 1 294 ? -3.031 -19.571 -26.971 1.00 66.12 294 VAL A O 1
ATOM 2332 N N . GLU A 1 295 ? -3.677 -20.085 -29.064 1.00 65.00 295 GLU A N 1
ATOM 2333 C CA . GLU A 1 295 ? -3.680 -21.519 -28.818 1.00 65.00 295 GLU A CA 1
ATOM 2334 C C . GLU A 1 295 ? -2.271 -21.861 -28.330 1.00 65.00 295 GLU A C 1
ATOM 2336 O O . GLU A 1 295 ? -1.302 -21.631 -29.055 1.00 65.00 295 GLU A O 1
ATOM 2341 N N . LYS A 1 296 ? -2.139 -22.373 -27.094 1.00 57.69 296 LYS A N 1
ATOM 2342 C CA . LYS A 1 296 ? -0.860 -22.777 -26.473 1.00 57.69 296 LYS A CA 1
ATOM 2343 C C . LYS A 1 296 ? -0.168 -23.927 -27.225 1.00 57.69 296 LYS A C 1
ATOM 2345 O O . LYS A 1 296 ? 0.600 -24.704 -26.657 1.00 57.69 296 LYS A O 1
ATOM 2350 N N . ARG A 1 297 ? -0.406 -24.074 -28.528 1.00 56.00 297 ARG A N 1
ATOM 2351 C CA . ARG A 1 297 ? 0.546 -24.691 -29.434 1.00 56.00 297 ARG A CA 1
ATOM 2352 C C . ARG A 1 297 ? 1.790 -23.822 -29.411 1.00 56.00 297 ARG A C 1
ATOM 2354 O O . ARG A 1 297 ? 1.913 -22.877 -30.181 1.00 56.00 297 ARG A O 1
ATOM 2361 N N . ILE A 1 298 ? 2.709 -24.198 -28.518 1.00 52.44 298 ILE A N 1
ATOM 2362 C CA . ILE A 1 298 ? 4.134 -23.879 -28.601 1.00 52.44 298 ILE A CA 1
ATOM 2363 C C . ILE A 1 298 ? 4.470 -23.793 -30.097 1.00 52.44 298 ILE A C 1
ATOM 2365 O O . ILE A 1 298 ? 4.262 -24.805 -30.789 1.00 52.44 298 ILE A O 1
ATOM 2369 N N . PRO A 1 299 ? 4.887 -22.617 -30.608 1.00 56.78 299 PRO A N 1
ATOM 2370 C CA . PRO A 1 299 ? 5.247 -22.447 -32.008 1.00 56.78 299 PRO A CA 1
ATOM 2371 C C . PRO A 1 299 ? 6.091 -23.642 -32.441 1.00 56.78 299 PRO A C 1
ATOM 2373 O O . PRO A 1 299 ? 6.963 -24.069 -31.684 1.00 56.78 299 PRO A O 1
ATOM 2376 N N . ARG A 1 300 ? 5.829 -24.239 -33.613 1.00 56.53 300 ARG A N 1
ATOM 2377 C CA . ARG A 1 300 ? 6.543 -25.460 -34.056 1.00 56.53 300 ARG A CA 1
ATOM 2378 C C . ARG A 1 300 ? 8.071 -25.324 -33.929 1.00 56.53 300 ARG A C 1
ATOM 2380 O O . ARG A 1 300 ? 8.739 -26.305 -33.631 1.00 56.53 300 ARG A O 1
ATOM 2387 N N . PHE A 1 301 ? 8.582 -24.100 -34.050 1.00 49.81 301 PHE A N 1
ATOM 2388 C CA . PHE A 1 301 ? 9.967 -23.715 -33.794 1.00 49.81 301 PHE A CA 1
ATOM 2389 C C . PHE A 1 301 ? 10.439 -23.915 -32.335 1.00 49.81 301 PHE A C 1
ATOM 2391 O O . PHE A 1 301 ? 11.486 -24.506 -32.108 1.00 49.81 301 PHE A O 1
ATOM 2398 N N . LEU A 1 302 ? 9.653 -23.536 -31.322 1.00 52.66 302 LEU A N 1
ATOM 2399 C CA . LEU A 1 302 ? 9.987 -23.797 -29.911 1.00 52.66 302 LEU A CA 1
ATOM 2400 C C . LEU A 1 302 ? 9.855 -25.286 -29.540 1.00 52.66 302 LEU A C 1
ATOM 2402 O O . LEU A 1 302 ? 10.586 -25.765 -28.674 1.00 52.66 302 LEU A O 1
ATOM 2406 N N . ARG A 1 303 ? 8.988 -26.051 -30.227 1.00 54.31 303 ARG A N 1
ATOM 2407 C CA . ARG A 1 303 ? 8.996 -27.525 -30.129 1.00 54.31 303 ARG A CA 1
ATOM 2408 C C . ARG A 1 303 ? 10.285 -28.124 -30.686 1.00 54.31 303 ARG A C 1
ATOM 2410 O O . ARG A 1 303 ? 10.769 -29.087 -30.113 1.00 54.31 303 ARG A O 1
ATOM 2417 N N . LEU A 1 304 ? 10.840 -27.558 -31.759 1.00 52.44 304 LEU A N 1
ATOM 2418 C CA . LEU A 1 304 ? 12.113 -28.010 -32.330 1.00 52.44 304 LEU A CA 1
ATOM 2419 C C . LEU A 1 304 ? 13.299 -27.766 -31.383 1.00 52.44 304 LEU A C 1
ATOM 2421 O O . LEU A 1 304 ? 14.202 -28.594 -31.352 1.00 52.44 304 LEU A O 1
ATOM 2425 N N . ILE A 1 305 ? 13.269 -26.695 -30.582 1.00 53.69 305 ILE A N 1
ATOM 2426 C CA . ILE A 1 305 ? 14.368 -26.332 -29.669 1.00 53.69 305 ILE A CA 1
ATOM 2427 C C . ILE A 1 305 ? 14.294 -27.074 -28.324 1.00 53.69 305 ILE A C 1
ATOM 2429 O O . ILE A 1 305 ? 15.303 -27.594 -27.863 1.00 53.69 305 ILE A O 1
ATOM 2433 N N . PHE A 1 306 ? 13.119 -27.162 -27.687 1.00 47.34 306 PHE A N 1
ATOM 2434 C CA . PHE A 1 306 ? 13.008 -27.702 -26.317 1.00 47.34 306 PHE A CA 1
ATOM 2435 C C . PHE A 1 306 ? 12.535 -29.153 -26.226 1.00 47.34 306 PHE A C 1
ATOM 2437 O O . PHE A 1 306 ? 12.667 -29.791 -25.184 1.00 47.34 306 PHE A O 1
ATOM 2444 N N . LEU A 1 307 ? 11.960 -29.695 -27.295 1.00 48.38 307 LEU A N 1
ATOM 2445 C CA . LEU A 1 307 ? 11.403 -31.040 -27.302 1.00 48.38 307 LEU A CA 1
ATOM 2446 C C . LEU A 1 307 ? 11.777 -31.704 -28.613 1.00 48.38 307 LEU A C 1
ATOM 2448 O O . LEU A 1 307 ? 10.926 -31.889 -29.484 1.00 48.38 307 LEU A O 1
ATOM 2452 N N . HIS A 1 308 ? 13.045 -32.108 -28.741 1.00 51.06 308 HIS A N 1
ATOM 2453 C CA . HIS A 1 308 ? 13.415 -33.008 -29.821 1.00 51.06 308 HIS A CA 1
ATOM 2454 C C . HIS A 1 308 ? 12.426 -34.191 -29.781 1.00 51.06 308 HIS A C 1
ATOM 2456 O O . HIS A 1 308 ? 12.359 -34.893 -28.763 1.00 51.06 308 HIS A O 1
ATOM 2462 N N . PRO A 1 309 ? 11.602 -34.406 -30.828 1.00 57.78 309 PRO A N 1
ATOM 2463 C CA . PRO A 1 309 ? 10.453 -35.313 -30.771 1.00 57.78 309 PRO A CA 1
ATOM 2464 C C . PRO A 1 309 ? 10.808 -36.748 -30.360 1.00 57.78 309 PRO A C 1
ATOM 2466 O O . PRO A 1 309 ? 9.936 -37.512 -29.945 1.00 57.78 309 PRO A O 1
ATOM 2469 N N . SER A 1 310 ? 12.088 -37.117 -30.453 1.00 69.19 310 SER A N 1
ATOM 2470 C CA . SER A 1 310 ? 12.620 -38.399 -29.996 1.00 69.19 310 SER A CA 1
ATOM 2471 C C . SER A 1 310 ? 12.601 -38.577 -28.470 1.00 69.19 310 SER A C 1
ATOM 2473 O O . SER A 1 310 ? 12.329 -39.687 -28.022 1.00 69.19 310 SER A O 1
ATOM 2475 N N . VAL A 1 311 ? 12.830 -37.534 -27.661 1.00 69.88 311 VAL A N 1
ATOM 2476 C CA . VAL A 1 311 ? 12.891 -37.653 -26.187 1.00 69.88 311 VAL A CA 1
ATOM 2477 C C . VAL A 1 311 ? 11.495 -37.862 -25.608 1.00 69.88 311 VAL A C 1
ATOM 2479 O O . VAL A 1 311 ? 11.277 -38.771 -24.808 1.00 69.88 311 VAL A O 1
ATOM 2482 N N . TRP A 1 312 ? 10.518 -37.093 -26.093 1.00 62.44 312 TRP A N 1
ATOM 2483 C CA . TRP A 1 312 ? 9.126 -37.231 -25.665 1.00 62.44 312 TRP A CA 1
ATOM 2484 C C . TRP A 1 312 ? 8.522 -38.575 -26.106 1.00 62.44 312 TRP A C 1
ATOM 2486 O O . TRP A 1 312 ? 7.855 -39.243 -25.317 1.00 62.44 312 TRP A O 1
ATOM 2496 N N . ARG A 1 313 ? 8.836 -39.047 -27.327 1.00 67.94 313 ARG A N 1
ATOM 2497 C CA . ARG A 1 313 ? 8.450 -40.401 -27.775 1.00 67.94 313 ARG A CA 1
ATOM 2498 C C . ARG A 1 313 ? 9.103 -41.502 -26.936 1.00 67.94 313 ARG A C 1
ATOM 2500 O O . ARG A 1 313 ? 8.431 -42.488 -26.647 1.00 67.94 313 ARG A O 1
ATOM 2507 N N . LYS A 1 314 ? 10.369 -41.353 -26.525 1.00 75.25 314 LYS A N 1
ATOM 2508 C CA . LYS A 1 314 ? 11.047 -42.332 -25.655 1.00 75.25 314 LYS A CA 1
ATOM 2509 C C . LYS A 1 314 ? 10.412 -42.394 -24.261 1.00 75.25 314 LYS A C 1
ATOM 2511 O O . LYS A 1 314 ? 10.130 -43.496 -23.801 1.00 75.25 314 LYS A O 1
ATOM 2516 N N . GLN A 1 315 ? 10.098 -41.256 -23.636 1.00 73.62 315 GLN A N 1
ATOM 2517 C CA . GLN A 1 315 ? 9.428 -41.237 -22.325 1.00 73.62 315 GLN A CA 1
ATOM 2518 C C . GLN A 1 315 ? 8.005 -41.811 -22.367 1.00 73.62 315 GLN A C 1
ATOM 2520 O O . GLN A 1 315 ? 7.605 -42.537 -21.460 1.00 73.62 315 GLN A O 1
ATOM 2525 N N . LEU A 1 316 ? 7.238 -41.536 -23.426 1.00 68.44 316 LEU A N 1
ATOM 2526 C CA . LEU A 1 316 ? 5.895 -42.106 -23.577 1.00 68.44 316 LEU A CA 1
ATOM 2527 C C . LEU A 1 316 ? 5.926 -43.614 -23.836 1.00 68.44 316 LEU A C 1
ATOM 2529 O O . LEU A 1 316 ? 5.103 -44.339 -23.280 1.00 68.44 316 LEU A O 1
ATOM 2533 N N . LYS A 1 317 ? 6.905 -44.091 -24.617 1.00 75.00 317 LYS A N 1
ATOM 2534 C CA . LYS A 1 317 ? 7.111 -45.525 -24.854 1.00 75.00 317 LYS A CA 1
ATOM 2535 C C . LYS A 1 317 ? 7.544 -46.251 -23.573 1.00 75.00 317 LYS A C 1
ATOM 2537 O O . LYS A 1 317 ? 7.076 -47.355 -23.331 1.00 75.00 317 LYS A O 1
ATOM 2542 N N . GLN A 1 318 ? 8.355 -45.612 -22.724 1.00 83.81 318 GLN A N 1
ATOM 2543 C CA . GLN A 1 318 ? 8.734 -46.142 -21.405 1.00 83.81 318 GLN A CA 1
ATOM 2544 C C . GLN A 1 318 ? 7.567 -46.206 -20.410 1.00 83.81 318 GLN A C 1
ATOM 2546 O O . GLN A 1 318 ? 7.564 -47.069 -19.542 1.00 83.81 318 GLN A O 1
ATOM 2551 N N . ARG A 1 319 ? 6.557 -45.336 -20.536 1.00 81.50 319 ARG A N 1
ATOM 2552 C CA . ARG A 1 319 ? 5.360 -45.358 -19.674 1.00 81.50 319 ARG A CA 1
ATOM 2553 C C . ARG A 1 319 ? 4.254 -46.302 -20.159 1.00 81.50 319 ARG A C 1
ATOM 2555 O O . ARG A 1 319 ? 3.179 -46.303 -19.572 1.00 81.50 319 ARG A O 1
ATOM 2562 N N . GLY A 1 320 ? 4.480 -47.067 -21.234 1.00 86.31 320 GLY A N 1
ATOM 2563 C CA . GLY A 1 320 ? 3.500 -48.025 -21.760 1.00 86.31 320 GLY A CA 1
ATOM 2564 C C . GLY A 1 320 ? 2.192 -47.395 -22.258 1.00 86.31 320 GLY A C 1
ATOM 2565 O O . GLY A 1 320 ? 1.214 -48.107 -22.470 1.00 86.31 320 GLY A O 1
ATOM 2566 N N . VAL A 1 321 ? 2.150 -46.070 -22.449 1.00 77.44 321 VAL A N 1
ATOM 2567 C CA . VAL A 1 321 ? 0.939 -45.377 -22.903 1.00 77.44 321 VAL A CA 1
ATOM 2568 C C . VAL A 1 321 ? 0.708 -45.749 -24.362 1.00 77.44 321 VAL A C 1
ATOM 2570 O O . VAL A 1 321 ? 1.480 -45.361 -25.243 1.00 77.44 321 VAL A O 1
ATOM 2573 N N . SER A 1 322 ? -0.345 -46.524 -24.627 1.00 82.25 322 SER A N 1
ATOM 2574 C CA . SER A 1 322 ? -0.674 -46.935 -25.990 1.00 82.25 322 SER A CA 1
ATOM 2575 C C . SER A 1 322 ? -1.018 -45.707 -26.838 1.00 82.25 322 SER A C 1
ATOM 2577 O O . SER A 1 322 ? -1.593 -44.726 -26.353 1.00 82.25 322 SER A O 1
ATOM 2579 N N . GLY A 1 323 ? -0.694 -45.751 -28.135 1.00 78.44 323 GLY A N 1
ATOM 2580 C CA . GLY A 1 323 ? -1.007 -44.650 -29.056 1.00 78.44 323 GLY A CA 1
ATOM 2581 C C . GLY A 1 323 ? -2.494 -44.275 -29.047 1.00 78.44 323 GLY A C 1
ATOM 2582 O O . GLY A 1 323 ? -2.844 -43.111 -29.245 1.00 78.44 323 GLY A O 1
ATOM 2583 N N . HIS A 1 324 ? -3.365 -45.235 -28.720 1.00 80.19 324 HIS A N 1
ATOM 2584 C CA . HIS A 1 324 ? -4.795 -45.006 -28.608 1.00 80.19 324 HIS A CA 1
ATOM 2585 C C . HIS A 1 324 ? -5.169 -44.174 -27.373 1.00 80.19 324 HIS A C 1
ATOM 2587 O O . HIS A 1 324 ? -5.937 -43.225 -27.509 1.00 80.19 324 HIS A O 1
ATOM 2593 N N . GLN A 1 325 ? -4.581 -44.447 -26.200 1.00 78.94 325 GLN A N 1
ATO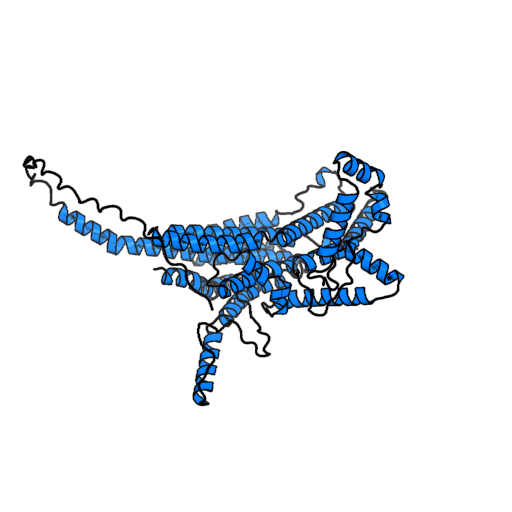M 2594 C CA . GLN A 1 325 ? -4.798 -43.646 -24.986 1.00 78.94 325 GLN A CA 1
ATOM 2595 C C . GLN A 1 325 ? -4.307 -42.205 -25.157 1.00 78.94 325 GLN A C 1
ATOM 2597 O O . GLN A 1 325 ? -4.963 -41.271 -24.697 1.00 78.94 325 GLN A O 1
ATOM 2602 N N . LEU A 1 326 ? -3.200 -42.011 -25.880 1.00 73.88 326 LEU A N 1
ATOM 2603 C CA . LEU A 1 326 ? -2.692 -40.679 -26.204 1.00 73.88 326 LEU A CA 1
ATOM 2604 C C . LEU A 1 326 ? -3.678 -39.896 -27.087 1.00 73.88 326 LEU A C 1
ATOM 2606 O O . LEU A 1 326 ? -3.919 -38.713 -26.850 1.00 73.88 326 LEU A O 1
ATOM 2610 N N . ALA A 1 327 ? -4.283 -40.562 -28.075 1.00 75.12 327 ALA A N 1
ATOM 2611 C CA . ALA A 1 327 ? -5.297 -39.962 -28.939 1.00 75.12 327 ALA A CA 1
ATOM 2612 C C . ALA A 1 327 ? -6.580 -39.617 -28.163 1.00 75.12 327 ALA A C 1
ATOM 2614 O O . ALA A 1 327 ? -7.172 -38.560 -28.391 1.00 75.12 327 ALA A O 1
ATOM 2615 N N . THR A 1 328 ? -6.984 -40.460 -27.208 1.00 77.88 328 THR A N 1
ATOM 2616 C CA . THR A 1 328 ? -8.159 -40.221 -26.357 1.00 77.88 328 THR A CA 1
ATOM 2617 C C . THR A 1 328 ? -7.922 -39.081 -25.366 1.00 77.88 328 THR A C 1
ATOM 2619 O O . THR A 1 328 ? -8.783 -38.216 -25.231 1.00 77.88 328 THR A O 1
ATOM 2622 N N . LEU A 1 329 ? -6.740 -39.003 -24.745 1.00 72.12 329 LEU A N 1
ATOM 2623 C CA . LEU A 1 329 ? -6.346 -37.881 -23.884 1.00 72.12 329 LEU A CA 1
ATOM 2624 C C . LEU A 1 329 ? -6.221 -36.572 -24.670 1.00 72.12 329 LEU A C 1
ATOM 2626 O O . LEU A 1 329 ? -6.678 -35.532 -24.200 1.00 72.12 329 LEU A O 1
ATOM 2630 N N . ALA A 1 330 ? -5.674 -36.613 -25.887 1.00 66.81 330 ALA A N 1
ATOM 2631 C CA . ALA A 1 330 ? -5.623 -35.450 -26.770 1.00 66.81 330 ALA A CA 1
ATOM 2632 C C . ALA A 1 330 ? -7.030 -34.984 -27.182 1.00 66.81 330 ALA A C 1
ATOM 2634 O O . ALA A 1 330 ? -7.298 -33.782 -27.179 1.00 66.81 330 ALA A O 1
ATOM 2635 N N . ARG A 1 331 ? -7.955 -35.914 -27.466 1.00 68.50 331 ARG A N 1
ATOM 2636 C CA . ARG A 1 331 ? -9.370 -35.594 -27.726 1.00 68.50 331 ARG A CA 1
ATOM 2637 C C . ARG A 1 331 ? -10.074 -35.045 -26.487 1.00 68.50 331 ARG A C 1
ATOM 2639 O O . ARG A 1 331 ? -10.760 -34.040 -26.598 1.00 68.50 331 ARG A O 1
ATOM 2646 N N . GLN A 1 332 ? -9.881 -35.624 -25.304 1.00 67.62 332 GLN A N 1
ATOM 2647 C CA . GLN A 1 332 ? -10.491 -35.115 -24.069 1.00 67.62 332 GLN A CA 1
ATOM 2648 C C . GLN A 1 332 ? -9.938 -33.739 -23.665 1.00 67.62 332 GLN A C 1
ATOM 2650 O O . GLN A 1 332 ? -10.706 -32.873 -23.242 1.00 67.62 332 GLN A O 1
ATOM 2655 N N . ALA A 1 333 ? -8.638 -33.499 -23.855 1.00 58.94 333 ALA A N 1
ATOM 2656 C CA . ALA A 1 333 ? -8.023 -32.187 -23.664 1.00 58.94 333 ALA A CA 1
ATOM 2657 C C . ALA A 1 333 ? -8.518 -31.162 -24.702 1.00 58.94 333 ALA A C 1
ATOM 2659 O O . ALA A 1 333 ? -8.731 -30.000 -24.363 1.00 58.94 333 ALA A O 1
ATOM 2660 N N . SER A 1 334 ? -8.766 -31.595 -25.942 1.00 55.56 334 SER A N 1
ATOM 2661 C CA . SER A 1 334 ? -9.370 -30.770 -26.994 1.00 55.56 334 SER A CA 1
ATOM 2662 C C . SER A 1 334 ? -10.828 -30.409 -26.677 1.00 55.56 334 SER A C 1
ATOM 2664 O O . SER A 1 334 ? -11.189 -29.238 -26.775 1.00 55.56 334 SER A O 1
ATOM 2666 N N . VAL A 1 335 ? -11.639 -31.359 -26.201 1.00 56.12 335 VAL A N 1
ATOM 2667 C CA . VAL A 1 335 ? -13.070 -31.153 -25.910 1.00 56.12 335 VAL A CA 1
ATOM 2668 C C . VAL A 1 335 ? -13.300 -30.331 -24.633 1.00 56.12 335 VAL A C 1
ATOM 2670 O O . VAL A 1 335 ? -14.181 -29.479 -24.613 1.00 56.12 335 VAL A O 1
ATOM 2673 N N . ARG A 1 336 ? -12.479 -30.484 -23.581 1.00 53.28 336 ARG A N 1
ATOM 2674 C CA . ARG A 1 336 ? -12.529 -29.593 -22.392 1.00 53.28 336 ARG A CA 1
ATOM 2675 C C . ARG A 1 336 ? -11.825 -28.241 -22.622 1.00 53.28 336 ARG A C 1
ATOM 2677 O O . ARG A 1 336 ? -11.980 -27.290 -21.849 1.00 53.28 336 ARG A O 1
ATOM 2684 N N . GLY A 1 337 ? -11.032 -28.140 -23.687 1.00 49.41 337 GLY A N 1
ATOM 2685 C CA . GLY A 1 337 ? -10.202 -26.985 -24.016 1.00 49.41 337 GLY A CA 1
ATOM 2686 C C . GLY A 1 337 ? -10.869 -25.957 -24.929 1.00 49.41 337 GLY A C 1
ATOM 2687 O O . GLY A 1 337 ? -10.678 -24.765 -24.697 1.00 49.41 337 GLY A O 1
ATOM 2688 N N . ALA A 1 338 ? -11.656 -26.397 -25.911 1.00 44.41 338 ALA A N 1
ATOM 2689 C CA . ALA A 1 338 ? -12.049 -25.599 -27.073 1.00 44.41 338 ALA A CA 1
ATOM 2690 C C . ALA A 1 338 ? -13.554 -25.277 -27.122 1.00 44.41 338 ALA A C 1
ATOM 2692 O O . ALA A 1 338 ? -14.231 -25.551 -28.109 1.00 44.41 338 ALA A O 1
ATOM 2693 N N . GLY A 1 339 ? -14.090 -24.662 -26.065 1.00 52.78 339 GLY A N 1
ATOM 2694 C CA . GLY A 1 339 ? -15.319 -23.884 -26.234 1.00 52.78 339 GLY A CA 1
ATOM 2695 C C . GLY A 1 339 ? -15.006 -22.681 -27.140 1.00 52.78 339 GLY A C 1
ATOM 2696 O O . GLY A 1 339 ? -14.020 -21.998 -26.855 1.00 52.78 339 GLY A O 1
ATOM 2697 N N . PRO A 1 340 ? -15.790 -22.392 -28.196 1.00 52.03 340 PRO A N 1
ATOM 2698 C CA . PRO A 1 340 ? -15.467 -21.391 -29.226 1.00 52.03 340 PRO A CA 1
ATOM 2699 C C . PRO A 1 340 ? -15.387 -19.930 -28.740 1.00 52.03 340 PRO A C 1
ATOM 2701 O O . PRO A 1 340 ? -15.170 -19.044 -29.551 1.00 52.03 340 PRO A O 1
ATOM 2704 N N . ASN A 1 341 ? -15.510 -19.667 -27.435 1.00 56.34 341 ASN A N 1
ATOM 2705 C CA . ASN A 1 341 ? -15.461 -18.333 -26.834 1.00 56.34 341 ASN A CA 1
ATOM 2706 C C . ASN A 1 341 ? -14.768 -18.344 -25.457 1.00 56.34 341 ASN A C 1
ATOM 2708 O O . ASN A 1 341 ? -15.311 -17.839 -24.472 1.00 56.34 341 ASN A O 1
ATOM 2712 N N . LYS A 1 342 ? -13.572 -18.938 -25.338 1.00 59.38 342 LYS A N 1
ATOM 2713 C CA . LYS A 1 342 ? -12.741 -18.705 -24.144 1.00 59.38 342 LYS A CA 1
ATOM 2714 C C . LYS A 1 342 ? -12.150 -17.299 -24.209 1.00 59.38 342 LYS A C 1
ATOM 2716 O O . LYS A 1 342 ? -11.047 -17.106 -24.709 1.00 59.38 342 LYS A O 1
ATOM 2721 N N . LYS A 1 343 ? -12.906 -16.329 -23.694 1.00 71.38 343 LYS A N 1
ATOM 2722 C CA . LYS A 1 343 ? -12.408 -14.977 -23.446 1.00 71.38 343 LYS A CA 1
ATOM 2723 C C . LYS A 1 343 ? -11.320 -15.035 -22.382 1.00 71.38 343 LYS A C 1
ATOM 2725 O O . LYS A 1 343 ? -11.471 -15.716 -21.364 1.00 71.38 343 LYS A O 1
ATOM 2730 N N . TYR A 1 344 ? -10.228 -14.321 -22.619 1.00 70.44 344 TYR A N 1
ATOM 2731 C CA . TYR A 1 344 ? -9.239 -14.084 -21.580 1.00 70.44 344 TYR A CA 1
ATOM 2732 C C . TYR A 1 344 ? -9.909 -13.337 -20.420 1.00 70.44 344 TYR A C 1
ATOM 2734 O O . TYR A 1 344 ? -10.533 -12.300 -20.624 1.00 70.44 344 TYR A O 1
ATOM 2742 N N . LEU A 1 345 ? -9.801 -13.882 -19.207 1.00 85.69 345 LEU A N 1
ATOM 2743 C CA . LEU A 1 345 ? -10.216 -13.182 -17.984 1.00 85.69 345 LEU A CA 1
ATOM 2744 C C . LEU A 1 345 ? -9.129 -12.213 -17.499 1.00 85.69 345 LEU A C 1
ATOM 2746 O O . LEU A 1 345 ? -9.428 -11.244 -16.805 1.00 85.69 345 LEU A O 1
ATOM 2750 N N . GLU A 1 346 ? -7.884 -12.466 -17.905 1.00 89.81 346 GLU A N 1
ATOM 2751 C CA . GLU A 1 346 ? -6.689 -11.717 -17.530 1.00 89.81 346 GLU A CA 1
ATOM 2752 C C . GLU A 1 346 ? -5.870 -11.341 -18.763 1.00 89.81 346 GLU A C 1
ATOM 2754 O O . GLU A 1 346 ? -5.977 -11.972 -19.813 1.00 89.81 346 GLU A O 1
ATOM 2759 N N . LEU A 1 347 ? -5.008 -10.334 -18.627 1.00 92.81 347 LEU A N 1
ATOM 2760 C CA . LEU A 1 347 ? -4.069 -9.959 -19.683 1.00 92.81 347 LEU A CA 1
ATOM 2761 C C . LEU A 1 347 ? -3.166 -11.165 -20.037 1.00 92.81 347 LEU A C 1
ATOM 2763 O O . LEU A 1 347 ? -2.675 -11.818 -19.109 1.00 92.81 347 LEU A O 1
ATOM 2767 N N . PRO A 1 348 ? -2.924 -11.470 -21.331 1.00 92.50 348 PRO A N 1
ATOM 2768 C CA . PRO A 1 348 ? -1.963 -12.503 -21.713 1.00 92.50 348 PRO A CA 1
ATOM 2769 C C . PRO A 1 348 ? -0.594 -12.225 -21.093 1.00 92.50 348 PRO A C 1
ATOM 2771 O O . PRO A 1 348 ? -0.258 -11.072 -20.824 1.00 92.50 348 PRO A O 1
ATOM 2774 N N . SER A 1 349 ? 0.202 -13.270 -20.872 1.00 91.12 349 SER A N 1
ATOM 2775 C CA . SER A 1 349 ? 1.558 -13.097 -20.341 1.00 91.12 349 SER A CA 1
ATOM 2776 C C . SER A 1 349 ? 2.417 -12.222 -21.259 1.00 91.12 349 SER A C 1
ATOM 2778 O O . SER A 1 349 ? 2.178 -12.151 -22.464 1.00 91.12 349 SER A O 1
ATOM 2780 N N . PHE A 1 350 ? 3.466 -11.597 -20.718 1.00 89.56 350 PHE A N 1
ATOM 2781 C CA . PHE A 1 350 ? 4.322 -10.704 -21.502 1.00 89.56 350 PHE A CA 1
ATOM 2782 C C . PHE A 1 350 ? 4.915 -11.387 -22.748 1.00 89.56 350 PHE A C 1
ATOM 2784 O O . PHE A 1 350 ? 4.910 -10.813 -23.831 1.00 89.56 350 PHE A O 1
ATOM 2791 N N . PHE A 1 351 ? 5.347 -12.648 -22.633 1.00 88.31 351 PHE A N 1
ATOM 2792 C CA . PHE A 1 351 ? 5.849 -13.417 -23.776 1.00 88.31 351 PHE A CA 1
ATOM 2793 C C . PHE A 1 351 ? 4.761 -13.724 -24.813 1.00 88.31 351 PHE A C 1
ATOM 2795 O O . PHE A 1 351 ? 5.013 -13.615 -26.012 1.00 88.31 351 PHE A O 1
ATOM 2802 N N . GLU A 1 352 ? 3.544 -14.070 -24.377 1.00 88.88 352 GLU A N 1
ATOM 2803 C CA . GLU A 1 352 ? 2.400 -14.220 -25.289 1.00 88.88 352 GLU A CA 1
ATOM 2804 C C . GLU A 1 352 ? 2.095 -12.891 -25.993 1.00 88.88 352 GLU A C 1
ATOM 2806 O O . GLU A 1 352 ? 1.839 -12.888 -27.196 1.00 88.88 352 GLU A O 1
ATOM 2811 N N . MET A 1 353 ? 2.201 -11.765 -25.281 1.00 93.25 353 MET A N 1
ATOM 2812 C CA . MET A 1 353 ? 2.043 -10.430 -25.857 1.00 93.25 353 MET A CA 1
ATOM 2813 C C . MET A 1 353 ? 3.125 -10.103 -26.888 1.00 93.25 353 MET A C 1
ATOM 2815 O O . MET A 1 353 ? 2.773 -9.592 -27.946 1.00 93.25 353 MET A O 1
ATOM 2819 N N . ILE A 1 354 ? 4.400 -10.442 -26.654 1.00 91.31 354 ILE A N 1
ATOM 2820 C CA . ILE A 1 354 ? 5.459 -10.288 -27.670 1.00 91.31 354 ILE A CA 1
ATOM 2821 C C . ILE A 1 354 ? 5.090 -11.074 -28.927 1.00 91.31 354 ILE A C 1
ATOM 2823 O O . ILE A 1 354 ? 5.096 -10.513 -30.017 1.00 91.31 354 ILE A O 1
ATOM 2827 N N . ILE A 1 355 ? 4.713 -12.350 -28.790 1.00 90.06 355 ILE A N 1
ATOM 2828 C CA . ILE A 1 355 ? 4.341 -13.195 -29.935 1.00 90.06 355 ILE A CA 1
ATOM 2829 C C . ILE A 1 355 ? 3.155 -12.586 -30.696 1.00 90.06 355 ILE A C 1
ATOM 2831 O O . ILE A 1 355 ? 3.166 -12.527 -31.929 1.00 90.06 355 ILE A O 1
ATOM 2835 N N . LEU A 1 356 ? 2.139 -12.118 -29.968 1.00 89.12 356 LEU A N 1
ATOM 2836 C CA . LEU A 1 356 ? 0.971 -11.451 -30.538 1.00 89.12 356 LEU A CA 1
ATOM 2837 C C . LEU A 1 356 ? 1.348 -10.155 -31.265 1.00 89.12 356 LEU A C 1
ATOM 2839 O O . LEU A 1 356 ? 0.858 -9.925 -32.369 1.00 89.12 356 LEU A O 1
ATOM 2843 N N . PHE A 1 357 ? 2.233 -9.340 -30.692 1.00 91.69 357 PHE A N 1
ATOM 2844 C CA . PHE A 1 357 ? 2.712 -8.098 -31.295 1.00 91.69 357 PHE A CA 1
ATOM 2845 C C . PHE A 1 357 ? 3.577 -8.335 -32.523 1.00 91.69 357 PHE A C 1
ATOM 2847 O O . PHE A 1 357 ? 3.357 -7.675 -33.534 1.00 91.69 357 PHE A O 1
ATOM 2854 N N . THR A 1 358 ? 4.499 -9.297 -32.486 1.00 90.94 358 THR A N 1
ATOM 2855 C CA . THR A 1 358 ? 5.314 -9.662 -33.649 1.00 90.94 358 THR A CA 1
ATOM 2856 C C . THR A 1 358 ? 4.425 -10.152 -34.786 1.00 90.94 358 THR A C 1
ATOM 2858 O O . THR A 1 358 ? 4.553 -9.683 -35.912 1.00 90.94 358 THR A O 1
ATOM 2861 N N . ARG A 1 359 ? 3.456 -11.032 -34.498 1.00 89.44 359 ARG A N 1
ATOM 2862 C CA . ARG A 1 359 ? 2.502 -11.511 -35.510 1.00 89.44 359 ARG A CA 1
ATOM 2863 C C . ARG A 1 359 ? 1.644 -10.375 -36.072 1.00 89.44 359 ARG A C 1
ATOM 2865 O O . ARG A 1 359 ? 1.452 -10.302 -37.281 1.00 89.44 359 ARG A O 1
ATOM 2872 N N . SER A 1 360 ? 1.134 -9.511 -35.198 1.00 90.81 360 SER A N 1
ATOM 2873 C CA . SER A 1 360 ? 0.363 -8.314 -35.549 1.00 90.81 360 SER A CA 1
ATOM 2874 C C . SER A 1 360 ? 1.161 -7.380 -36.461 1.00 90.81 360 SER A C 1
ATOM 2876 O O . SER A 1 360 ? 0.630 -6.934 -37.473 1.00 90.81 360 SER A O 1
ATOM 2878 N N . PHE A 1 361 ? 2.441 -7.161 -36.155 1.00 92.06 361 PHE A N 1
ATOM 2879 C CA . PHE A 1 361 ? 3.350 -6.335 -36.944 1.00 92.06 361 PHE A CA 1
ATOM 2880 C C . PHE A 1 361 ? 3.620 -6.940 -38.328 1.00 92.06 361 PHE A C 1
ATOM 2882 O O . PHE A 1 361 ? 3.485 -6.245 -39.326 1.00 92.06 361 PHE A O 1
ATOM 2889 N N . CYS A 1 362 ? 3.893 -8.248 -38.421 1.00 93.12 362 CYS A N 1
ATOM 2890 C CA . CYS A 1 362 ? 4.104 -8.922 -39.710 1.00 93.12 362 CYS A CA 1
ATOM 2891 C C . CYS A 1 362 ? 2.876 -8.880 -40.635 1.00 93.12 362 CYS A C 1
ATOM 2893 O O . CYS A 1 362 ? 3.028 -8.909 -41.851 1.00 93.12 362 CYS A O 1
ATOM 2895 N N . VAL A 1 363 ? 1.667 -8.841 -40.067 1.00 92.62 363 VAL A N 1
ATOM 2896 C CA . VAL A 1 363 ? 0.400 -8.773 -40.819 1.00 92.62 363 VAL A CA 1
ATOM 2897 C C . VAL A 1 363 ? -0.104 -7.324 -40.951 1.00 92.62 363 VAL A C 1
ATOM 2899 O O . VAL A 1 363 ? -1.133 -7.089 -41.575 1.00 92.62 363 VAL A O 1
ATOM 2902 N N . MET A 1 364 ? 0.613 -6.342 -40.387 1.00 93.81 364 MET A N 1
ATOM 2903 C CA . MET A 1 364 ? 0.215 -4.927 -40.325 1.00 93.81 364 MET A CA 1
ATOM 2904 C C . MET A 1 364 ? -1.181 -4.701 -39.696 1.00 93.81 364 MET A C 1
ATOM 2906 O O . MET A 1 364 ? -1.862 -3.721 -39.995 1.00 93.81 364 MET A O 1
ATOM 2910 N N . ASP A 1 365 ? -1.621 -5.593 -38.798 1.00 92.12 365 ASP A N 1
ATOM 2911 C CA . ASP A 1 365 ? -2.912 -5.497 -38.104 1.00 92.12 365 ASP A CA 1
ATOM 2912 C C . ASP A 1 365 ? -2.736 -4.933 -36.689 1.00 92.12 365 ASP A C 1
ATOM 2914 O O . ASP A 1 365 ? -2.510 -5.675 -35.733 1.00 92.12 365 ASP A O 1
ATOM 2918 N N . PHE A 1 366 ? -2.894 -3.620 -36.523 1.00 93.62 366 PHE A N 1
ATOM 2919 C CA . PHE A 1 366 ? -2.710 -2.922 -35.242 1.00 93.62 366 PHE A CA 1
ATOM 2920 C C . PHE A 1 366 ? -3.838 -3.130 -34.211 1.00 93.62 366 PHE A C 1
ATOM 2922 O O . PHE A 1 366 ? -3.809 -2.524 -33.134 1.00 93.62 366 PHE A O 1
ATOM 2929 N N . ARG A 1 367 ? -4.837 -3.990 -34.474 1.00 92.88 367 ARG A N 1
ATOM 2930 C CA . ARG A 1 367 ? -5.950 -4.227 -33.531 1.00 92.88 367 ARG A CA 1
ATOM 2931 C C . ARG A 1 367 ? -5.479 -4.734 -32.168 1.00 92.88 367 ARG A C 1
ATOM 2933 O O . ARG A 1 367 ? -6.014 -4.301 -31.145 1.00 92.88 367 ARG A O 1
ATOM 2940 N N . ILE A 1 368 ? -4.461 -5.595 -32.137 1.00 92.88 368 ILE A N 1
ATOM 2941 C CA . ILE A 1 368 ? -3.894 -6.137 -30.891 1.00 92.88 368 ILE A CA 1
ATOM 2942 C C . ILE A 1 368 ? -3.204 -5.029 -30.086 1.00 92.88 368 ILE A C 1
ATOM 2944 O O . ILE A 1 368 ? -3.460 -4.902 -28.889 1.00 92.88 368 ILE A O 1
ATOM 2948 N N . TRP A 1 369 ? -2.394 -4.188 -30.737 1.00 93.31 369 TRP A N 1
ATOM 2949 C CA . TRP A 1 369 ? -1.737 -3.038 -30.104 1.00 93.31 369 TRP A CA 1
ATOM 2950 C C . TRP A 1 369 ? -2.746 -2.072 -29.488 1.00 93.31 369 TRP A C 1
ATOM 2952 O O . TRP A 1 369 ? -2.623 -1.717 -28.316 1.00 93.31 369 TRP A O 1
ATOM 2962 N N . ARG A 1 370 ? -3.795 -1.712 -30.239 1.00 94.94 370 ARG A N 1
ATOM 2963 C CA . ARG A 1 370 ? -4.869 -0.840 -29.745 1.00 94.94 370 ARG A CA 1
ATOM 2964 C C . ARG A 1 370 ? -5.604 -1.455 -28.555 1.00 94.94 370 ARG A C 1
ATOM 2966 O O . ARG A 1 370 ? -5.877 -0.758 -27.583 1.00 94.94 370 ARG A O 1
ATOM 2973 N N . THR A 1 371 ? -5.906 -2.752 -28.612 1.00 94.44 371 THR A N 1
ATOM 2974 C CA . THR A 1 371 ? -6.594 -3.465 -27.522 1.00 94.44 371 THR A CA 1
ATOM 2975 C C . THR A 1 371 ? -5.722 -3.537 -26.273 1.00 94.44 371 THR A C 1
ATOM 2977 O O . THR A 1 371 ? -6.209 -3.287 -25.172 1.00 94.44 371 THR A O 1
ATOM 2980 N N . TYR A 1 372 ? -4.423 -3.800 -26.432 1.00 95.56 372 TYR A N 1
ATOM 2981 C CA . TYR A 1 372 ? -3.470 -3.766 -25.329 1.00 95.56 372 TYR A CA 1
ATOM 2982 C C . TYR A 1 372 ? -3.376 -2.375 -24.703 1.00 95.56 372 TYR A C 1
ATOM 2984 O O . TYR A 1 372 ? -3.555 -2.245 -23.496 1.00 95.56 372 TYR A O 1
ATOM 2992 N N . ALA A 1 373 ? -3.170 -1.330 -25.511 1.00 95.56 373 ALA A N 1
ATOM 2993 C CA . ALA A 1 373 ? -3.108 0.047 -25.029 1.00 95.56 373 ALA A CA 1
ATOM 2994 C C . ALA A 1 373 ? -4.396 0.450 -24.290 1.00 95.56 373 ALA A C 1
ATOM 2996 O O . ALA A 1 373 ? -4.323 1.013 -23.199 1.00 95.56 373 ALA A O 1
ATOM 2997 N N . TYR A 1 374 ? -5.568 0.078 -24.821 1.00 96.12 374 TYR A N 1
ATOM 2998 C CA . TYR A 1 374 ? -6.860 0.268 -24.156 1.00 96.12 374 TYR A CA 1
ATOM 2999 C C . TYR A 1 374 ? -6.929 -0.447 -22.799 1.00 96.12 374 TYR A C 1
ATOM 3001 O O . TYR A 1 374 ? -7.338 0.156 -21.808 1.00 96.12 374 TYR A O 1
ATOM 3009 N N . CYS A 1 375 ? -6.481 -1.704 -22.721 1.00 96.12 375 CYS A N 1
ATOM 3010 C CA . CYS A 1 375 ? -6.438 -2.449 -21.462 1.00 96.12 375 CYS A CA 1
ATOM 3011 C C . CYS A 1 375 ? -5.490 -1.805 -20.447 1.00 96.12 375 CYS A C 1
ATOM 3013 O O . CYS A 1 375 ? -5.853 -1.676 -19.281 1.00 96.12 375 CYS A O 1
ATOM 3015 N N . MET A 1 376 ? -4.298 -1.382 -20.873 1.00 95.69 376 MET A N 1
ATOM 3016 C CA . MET A 1 376 ? -3.315 -0.730 -20.003 1.00 95.69 376 MET A CA 1
ATOM 3017 C C . MET A 1 376 ? -3.839 0.608 -19.484 1.00 95.69 376 MET A C 1
ATOM 3019 O O . MET A 1 376 ? -3.789 0.863 -18.283 1.00 95.69 376 MET A O 1
ATOM 3023 N N . PHE A 1 377 ? -4.429 1.424 -20.358 1.00 96.38 377 PHE A N 1
ATOM 3024 C CA . PHE A 1 377 ? -5.069 2.680 -19.975 1.00 96.38 377 PHE A CA 1
ATOM 3025 C C . PHE A 1 377 ? -6.232 2.463 -18.998 1.00 96.38 377 PHE A C 1
ATOM 3027 O O . PHE A 1 377 ? -6.351 3.169 -17.994 1.00 96.38 377 PHE A O 1
ATOM 3034 N N . TRP A 1 378 ? -7.067 1.449 -19.243 1.00 96.81 378 TRP A N 1
ATOM 3035 C CA . TRP A 1 378 ? -8.131 1.067 -18.319 1.00 96.81 378 TRP A CA 1
ATOM 3036 C C . TRP A 1 378 ? -7.563 0.640 -16.959 1.00 96.81 378 TRP A C 1
ATOM 3038 O O . TRP A 1 378 ? -8.045 1.120 -15.938 1.00 96.81 378 TRP A O 1
ATOM 3048 N N . LYS A 1 379 ? -6.501 -0.178 -16.919 1.00 96.12 379 LYS A N 1
ATOM 3049 C CA . LYS A 1 379 ? -5.848 -0.588 -15.663 1.00 96.12 379 LYS A CA 1
ATOM 3050 C C . LYS A 1 379 ? -5.277 0.611 -14.899 1.00 96.12 379 LYS A C 1
ATOM 3052 O O . LYS A 1 379 ? -5.531 0.741 -13.705 1.00 96.12 379 LYS A O 1
ATOM 3057 N N . VAL A 1 380 ? -4.594 1.536 -15.576 1.00 95.19 380 VAL A N 1
ATOM 3058 C CA . VAL A 1 380 ? -4.119 2.791 -14.963 1.00 95.19 380 VAL A CA 1
ATOM 3059 C C . VAL A 1 380 ? -5.293 3.600 -14.408 1.00 95.19 380 VAL A C 1
ATOM 3061 O O . VAL A 1 380 ? -5.239 4.064 -13.273 1.00 95.19 380 VAL A O 1
ATOM 3064 N N . THR A 1 381 ? -6.396 3.699 -15.152 1.00 96.00 381 THR A N 1
ATOM 3065 C CA . THR A 1 381 ? -7.610 4.395 -14.699 1.00 96.00 381 THR A CA 1
ATOM 3066 C C . THR A 1 381 ? -8.199 3.745 -13.443 1.00 96.00 381 THR A C 1
ATOM 3068 O O . THR A 1 381 ? -8.581 4.449 -12.511 1.00 96.00 381 THR A O 1
ATOM 3071 N N . GLN A 1 382 ? -8.248 2.411 -13.380 1.00 96.25 382 GLN A N 1
ATOM 3072 C CA . GLN A 1 382 ? -8.722 1.686 -12.198 1.00 96.25 382 GLN A CA 1
ATOM 3073 C C . GLN A 1 382 ? -7.790 1.868 -10.995 1.00 96.25 382 GLN A C 1
ATOM 3075 O O . GLN A 1 382 ? -8.280 2.071 -9.886 1.00 96.25 382 GLN A O 1
ATOM 3080 N N . LEU A 1 383 ? -6.467 1.892 -11.194 1.00 95.56 383 LEU A N 1
ATOM 3081 C CA . LEU A 1 383 ? -5.518 2.237 -10.129 1.00 95.56 383 LEU A CA 1
ATOM 3082 C C . LEU A 1 383 ? -5.719 3.664 -9.628 1.00 95.56 383 LEU A C 1
ATOM 3084 O O . LEU A 1 383 ? -5.715 3.878 -8.420 1.00 95.56 383 LEU A O 1
ATOM 3088 N N . MET A 1 384 ? -5.940 4.635 -10.515 1.00 95.88 384 MET A N 1
ATOM 3089 C CA . MET A 1 384 ? -6.207 6.023 -10.122 1.00 95.88 384 MET A CA 1
ATOM 3090 C C . MET A 1 384 ? -7.517 6.145 -9.332 1.00 95.88 384 MET A C 1
ATOM 3092 O O . MET A 1 384 ? -7.528 6.756 -8.265 1.00 95.88 384 MET A O 1
ATOM 3096 N N . LYS A 1 385 ? -8.601 5.504 -9.793 1.00 95.56 385 LYS A N 1
ATOM 3097 C CA . LYS A 1 385 ? -9.885 5.446 -9.068 1.00 95.56 385 LYS A CA 1
ATOM 3098 C C . LYS A 1 385 ? -9.718 4.825 -7.687 1.00 95.56 385 LYS A C 1
ATOM 3100 O O . LYS A 1 385 ? -10.094 5.437 -6.691 1.00 95.56 385 LYS A O 1
ATOM 3105 N N . MET A 1 386 ? -9.076 3.661 -7.623 1.00 95.81 386 MET A N 1
ATOM 3106 C CA . MET A 1 386 ? -8.760 2.988 -6.371 1.00 95.81 386 MET A CA 1
ATOM 3107 C C . MET A 1 386 ? -7.909 3.885 -5.467 1.00 95.81 386 MET A C 1
ATOM 3109 O O . MET A 1 386 ? -8.183 3.977 -4.282 1.00 95.81 386 MET A O 1
ATOM 3113 N N . THR A 1 387 ? -6.930 4.614 -6.000 1.00 95.50 387 THR A N 1
ATOM 3114 C CA . THR A 1 387 ? -6.086 5.548 -5.229 1.00 95.50 387 THR A CA 1
ATOM 3115 C C . THR A 1 387 ? -6.887 6.726 -4.679 1.00 95.50 387 THR A C 1
ATOM 3117 O O . THR A 1 387 ? -6.653 7.163 -3.559 1.00 95.50 387 THR A O 1
ATOM 3120 N N . ALA A 1 388 ? -7.913 7.189 -5.389 1.00 93.88 388 ALA A N 1
ATOM 3121 C CA . ALA A 1 388 ? -8.894 8.136 -4.854 1.00 93.88 388 ALA A CA 1
ATOM 3122 C C . ALA A 1 388 ? -9.870 7.504 -3.836 1.00 93.88 388 ALA A C 1
ATOM 3124 O O . ALA A 1 388 ? -10.711 8.194 -3.262 1.00 93.88 388 ALA A O 1
ATOM 3125 N N . GLY A 1 389 ? -9.772 6.195 -3.597 1.00 93.06 389 GLY A N 1
ATOM 3126 C CA . GLY A 1 389 ? -10.692 5.433 -2.762 1.00 93.06 389 GLY A CA 1
ATOM 3127 C C . GLY A 1 389 ? -12.044 5.213 -3.433 1.00 93.06 389 GLY A C 1
ATOM 3128 O O . GLY A 1 389 ? -13.001 4.891 -2.741 1.00 93.06 389 GLY A O 1
ATOM 3129 N N . ILE A 1 390 ? -12.152 5.403 -4.750 1.00 92.50 390 ILE A N 1
ATOM 3130 C CA . ILE A 1 390 ? -13.383 5.249 -5.527 1.00 92.50 390 ILE A CA 1
ATOM 3131 C C . ILE A 1 390 ? -13.450 3.824 -6.072 1.00 92.50 390 ILE A C 1
ATOM 3133 O O . ILE A 1 390 ? -12.602 3.405 -6.859 1.00 92.50 390 ILE A O 1
ATOM 3137 N N . TRP A 1 391 ? -14.496 3.099 -5.688 1.00 93.12 391 TRP A N 1
ATOM 3138 C CA . TRP A 1 391 ? -14.724 1.715 -6.093 1.00 93.12 391 TRP A CA 1
ATOM 3139 C C . TRP A 1 391 ? -16.028 1.587 -6.865 1.00 93.12 391 TRP A C 1
ATOM 3141 O O . TRP A 1 391 ? -17.113 1.692 -6.292 1.00 93.12 391 TRP A O 1
ATOM 3151 N N . ASP A 1 392 ? -15.914 1.351 -8.169 1.00 92.12 392 ASP A N 1
ATOM 3152 C CA . ASP A 1 392 ? -17.032 0.999 -9.040 1.00 92.12 392 ASP A CA 1
ATOM 3153 C C . ASP A 1 392 ? -17.071 -0.520 -9.306 1.00 92.12 392 ASP A C 1
ATOM 3155 O O . ASP A 1 392 ? -16.222 -1.290 -8.846 1.00 92.12 392 ASP A O 1
ATOM 3159 N N . LYS A 1 393 ? -18.089 -0.975 -10.046 1.00 90.19 393 LYS A N 1
ATOM 3160 C CA . LYS A 1 393 ? -18.240 -2.392 -10.421 1.00 90.19 393 LYS A CA 1
ATOM 3161 C C . LYS A 1 393 ? -17.020 -2.924 -11.185 1.00 90.19 393 LYS A C 1
ATOM 3163 O O . LYS A 1 393 ? -16.647 -4.083 -11.007 1.00 90.19 393 LYS A O 1
ATOM 3168 N N . ASP A 1 394 ? -16.420 -2.087 -12.026 1.00 92.75 394 ASP A N 1
ATOM 3169 C CA . ASP A 1 394 ? -15.263 -2.458 -12.834 1.00 92.75 394 ASP A CA 1
ATOM 3170 C C . ASP A 1 394 ? -14.005 -2.606 -11.980 1.00 92.75 394 ASP A C 1
ATOM 3172 O O . ASP A 1 394 ? -13.246 -3.539 -12.213 1.00 92.75 394 ASP A O 1
ATOM 3176 N N . GLY A 1 395 ? -13.821 -1.769 -10.959 1.00 93.88 395 GLY A N 1
ATOM 3177 C CA . GLY A 1 395 ? -12.766 -1.904 -9.962 1.00 93.88 395 GLY A CA 1
ATOM 3178 C C . GLY A 1 395 ? -12.932 -3.186 -9.148 1.00 93.88 395 GLY A C 1
ATOM 3179 O O . GLY A 1 395 ? -12.012 -3.992 -9.080 1.00 93.88 395 GLY A O 1
ATOM 3180 N N . ILE A 1 396 ? -14.124 -3.455 -8.609 1.00 93.31 396 ILE A N 1
ATOM 3181 C CA . ILE A 1 396 ? -14.392 -4.680 -7.823 1.00 93.31 396 ILE A CA 1
ATOM 3182 C C . ILE A 1 396 ? -14.082 -5.942 -8.637 1.00 93.31 396 ILE A C 1
ATOM 3184 O O . ILE A 1 396 ? -13.442 -6.859 -8.121 1.00 93.31 396 ILE A O 1
ATOM 3188 N N . ARG A 1 397 ? -14.503 -5.978 -9.911 1.00 91.38 397 ARG A N 1
ATOM 3189 C CA . ARG A 1 397 ? -14.181 -7.080 -10.830 1.00 91.38 397 ARG A CA 1
ATOM 3190 C C . ARG A 1 397 ? -12.696 -7.094 -11.192 1.00 91.38 397 ARG A C 1
ATOM 3192 O O . ARG A 1 397 ? -12.070 -8.144 -11.177 1.00 91.38 397 ARG A O 1
ATOM 3199 N N . GLY A 1 398 ? -12.131 -5.938 -11.528 1.00 93.00 398 GLY A N 1
ATOM 3200 C CA . GLY A 1 398 ? -10.747 -5.785 -11.971 1.00 93.00 398 GLY A CA 1
ATOM 3201 C C . GLY A 1 398 ? -9.740 -6.260 -10.930 1.00 93.00 398 GLY A C 1
ATOM 3202 O O . GLY A 1 398 ? -8.802 -6.979 -11.265 1.00 93.00 398 GLY A O 1
ATOM 3203 N N . PHE A 1 399 ? -9.976 -5.914 -9.668 1.00 94.19 399 PHE A N 1
ATOM 3204 C CA . PHE A 1 399 ? -9.152 -6.323 -8.534 1.00 94.19 399 PHE A CA 1
ATOM 3205 C C . PHE A 1 399 ? -9.519 -7.711 -7.975 1.00 94.19 399 PHE A C 1
ATOM 3207 O O . PHE A 1 399 ? -8.892 -8.176 -7.026 1.00 94.19 399 PHE A O 1
ATOM 3214 N N . GLY A 1 400 ? -10.521 -8.393 -8.543 1.00 92.12 400 GLY A N 1
ATOM 3215 C CA . GLY A 1 400 ? -10.922 -9.738 -8.125 1.00 92.12 400 GLY A CA 1
ATOM 3216 C C . GLY A 1 400 ? -11.439 -9.813 -6.683 1.00 92.12 400 GLY A C 1
ATOM 3217 O O . GLY A 1 400 ? -11.179 -10.786 -5.973 1.00 92.12 400 GLY A O 1
ATOM 3218 N N . VAL A 1 401 ? -12.099 -8.751 -6.208 1.00 92.00 401 VAL A N 1
ATOM 3219 C CA . VAL A 1 401 ? -12.565 -8.638 -4.815 1.00 92.00 401 VAL A CA 1
ATOM 3220 C C . VAL A 1 401 ? -13.635 -9.687 -4.512 1.00 92.00 401 VAL A C 1
ATOM 3222 O O . VAL A 1 401 ? -13.624 -10.273 -3.434 1.00 92.00 401 VAL A O 1
ATOM 3225 N N . THR A 1 402 ? -14.539 -9.949 -5.458 1.00 89.88 402 THR A N 1
ATOM 3226 C CA . THR A 1 402 ? -15.626 -10.927 -5.277 1.00 89.88 402 THR A CA 1
ATOM 3227 C C . THR A 1 402 ? -15.052 -12.332 -5.122 1.00 89.88 402 THR A C 1
ATOM 3229 O O . THR A 1 402 ? -15.379 -13.043 -4.180 1.00 89.88 402 THR A O 1
ATOM 3232 N N . GLU A 1 403 ? -14.111 -12.696 -5.991 1.00 89.12 403 GLU A N 1
ATOM 3233 C CA . GLU A 1 403 ? -13.413 -13.978 -5.973 1.00 89.12 403 GLU A CA 1
ATOM 3234 C C . GLU A 1 403 ? -12.573 -14.146 -4.702 1.00 89.12 403 GLU A C 1
ATOM 3236 O O . GLU A 1 403 ? -12.431 -15.254 -4.189 1.00 89.12 403 GLU A O 1
ATOM 3241 N N . MET A 1 404 ? -12.007 -13.051 -4.186 1.00 88.12 404 MET A N 1
ATOM 3242 C CA . MET A 1 404 ? -11.273 -13.043 -2.923 1.00 88.12 404 MET A CA 1
ATOM 3243 C C . MET A 1 404 ? -12.200 -13.319 -1.737 1.00 88.12 404 MET A C 1
ATOM 3245 O O . MET A 1 404 ? -11.860 -14.136 -0.884 1.00 88.12 404 MET A O 1
ATOM 3249 N N . VAL A 1 405 ? -13.368 -12.676 -1.691 1.00 88.19 405 VAL A N 1
ATOM 3250 C CA . VAL A 1 405 ? -14.373 -12.938 -0.654 1.00 88.19 405 VAL A CA 1
ATOM 3251 C C . VAL A 1 405 ? -14.839 -14.380 -0.744 1.00 88.19 405 VAL A C 1
ATOM 3253 O O . VAL A 1 405 ? -14.717 -15.100 0.235 1.00 88.19 405 VAL A O 1
ATOM 3256 N N . ASP A 1 406 ? -15.263 -14.831 -1.922 1.00 87.44 406 ASP A N 1
ATOM 3257 C CA . ASP A 1 406 ? -15.802 -16.180 -2.111 1.00 87.44 406 ASP A CA 1
ATOM 3258 C C . ASP A 1 406 ? -14.779 -17.279 -1.769 1.00 87.44 406 ASP A C 1
ATOM 3260 O O . ASP A 1 406 ? -15.158 -18.375 -1.361 1.00 87.44 406 ASP A O 1
ATOM 3264 N N . ARG A 1 407 ? -13.475 -16.995 -1.900 1.00 87.44 407 ARG A N 1
ATOM 3265 C CA . ARG A 1 407 ? -12.400 -17.936 -1.559 1.00 87.44 407 ARG A CA 1
ATOM 3266 C C . ARG A 1 407 ? -12.011 -17.924 -0.080 1.00 87.44 407 ARG A C 1
ATOM 3268 O O . ARG A 1 407 ? -11.620 -18.969 0.433 1.00 87.44 407 ARG A O 1
ATOM 3275 N N . TYR A 1 408 ? -12.031 -16.764 0.576 1.00 85.88 408 TYR A N 1
ATOM 3276 C CA . TYR A 1 408 ? -11.422 -16.588 1.903 1.00 85.88 408 TYR A CA 1
ATOM 3277 C C . TYR A 1 408 ? -12.412 -16.228 3.015 1.00 85.88 408 TYR A C 1
ATOM 3279 O O . TYR A 1 408 ? -12.025 -16.218 4.184 1.00 85.88 408 TYR A O 1
ATOM 3287 N N . SER A 1 409 ? -13.675 -15.927 2.704 1.00 80.38 409 SER A N 1
ATOM 3288 C CA . SER A 1 409 ? -14.678 -15.673 3.734 1.00 80.38 409 SER A CA 1
ATOM 3289 C C . SER A 1 409 ? -15.081 -16.974 4.419 1.00 80.38 409 SER A C 1
ATOM 3291 O O . SER A 1 409 ? -15.646 -17.861 3.785 1.00 80.38 409 SER A O 1
ATOM 3293 N N . VAL A 1 410 ? -14.821 -17.062 5.722 1.00 79.19 410 VAL A N 1
ATOM 3294 C CA . VAL A 1 410 ? -15.303 -18.166 6.570 1.00 79.19 410 VAL A CA 1
ATOM 3295 C C . VAL A 1 410 ? -16.771 -17.958 6.957 1.00 79.19 410 VAL A C 1
ATOM 3297 O O . VAL A 1 410 ? -17.515 -18.920 7.108 1.00 79.19 410 VAL A O 1
ATOM 3300 N N . ASP A 1 411 ? -17.189 -16.699 7.097 1.00 76.94 411 ASP A N 1
ATOM 3301 C CA . ASP A 1 411 ? -18.546 -16.326 7.488 1.00 76.94 411 ASP A CA 1
ATOM 3302 C C . ASP A 1 411 ? -19.396 -16.012 6.250 1.00 76.94 411 ASP A C 1
ATOM 3304 O O . ASP A 1 411 ? -19.170 -15.015 5.558 1.00 76.94 411 ASP A O 1
ATOM 3308 N N . LEU A 1 412 ? -20.357 -16.885 5.949 1.00 74.00 412 LEU A N 1
ATOM 3309 C CA . LEU A 1 412 ? -21.277 -16.706 4.827 1.00 74.00 412 LEU A CA 1
ATOM 3310 C C . LEU A 1 412 ? -22.441 -15.763 5.167 1.00 74.00 412 LEU A C 1
ATOM 3312 O O . LEU A 1 412 ? -23.080 -15.254 4.244 1.00 74.00 412 LEU A O 1
ATOM 3316 N N . GLU A 1 413 ? -22.709 -15.506 6.451 1.00 78.31 413 GLU A N 1
ATOM 3317 C CA . GLU A 1 413 ? -23.873 -14.729 6.887 1.00 78.31 413 GLU A CA 1
ATOM 3318 C C . GLU A 1 413 ? -23.673 -13.227 6.644 1.00 78.31 413 GLU A C 1
ATOM 3320 O O . GLU A 1 413 ? -24.590 -12.549 6.179 1.00 78.31 413 GLU A O 1
ATOM 3325 N N . ASP A 1 414 ? -22.455 -12.708 6.838 1.00 80.19 414 ASP A N 1
ATOM 3326 C CA . ASP A 1 414 ? -22.131 -11.292 6.606 1.00 80.19 414 ASP A CA 1
ATOM 3327 C C . ASP A 1 414 ? -21.254 -11.067 5.362 1.00 80.19 414 ASP A C 1
ATOM 3329 O O . ASP A 1 414 ? -20.177 -10.452 5.381 1.00 80.19 414 ASP A O 1
ATOM 3333 N N . ARG A 1 415 ? -21.744 -11.547 4.211 1.00 78.12 415 ARG A N 1
ATOM 3334 C CA . ARG A 1 415 ? -21.058 -11.382 2.917 1.00 78.12 415 ARG A CA 1
ATOM 3335 C C . ARG A 1 415 ? -20.750 -9.911 2.610 1.00 78.12 415 ARG A C 1
ATOM 3337 O O . ARG A 1 415 ? -19.728 -9.618 1.990 1.00 78.12 415 ARG A O 1
ATOM 3344 N N . ARG A 1 416 ? -21.593 -8.968 3.045 1.00 82.06 416 ARG A N 1
ATOM 3345 C CA . ARG A 1 416 ? -21.410 -7.528 2.791 1.00 82.06 416 ARG A CA 1
ATOM 3346 C C . ARG A 1 416 ? -20.187 -6.973 3.518 1.00 82.06 416 ARG A C 1
ATOM 3348 O O . ARG A 1 416 ? -19.382 -6.278 2.892 1.00 82.06 416 ARG A O 1
ATOM 3355 N N . LYS A 1 417 ? -20.036 -7.272 4.808 1.00 82.31 417 LYS A N 1
ATOM 3356 C CA . LYS A 1 417 ? -18.866 -6.851 5.583 1.00 82.31 417 LYS A CA 1
ATOM 3357 C C . LYS A 1 417 ? -17.586 -7.453 5.025 1.00 82.31 417 LYS A C 1
ATOM 3359 O O . LYS A 1 417 ? -16.617 -6.721 4.845 1.00 82.31 417 LYS A O 1
ATOM 3364 N N . ASN A 1 418 ? -17.622 -8.725 4.626 1.00 84.06 418 ASN A N 1
ATOM 3365 C CA . ASN A 1 418 ? -16.473 -9.385 4.006 1.00 84.06 418 ASN A CA 1
ATOM 3366 C C . ASN A 1 418 ? -16.047 -8.706 2.695 1.00 84.06 418 ASN A C 1
ATOM 3368 O O . ASN A 1 418 ? -14.855 -8.489 2.485 1.00 84.06 418 ASN A O 1
ATOM 3372 N N . HIS A 1 419 ? -16.996 -8.280 1.849 1.00 88.31 419 HIS A N 1
ATOM 3373 C CA . HIS A 1 419 ? -16.680 -7.479 0.657 1.00 88.31 419 HIS A CA 1
ATOM 3374 C C . HIS A 1 419 ? -16.029 -6.152 1.015 1.00 88.31 419 HIS A C 1
ATOM 3376 O O . HIS A 1 419 ? -15.027 -5.779 0.416 1.00 88.31 419 HIS A O 1
ATOM 3382 N N . GLN A 1 420 ? -16.563 -5.434 1.997 1.00 87.50 420 GLN A N 1
ATOM 3383 C CA . GLN A 1 420 ? -15.974 -4.169 2.409 1.00 87.50 420 GLN A CA 1
ATOM 3384 C C . GLN A 1 420 ? -14.564 -4.344 2.982 1.00 87.50 420 GLN A C 1
ATOM 3386 O O . GLN A 1 420 ? -13.676 -3.563 2.647 1.00 87.50 420 GLN A O 1
ATOM 3391 N N . ASP A 1 421 ? -14.349 -5.353 3.823 1.00 87.12 421 ASP A N 1
ATOM 3392 C CA . ASP A 1 421 ? -13.034 -5.670 4.374 1.00 87.12 421 ASP A CA 1
ATOM 3393 C C . ASP A 1 421 ? -12.043 -6.054 3.271 1.00 87.12 421 ASP A C 1
ATOM 3395 O O . ASP A 1 421 ? -10.895 -5.602 3.301 1.00 87.12 421 ASP A O 1
ATOM 3399 N N . ALA A 1 422 ? -12.489 -6.817 2.269 1.00 90.31 422 ALA A N 1
ATOM 3400 C CA . ALA A 1 422 ? -11.692 -7.151 1.096 1.00 90.31 422 ALA A CA 1
ATOM 3401 C C . ALA A 1 422 ? -11.359 -5.909 0.255 1.00 90.31 422 ALA A C 1
ATOM 3403 O O . ALA A 1 422 ? -10.210 -5.762 -0.154 1.00 90.31 422 ALA A O 1
ATOM 3404 N N . ILE A 1 423 ? -12.303 -4.981 0.052 1.00 92.94 423 ILE A N 1
ATOM 3405 C CA . ILE A 1 423 ? -12.069 -3.706 -0.651 1.00 92.94 423 ILE A CA 1
ATOM 3406 C C . ILE A 1 423 ? -11.038 -2.856 0.097 1.00 92.94 423 ILE A C 1
ATOM 3408 O O . ILE A 1 423 ? -10.062 -2.417 -0.504 1.00 92.94 423 ILE A O 1
ATOM 3412 N N . VAL A 1 424 ? -11.230 -2.641 1.404 1.00 91.44 424 VAL A N 1
ATOM 3413 C CA . VAL A 1 424 ? -10.311 -1.850 2.243 1.00 91.44 424 VAL A CA 1
ATOM 3414 C C . VAL A 1 424 ? -8.912 -2.458 2.205 1.00 91.44 424 VAL A C 1
ATOM 3416 O O . VAL A 1 424 ? -7.937 -1.756 1.946 1.00 91.44 424 VAL A O 1
ATOM 3419 N N . CYS A 1 425 ? -8.813 -3.775 2.411 1.00 90.50 425 CYS A N 1
ATOM 3420 C CA . CYS A 1 425 ? -7.546 -4.494 2.368 1.00 90.50 425 CYS A CA 1
ATOM 3421 C C . CYS A 1 425 ? -6.876 -4.328 1.000 1.00 90.50 425 CYS A C 1
ATOM 3423 O O . CYS A 1 425 ? -5.755 -3.834 0.916 1.00 90.50 425 CYS A O 1
ATOM 3425 N N . THR A 1 426 ? -7.592 -4.666 -0.073 1.00 92.81 426 THR A N 1
ATOM 3426 C CA . THR A 1 426 ? -7.090 -4.598 -1.447 1.00 92.81 426 THR A CA 1
ATOM 3427 C C . THR A 1 426 ? -6.632 -3.187 -1.790 1.00 92.81 426 THR A C 1
ATOM 3429 O O . THR A 1 426 ? -5.488 -3.025 -2.200 1.00 92.81 426 THR A O 1
ATOM 3432 N N . GLY A 1 427 ? -7.457 -2.168 -1.542 1.00 94.38 427 GLY A N 1
ATOM 3433 C CA . GLY A 1 427 ? -7.140 -0.775 -1.846 1.00 94.38 427 GLY A CA 1
ATOM 3434 C C . GLY A 1 427 ? -5.919 -0.246 -1.115 1.00 94.38 427 GLY A C 1
ATOM 3435 O O . GLY A 1 427 ? -5.042 0.334 -1.748 1.00 94.38 427 GLY A O 1
ATOM 3436 N N . MET A 1 428 ? -5.819 -0.505 0.193 1.00 91.94 428 MET A N 1
ATOM 3437 C CA . MET A 1 428 ? -4.658 -0.084 0.981 1.00 91.94 428 MET A CA 1
ATOM 3438 C C . MET A 1 428 ? -3.359 -0.759 0.522 1.00 91.94 428 MET A C 1
ATOM 3440 O O . MET A 1 428 ? -2.292 -0.164 0.635 1.00 91.94 428 MET A O 1
ATOM 3444 N N . ASN A 1 429 ? -3.421 -1.998 0.025 1.00 90.56 429 ASN A N 1
ATOM 3445 C CA . ASN A 1 429 ? -2.221 -2.697 -0.442 1.00 90.56 429 ASN A CA 1
ATOM 3446 C C . ASN A 1 429 ? -1.846 -2.288 -1.858 1.00 90.56 429 ASN A C 1
ATOM 3448 O O . ASN A 1 429 ? -0.681 -2.060 -2.159 1.00 90.56 429 ASN A O 1
ATOM 3452 N N . HIS A 1 430 ? -2.836 -2.213 -2.741 1.00 92.44 430 HIS A N 1
ATOM 3453 C CA . HIS A 1 430 ? -2.607 -1.959 -4.153 1.00 92.44 430 HIS A CA 1
ATOM 3454 C C . HIS A 1 430 ? -2.234 -0.495 -4.396 1.00 92.44 430 HIS A C 1
ATOM 3456 O O . HIS A 1 430 ? -1.529 -0.214 -5.360 1.00 92.44 430 HIS A O 1
ATOM 3462 N N . SER A 1 431 ? -2.593 0.437 -3.501 1.00 93.94 431 SER A N 1
ATOM 3463 C CA . SER A 1 431 ? -2.084 1.813 -3.557 1.00 93.94 431 SER A CA 1
ATOM 3464 C C . SER A 1 431 ? -0.574 1.905 -3.317 1.00 93.94 431 SER A C 1
ATOM 3466 O O . SER A 1 431 ? 0.038 2.894 -3.713 1.00 93.94 431 SER A O 1
ATOM 3468 N N . MET A 1 432 ? 0.056 0.881 -2.726 1.00 90.19 432 MET A N 1
ATOM 3469 C CA . MET A 1 432 ? 1.511 0.844 -2.540 1.00 90.19 432 MET A CA 1
ATOM 3470 C C . MET A 1 432 ? 2.275 0.726 -3.864 1.00 90.19 432 MET A C 1
ATOM 3472 O O . MET A 1 432 ? 3.458 1.049 -3.891 1.00 90.19 432 MET A O 1
ATOM 3476 N N . ILE A 1 433 ? 1.614 0.355 -4.970 1.00 90.06 433 ILE A N 1
ATOM 3477 C CA . ILE A 1 433 ? 2.234 0.306 -6.304 1.00 90.06 433 ILE A CA 1
ATOM 3478 C C . ILE A 1 433 ? 2.892 1.638 -6.689 1.00 90.06 433 ILE A C 1
ATOM 3480 O O . ILE A 1 433 ? 3.914 1.672 -7.365 1.00 90.06 433 ILE A O 1
ATOM 3484 N N . TRP A 1 434 ? 2.339 2.755 -6.219 1.00 91.69 434 TRP A N 1
ATOM 3485 C CA . TRP A 1 434 ? 2.876 4.077 -6.511 1.00 91.69 434 TRP A CA 1
ATOM 3486 C C . TRP A 1 434 ? 4.245 4.321 -5.873 1.00 91.69 434 TRP A C 1
ATOM 3488 O O . TRP A 1 434 ? 4.969 5.194 -6.329 1.00 91.69 434 TRP A O 1
ATOM 3498 N N . GLN A 1 435 ? 4.645 3.541 -4.865 1.00 89.62 435 GLN A N 1
ATOM 3499 C CA . GLN A 1 435 ? 5.951 3.695 -4.221 1.00 89.62 435 GLN A CA 1
ATOM 3500 C C . GLN A 1 435 ? 7.119 3.205 -5.074 1.00 89.62 435 GLN A C 1
ATOM 3502 O O . GLN A 1 435 ? 8.244 3.620 -4.818 1.00 89.62 435 GLN A O 1
ATOM 3507 N N . PHE A 1 436 ? 6.864 2.397 -6.109 1.00 84.19 436 PHE A N 1
ATOM 3508 C CA . PHE A 1 436 ? 7.893 2.021 -7.086 1.00 84.19 436 PHE A CA 1
ATOM 3509 C C . PHE A 1 436 ? 8.412 3.217 -7.890 1.00 84.19 436 PHE A C 1
ATOM 3511 O O . PHE A 1 436 ? 9.478 3.153 -8.495 1.00 84.19 436 PHE A O 1
ATOM 3518 N N . VAL A 1 437 ? 7.663 4.321 -7.896 1.00 85.38 437 VAL A N 1
ATOM 3519 C CA . VAL A 1 437 ? 8.111 5.595 -8.441 1.00 85.38 437 VAL A CA 1
ATOM 3520 C C . VAL A 1 437 ? 8.298 6.549 -7.260 1.00 85.38 437 VAL A C 1
ATOM 3522 O O . VAL A 1 437 ? 7.302 6.967 -6.668 1.00 85.38 437 VAL A O 1
ATOM 3525 N N . PRO A 1 438 ? 9.536 6.946 -6.908 1.00 80.56 438 PRO A N 1
ATOM 3526 C CA . PRO A 1 438 ? 9.794 7.776 -5.726 1.00 80.56 438 PRO A CA 1
ATOM 3527 C C . PRO A 1 438 ? 8.938 9.053 -5.651 1.00 80.56 438 PRO A C 1
ATOM 3529 O O . PRO A 1 438 ? 8.431 9.408 -4.586 1.00 80.56 438 PRO A O 1
ATOM 3532 N N . ALA A 1 439 ? 8.677 9.687 -6.800 1.00 83.19 439 ALA A N 1
ATOM 3533 C CA . ALA A 1 439 ? 7.829 10.876 -6.902 1.00 83.19 439 ALA A CA 1
ATOM 3534 C C . ALA A 1 439 ? 6.357 10.637 -6.500 1.00 83.19 439 ALA A C 1
ATOM 3536 O O . ALA A 1 439 ? 5.659 11.576 -6.120 1.00 83.19 439 ALA A O 1
ATOM 3537 N N . PHE A 1 440 ? 5.876 9.392 -6.546 1.00 90.81 440 PHE A N 1
ATOM 3538 C CA . PHE A 1 440 ? 4.492 9.028 -6.242 1.00 90.81 440 PHE A CA 1
ATOM 3539 C C . PHE A 1 440 ? 4.313 8.379 -4.861 1.00 90.81 440 PHE A C 1
ATOM 3541 O O . PHE A 1 440 ? 3.216 7.918 -4.541 1.00 90.81 440 PHE A O 1
ATOM 3548 N N . VAL A 1 441 ? 5.314 8.422 -3.971 1.00 89.88 441 VAL A N 1
ATOM 3549 C CA . VAL A 1 441 ? 5.148 7.965 -2.573 1.00 89.88 441 VAL A CA 1
ATOM 3550 C C . VAL A 1 441 ? 4.019 8.722 -1.859 1.00 89.88 441 VAL A C 1
ATOM 3552 O O . VAL A 1 441 ? 3.235 8.125 -1.118 1.00 89.88 441 VAL A O 1
ATOM 3555 N N . VAL A 1 442 ? 3.872 10.021 -2.138 1.00 89.94 442 VAL A N 1
ATOM 3556 C CA . VAL A 1 442 ? 2.764 10.847 -1.630 1.00 89.94 442 VAL A CA 1
ATOM 3557 C C . VAL A 1 442 ? 1.415 10.317 -2.130 1.00 89.94 442 VAL A C 1
ATOM 3559 O O . VAL A 1 442 ? 0.488 10.158 -1.336 1.00 89.94 442 VAL A O 1
ATOM 3562 N N . ALA A 1 443 ? 1.316 9.956 -3.415 1.00 93.88 443 ALA A N 1
ATOM 3563 C CA . ALA A 1 443 ? 0.111 9.360 -3.993 1.00 93.88 443 ALA A CA 1
ATOM 3564 C C . ALA A 1 443 ? -0.199 7.982 -3.384 1.00 93.88 443 ALA A C 1
ATOM 3566 O O . ALA A 1 443 ? -1.360 7.676 -3.118 1.00 93.88 443 ALA A O 1
ATOM 3567 N N . ALA A 1 444 ? 0.826 7.179 -3.078 1.00 93.81 444 ALA A N 1
ATOM 3568 C CA . ALA A 1 444 ? 0.656 5.898 -2.396 1.00 93.81 444 ALA A CA 1
ATOM 3569 C C . ALA A 1 444 ? 0.021 6.062 -1.009 1.00 93.81 444 ALA A C 1
ATOM 3571 O O . ALA A 1 444 ? -0.902 5.327 -0.652 1.00 93.81 444 ALA A O 1
ATOM 3572 N N . LYS A 1 445 ? 0.504 7.042 -0.233 1.00 92.38 445 LYS A N 1
ATOM 3573 C CA . LYS A 1 445 ? 0.019 7.328 1.126 1.00 92.38 445 LYS A CA 1
ATOM 3574 C C . LYS A 1 445 ? -1.351 7.989 1.135 1.00 92.38 445 LYS A C 1
ATOM 3576 O O . LYS A 1 445 ? -2.183 7.640 1.972 1.00 92.38 445 LYS A O 1
ATOM 3581 N N . TYR A 1 446 ? -1.616 8.851 0.161 1.00 94.31 446 TYR A N 1
ATOM 3582 C CA . TYR A 1 446 ? -2.962 9.335 -0.116 1.00 94.31 446 TYR A CA 1
ATOM 3583 C C . TYR A 1 446 ? -3.915 8.170 -0.427 1.00 94.31 446 TYR A C 1
ATOM 3585 O O . TYR A 1 446 ? -4.985 8.070 0.173 1.00 94.31 446 TYR A O 1
ATOM 3593 N N . GLY A 1 447 ? -3.495 7.238 -1.288 1.00 94.62 447 GLY A N 1
ATOM 3594 C CA . GLY A 1 447 ? -4.258 6.035 -1.610 1.00 94.62 447 GLY A CA 1
ATOM 3595 C C . GLY A 1 447 ? -4.497 5.122 -0.413 1.00 94.62 447 GLY A C 1
ATOM 3596 O O . GLY A 1 447 ? -5.591 4.594 -0.240 1.00 94.62 447 GLY A O 1
ATOM 3597 N N . GLU A 1 448 ? -3.514 4.976 0.470 1.00 91.94 448 GLU A N 1
ATOM 3598 C CA . GLU A 1 448 ? -3.688 4.221 1.708 1.00 91.94 448 GLU A CA 1
ATOM 3599 C C . GLU A 1 448 ? -4.751 4.885 2.602 1.00 91.94 448 GLU A C 1
ATOM 3601 O O . GLU A 1 448 ? -5.650 4.215 3.110 1.00 91.94 448 GLU A O 1
ATOM 3606 N N . ALA A 1 449 ? -4.692 6.213 2.757 1.00 90.19 449 ALA A N 1
ATOM 3607 C CA . ALA A 1 449 ? -5.650 6.979 3.550 1.00 90.19 449 ALA A CA 1
ATOM 3608 C C . ALA A 1 449 ? -7.074 6.932 2.967 1.00 90.19 449 ALA A C 1
ATOM 3610 O O . ALA A 1 449 ? -8.031 6.734 3.719 1.00 90.19 449 ALA A O 1
ATOM 3611 N N . SER A 1 450 ? -7.223 7.055 1.644 1.00 92.50 450 SER A N 1
ATOM 3612 C CA . SER A 1 450 ? -8.526 7.030 0.965 1.00 92.50 450 SER A CA 1
ATOM 3613 C C . SER A 1 450 ? -9.201 5.663 1.079 1.00 92.50 450 SER A C 1
ATOM 3615 O O . SER A 1 450 ? -10.406 5.577 1.323 1.00 92.50 450 SER A O 1
ATOM 3617 N N . ASN A 1 451 ? -8.420 4.583 0.999 1.00 93.69 451 ASN A N 1
ATOM 3618 C CA . ASN A 1 451 ? -8.926 3.215 1.063 1.00 93.69 451 ASN A CA 1
ATOM 3619 C C . ASN A 1 451 ? -9.175 2.694 2.481 1.00 93.69 451 ASN A C 1
ATOM 3621 O O . ASN A 1 451 ? -9.782 1.635 2.623 1.00 93.69 451 ASN A O 1
ATOM 3625 N N . LYS A 1 452 ? -8.812 3.431 3.542 1.00 88.50 452 LYS A N 1
ATOM 3626 C CA . LYS A 1 452 ? -9.278 3.113 4.909 1.00 88.50 452 LYS A CA 1
ATOM 3627 C C . LYS A 1 452 ? -10.794 3.266 5.052 1.00 88.50 452 LYS A C 1
ATOM 3629 O O . LYS A 1 452 ? -11.403 2.638 5.921 1.00 88.50 452 LYS A O 1
ATOM 3634 N N . CYS A 1 453 ? -11.408 4.114 4.227 1.00 88.56 453 CYS A N 1
ATOM 3635 C CA . CYS A 1 453 ? -12.855 4.282 4.165 1.00 88.56 453 CYS A CA 1
ATOM 3636 C C . CYS A 1 453 ? -13.300 4.555 2.715 1.00 88.56 453 CYS A C 1
ATOM 3638 O O . CYS A 1 453 ? -13.597 5.698 2.372 1.00 88.56 453 CYS A O 1
ATOM 3640 N N . PRO A 1 454 ? -13.317 3.521 1.853 1.00 89.38 454 PRO A N 1
ATOM 3641 C CA . PRO A 1 454 ? -13.512 3.688 0.421 1.00 89.38 454 PRO A CA 1
ATOM 3642 C C . PRO A 1 454 ? -14.924 4.191 0.094 1.00 89.38 454 PRO A C 1
ATOM 3644 O O . PRO A 1 454 ? -15.919 3.784 0.705 1.00 89.38 454 PRO A O 1
ATOM 3647 N N . LEU A 1 455 ? -15.002 5.053 -0.915 1.00 84.44 455 LEU A N 1
ATOM 3648 C CA . LEU A 1 455 ? -16.218 5.553 -1.537 1.00 84.44 455 LEU A CA 1
ATOM 3649 C C . LEU A 1 455 ? -16.694 4.541 -2.588 1.00 84.44 455 LEU A C 1
ATOM 3651 O O . LEU A 1 455 ? -16.055 4.333 -3.616 1.00 84.44 455 LEU A O 1
ATOM 3655 N N . PHE A 1 456 ? -17.831 3.899 -2.341 1.00 77.38 456 PHE A N 1
ATOM 3656 C CA . PHE A 1 456 ? -18.410 2.938 -3.279 1.00 77.38 456 PHE A CA 1
ATOM 3657 C C . PHE A 1 456 ? -19.411 3.604 -4.225 1.00 77.38 456 PHE A C 1
ATOM 3659 O O . PHE A 1 456 ? -20.299 4.323 -3.765 1.00 77.38 456 PHE A O 1
ATOM 3666 N N . VAL A 1 457 ? -19.325 3.306 -5.522 1.00 62.16 457 VAL A N 1
ATOM 3667 C CA . VAL A 1 457 ? -20.233 3.816 -6.556 1.00 62.16 457 VAL A CA 1
ATOM 3668 C C . VAL A 1 457 ? -21.004 2.650 -7.176 1.00 62.16 457 VAL A C 1
ATOM 3670 O O . VAL A 1 457 ? -20.446 1.823 -7.897 1.00 62.16 457 VAL A O 1
ATOM 3673 N N . HIS A 1 458 ? -22.310 2.569 -6.905 1.00 60.47 458 HIS A N 1
ATOM 3674 C CA . HIS A 1 458 ? -23.177 1.568 -7.529 1.00 60.47 458 HIS A CA 1
ATOM 3675 C C . HIS A 1 458 ? -23.682 2.025 -8.914 1.00 60.47 458 HIS A C 1
ATOM 3677 O O . HIS A 1 458 ? -23.889 3.212 -9.144 1.00 60.47 458 HIS A O 1
ATOM 3683 N N . ARG A 1 459 ? -23.895 1.075 -9.843 1.00 42.81 459 ARG A N 1
ATOM 3684 C CA . ARG A 1 459 ? -24.085 1.299 -11.300 1.00 42.81 459 ARG A CA 1
ATOM 3685 C C . ARG A 1 459 ? -25.390 2.010 -11.699 1.00 42.81 459 ARG A C 1
ATOM 3687 O O . ARG A 1 459 ? -25.578 2.261 -12.881 1.00 42.81 459 ARG A O 1
ATOM 3694 N N . SER A 1 460 ? -26.289 2.359 -10.778 1.00 48.66 460 SER A N 1
ATOM 3695 C CA . SER A 1 460 ? -27.565 3.007 -11.127 1.00 48.66 460 SER A CA 1
ATOM 3696 C C . SER A 1 460 ? -27.453 4.513 -11.427 1.00 48.66 460 SER A C 1
ATOM 3698 O O . SER A 1 460 ? -28.445 5.225 -11.312 1.00 48.66 460 SER A O 1
ATOM 3700 N N . GLY A 1 461 ? -26.263 5.028 -11.772 1.00 43.16 461 GLY A N 1
ATOM 3701 C CA . GLY A 1 461 ? -26.015 6.448 -12.086 1.00 43.16 461 GLY A CA 1
ATOM 3702 C C . GLY A 1 461 ? -26.100 7.394 -10.881 1.00 43.16 461 GLY A C 1
ATOM 3703 O O . GLY A 1 461 ? -25.479 8.449 -10.872 1.00 43.16 461 GLY A O 1
ATOM 3704 N N . ASN A 1 462 ? -26.788 6.978 -9.821 1.00 41.41 462 ASN A N 1
ATOM 3705 C CA . ASN A 1 462 ? -26.773 7.618 -8.522 1.00 41.41 462 ASN A CA 1
ATOM 3706 C C . ASN A 1 462 ? -25.633 7.016 -7.708 1.00 41.41 462 ASN A C 1
ATOM 3708 O O . ASN A 1 462 ? -25.669 5.827 -7.380 1.00 41.41 462 ASN A O 1
ATOM 3712 N N . VAL A 1 463 ? -24.640 7.834 -7.351 1.00 42.38 463 VAL A N 1
ATOM 3713 C CA . VAL A 1 463 ? -23.676 7.507 -6.297 1.00 42.38 463 VAL A CA 1
ATOM 3714 C C . VAL A 1 463 ? -24.494 7.290 -5.023 1.00 42.38 463 VAL A C 1
ATOM 3716 O O . VAL A 1 463 ? -24.784 8.224 -4.288 1.00 42.38 463 VAL A O 1
ATOM 3719 N N . LYS A 1 464 ? -24.961 6.060 -4.793 1.00 43.81 464 LYS A N 1
ATOM 3720 C CA . LYS A 1 464 ? -25.447 5.620 -3.493 1.00 43.81 464 LYS A CA 1
ATOM 3721 C C . LYS A 1 464 ? -24.221 5.094 -2.792 1.00 43.81 464 LYS A C 1
ATOM 3723 O O . LYS A 1 464 ? -23.849 3.939 -3.015 1.00 43.81 464 LYS A O 1
ATOM 3728 N N . PRO A 1 465 ? -23.541 5.934 -2.011 1.00 46.75 465 PRO A N 1
ATOM 3729 C CA . PRO A 1 465 ? -22.440 5.418 -1.265 1.00 46.75 465 PRO A CA 1
ATOM 3730 C C . PRO A 1 465 ? -22.941 4.304 -0.341 1.00 46.75 465 PRO A C 1
ATOM 3732 O O . PRO A 1 465 ? -23.943 4.467 0.357 1.00 46.75 465 PRO A O 1
ATOM 3735 N N . LEU A 1 466 ? -22.179 3.215 -0.231 1.00 48.81 466 LEU A N 1
ATOM 3736 C CA . LEU A 1 466 ? -22.308 2.261 0.886 1.00 48.81 466 LEU A CA 1
ATOM 3737 C C . LEU A 1 466 ? -22.094 2.935 2.264 1.00 48.81 466 LEU A C 1
ATOM 3739 O O . LEU A 1 466 ? -22.138 2.271 3.294 1.00 48.81 466 LEU A O 1
ATOM 3743 N N . LEU A 1 467 ? -21.871 4.255 2.288 1.00 46.25 467 LEU A N 1
ATOM 3744 C CA . LEU A 1 467 ? -21.789 5.116 3.458 1.00 46.25 467 LEU A CA 1
ATOM 3745 C C . LEU A 1 467 ? -23.026 5.081 4.371 1.00 46.25 467 LEU A C 1
ATOM 3747 O O . LEU A 1 467 ? -22.860 5.423 5.536 1.00 46.25 467 LEU A O 1
ATOM 3751 N N . CYS A 1 468 ? -24.215 4.702 3.879 1.00 42.53 468 CYS A N 1
ATOM 3752 C CA . CYS A 1 468 ? -25.486 4.975 4.573 1.00 42.53 468 CYS A CA 1
ATOM 3753 C C . CYS A 1 468 ? -26.513 3.820 4.529 1.00 42.53 468 CYS A C 1
ATOM 3755 O O . CYS A 1 468 ? -27.714 4.071 4.464 1.00 42.53 468 CYS A O 1
ATOM 3757 N N . GLN A 1 469 ? -26.072 2.556 4.537 1.00 46.28 469 GLN A N 1
ATOM 3758 C CA . GLN A 1 469 ? -26.969 1.389 4.625 1.00 46.28 469 GLN A CA 1
ATOM 3759 C C . GLN A 1 469 ? -26.780 0.600 5.930 1.00 46.28 469 GLN A C 1
ATOM 3761 O O . GLN A 1 469 ? -26.592 -0.614 5.912 1.00 46.28 469 GLN A O 1
ATOM 3766 N N . ASP A 1 470 ? -26.884 1.287 7.063 1.00 46.31 470 ASP A N 1
ATOM 3767 C CA . ASP A 1 470 ? -27.366 0.631 8.278 1.00 46.31 470 ASP A CA 1
ATOM 3768 C C . ASP A 1 470 ? -28.891 0.521 8.131 1.00 46.31 470 ASP A C 1
ATOM 3770 O O . ASP A 1 470 ? -29.596 1.513 8.279 1.00 46.31 470 ASP A O 1
ATOM 3774 N N . ASN A 1 471 ? -29.383 -0.648 7.701 1.00 49.28 471 ASN A N 1
ATOM 3775 C CA . ASN A 1 471 ? -30.781 -1.127 7.720 1.00 49.28 471 ASN A CA 1
ATOM 3776 C C . ASN A 1 471 ? -31.941 -0.209 7.275 1.00 49.28 471 ASN A C 1
ATOM 3778 O O . ASN A 1 471 ? -33.101 -0.606 7.389 1.00 49.28 471 ASN A O 1
ATOM 3782 N N . HIS A 1 472 ? -31.701 0.972 6.711 1.00 48.47 472 HIS A N 1
ATOM 3783 C CA . HIS A 1 472 ? -32.778 1.797 6.182 1.00 48.47 472 HIS A CA 1
ATOM 3784 C C . HIS A 1 472 ? -33.268 1.206 4.856 1.00 48.47 472 HIS A C 1
ATOM 3786 O O . HIS A 1 472 ? -32.647 1.381 3.804 1.00 48.47 472 HIS A O 1
ATOM 3792 N N . GLN A 1 473 ? -34.381 0.465 4.932 1.00 51.25 473 GLN A N 1
ATOM 3793 C CA . GLN A 1 473 ? -35.137 0.021 3.767 1.00 51.25 473 GLN A CA 1
ATOM 3794 C C . GLN A 1 473 ? -35.399 1.215 2.828 1.00 51.25 473 GLN A C 1
ATOM 3796 O O . GLN A 1 473 ? -35.633 2.333 3.303 1.00 51.25 473 GLN A O 1
ATOM 3801 N N . PRO A 1 474 ? -35.318 1.013 1.500 1.00 49.38 474 PRO A N 1
ATOM 3802 C CA . PRO A 1 474 ? -35.658 2.050 0.537 1.00 49.38 474 PRO A CA 1
ATOM 3803 C C . PRO A 1 474 ? -37.083 2.554 0.800 1.00 49.38 474 PRO A C 1
ATOM 3805 O O . PRO A 1 474 ? -38.014 1.772 0.956 1.00 49.38 474 PRO A O 1
ATOM 3808 N N . TRP A 1 475 ? -37.194 3.876 0.903 1.00 55.69 475 TRP A N 1
ATOM 3809 C CA . TRP A 1 475 ? -38.382 4.629 1.296 1.00 55.69 475 TRP A CA 1
ATOM 3810 C C . TRP A 1 475 ? -39.645 4.267 0.504 1.00 55.69 475 TRP A C 1
ATOM 3812 O O . TRP A 1 475 ? -39.606 4.242 -0.723 1.00 55.69 475 TRP A O 1
ATOM 3822 N N . THR A 1 476 ? -40.769 4.108 1.208 1.00 60.84 476 THR A N 1
ATOM 3823 C CA . THR A 1 476 ? -42.125 3.975 0.638 1.00 60.84 476 THR A CA 1
ATOM 3824 C C . THR A 1 476 ? -43.051 5.151 0.988 1.00 60.84 476 THR A C 1
ATOM 3826 O O . THR A 1 476 ? -44.232 5.106 0.675 1.00 60.84 476 THR A O 1
ATOM 3829 N N . GLY A 1 477 ? -42.554 6.209 1.644 1.00 61.16 477 GLY A N 1
ATOM 3830 C CA . GLY A 1 477 ? -43.375 7.368 2.024 1.00 61.16 477 GLY A CA 1
ATOM 3831 C C . GLY A 1 477 ? -43.617 8.343 0.863 1.00 61.16 477 GLY A C 1
ATOM 3832 O O . GLY A 1 477 ? -42.662 8.901 0.313 1.00 61.16 477 GLY A O 1
ATOM 3833 N N . ASP A 1 478 ? -44.886 8.590 0.520 1.00 74.00 478 ASP A N 1
ATOM 3834 C CA . ASP A 1 478 ? -45.290 9.432 -0.619 1.00 74.00 478 ASP A CA 1
ATOM 3835 C C . ASP A 1 478 ? -45.196 10.948 -0.358 1.00 74.00 478 ASP A C 1
ATOM 3837 O O . ASP A 1 478 ? -45.140 11.739 -1.307 1.00 74.00 478 ASP A O 1
ATOM 3841 N N . SER A 1 479 ? -45.117 11.397 0.902 1.00 88.56 479 SER A N 1
ATOM 3842 C CA . SER A 1 479 ? -45.240 12.827 1.210 1.00 88.56 479 SER A CA 1
ATOM 3843 C C . SER A 1 479 ? -43.943 13.639 0.949 1.00 88.56 479 SER A C 1
ATOM 3845 O O . SER A 1 479 ? -42.847 13.246 1.369 1.00 88.56 479 SER A O 1
ATOM 3847 N N . PRO A 1 480 ? -44.016 14.827 0.306 1.00 87.38 480 PRO A N 1
ATOM 3848 C CA . PRO A 1 480 ? -42.846 15.676 0.035 1.00 87.38 480 PRO A CA 1
ATOM 3849 C C . PRO A 1 480 ? -42.090 16.131 1.294 1.00 87.38 480 PRO A C 1
ATOM 3851 O O . PRO A 1 480 ? -40.862 16.222 1.288 1.00 87.38 480 PRO A O 1
ATOM 3854 N N . LYS A 1 481 ? -42.806 16.390 2.399 1.00 83.69 481 LYS A N 1
ATOM 3855 C CA . LYS A 1 481 ? -42.204 16.815 3.677 1.00 83.69 481 LYS A CA 1
ATOM 3856 C C . LYS A 1 481 ? -41.356 15.706 4.297 1.00 83.69 481 LYS A C 1
ATOM 3858 O O . LYS A 1 481 ? -40.266 15.964 4.812 1.00 83.69 481 LYS A O 1
ATOM 3863 N N . GLU A 1 482 ? -41.822 14.467 4.209 1.00 80.69 482 GLU A N 1
ATOM 3864 C CA . GLU A 1 482 ? -41.072 13.316 4.690 1.00 80.69 482 GLU A CA 1
ATOM 3865 C C . GLU A 1 482 ? -39.873 12.990 3.791 1.00 80.69 482 GLU A C 1
ATOM 3867 O O . GLU A 1 482 ? -38.812 12.643 4.315 1.00 80.69 482 GLU A O 1
ATOM 3872 N N . LYS A 1 483 ? -39.968 13.224 2.471 1.00 77.56 483 LYS A N 1
ATOM 3873 C CA . LYS A 1 483 ? -38.812 13.163 1.554 1.00 77.56 483 LYS A CA 1
ATOM 3874 C C . LYS A 1 483 ? -37.715 14.158 1.940 1.00 77.56 483 LYS A C 1
ATOM 3876 O O . LYS A 1 483 ? -36.547 13.780 1.973 1.00 77.56 483 LYS A O 1
ATOM 3881 N N . VAL A 1 484 ? -38.054 15.400 2.295 1.00 82.00 484 VAL A N 1
ATOM 3882 C CA . VAL A 1 484 ? -37.050 16.401 2.713 1.00 82.00 484 VAL A CA 1
ATOM 3883 C C . VAL A 1 484 ? -36.430 16.041 4.066 1.00 82.00 484 VAL A C 1
ATOM 3885 O O . VAL A 1 484 ? -35.206 16.015 4.187 1.00 82.00 484 VAL A O 1
ATOM 3888 N N . LYS A 1 485 ? -37.242 15.700 5.078 1.00 80.75 485 LYS A N 1
ATOM 3889 C CA . LYS A 1 485 ? -36.744 15.332 6.419 1.00 80.75 485 LYS A CA 1
ATOM 3890 C C . LYS A 1 485 ? -35.844 14.097 6.375 1.00 80.75 485 LYS A C 1
ATOM 3892 O O . LYS A 1 485 ? -34.839 14.032 7.081 1.00 80.75 485 LYS A O 1
ATOM 3897 N N . SER A 1 486 ? -36.184 13.123 5.541 1.00 70.31 486 SER A N 1
ATOM 3898 C CA . SER A 1 486 ? -35.393 11.908 5.367 1.00 70.31 486 SER A CA 1
ATOM 3899 C C . SER A 1 486 ? -34.143 12.111 4.533 1.00 70.31 486 SER A C 1
ATOM 3901 O O . SER A 1 486 ? -33.102 11.593 4.920 1.00 70.31 486 SER A O 1
ATOM 3903 N N . THR A 1 487 ? -34.201 12.923 3.476 1.00 74.00 487 THR A N 1
ATOM 3904 C CA . THR A 1 487 ? -33.011 13.355 2.728 1.00 74.00 487 THR A CA 1
ATOM 3905 C C . THR A 1 487 ? -32.051 14.100 3.648 1.00 74.00 487 THR A C 1
ATOM 3907 O O . THR A 1 487 ? -30.858 13.821 3.636 1.00 74.00 487 THR A O 1
ATOM 3910 N N . LEU A 1 488 ? -32.561 14.976 4.520 1.00 75.62 488 LEU A N 1
ATOM 3911 C CA . LEU A 1 488 ? -31.754 15.686 5.508 1.00 75.62 488 LEU A CA 1
ATOM 3912 C C . LEU A 1 488 ? -31.161 14.728 6.552 1.00 75.62 488 LEU A C 1
ATOM 3914 O O . LEU A 1 488 ? -29.975 14.816 6.844 1.00 75.62 488 LEU A O 1
ATOM 3918 N N . LYS A 1 489 ? -31.943 13.774 7.078 1.00 76.56 489 LYS A N 1
ATOM 3919 C CA . LYS A 1 489 ? -31.456 12.750 8.022 1.00 76.56 489 LYS A CA 1
ATOM 3920 C C . LYS A 1 489 ? -30.427 11.817 7.376 1.00 76.56 489 LYS A C 1
ATOM 3922 O O . LYS A 1 489 ? -29.460 11.441 8.030 1.00 76.56 489 LYS A O 1
ATOM 3927 N N . TRP A 1 490 ? -30.607 11.481 6.100 1.00 70.31 490 TRP A N 1
ATOM 3928 C CA . TRP A 1 490 ? -29.659 10.714 5.296 1.00 70.31 490 TRP A CA 1
ATOM 3929 C C . TRP A 1 490 ? -28.375 11.505 5.057 1.00 70.31 490 TRP A C 1
ATOM 3931 O O . TRP A 1 490 ? -27.302 10.988 5.338 1.00 70.31 490 TRP A O 1
ATOM 3941 N N . LEU A 1 491 ? -28.466 12.777 4.655 1.00 64.88 491 LEU A N 1
ATOM 3942 C CA . LEU A 1 491 ? -27.311 13.669 4.522 1.00 64.88 491 LEU A CA 1
ATOM 3943 C C . LEU A 1 491 ? -26.567 13.802 5.855 1.00 64.88 491 LEU A C 1
ATOM 3945 O O . LEU A 1 491 ? -25.358 13.610 5.888 1.00 64.88 491 LEU A O 1
ATOM 3949 N N . LEU A 1 492 ? -27.273 14.031 6.966 1.00 67.44 492 LEU A N 1
ATOM 3950 C CA . LEU A 1 492 ? -26.689 14.067 8.312 1.00 67.44 492 LEU A CA 1
ATOM 3951 C C . LEU A 1 492 ? -26.065 12.729 8.720 1.00 67.44 492 LEU A C 1
ATOM 3953 O O . LEU A 1 492 ? -25.024 12.730 9.366 1.00 67.44 492 LEU A O 1
ATOM 3957 N N . SER A 1 493 ? -26.658 11.595 8.344 1.00 64.94 493 SER A N 1
ATOM 3958 C CA . SER A 1 493 ? -26.090 10.262 8.582 1.00 64.94 493 SER A CA 1
ATOM 3959 C C . SER A 1 493 ? -24.844 10.020 7.727 1.00 64.94 493 SER A C 1
ATOM 3961 O O . SER A 1 493 ? -23.867 9.473 8.226 1.00 64.94 493 SER A O 1
ATOM 3963 N N . CYS A 1 494 ? -24.816 10.503 6.485 1.00 58.84 494 CYS A N 1
ATOM 3964 C CA . CYS A 1 494 ? -23.652 10.411 5.611 1.00 58.84 494 CYS A CA 1
ATOM 3965 C C . CYS A 1 494 ? -22.523 11.350 6.067 1.00 58.84 494 CYS A C 1
ATOM 3967 O O . CYS A 1 494 ? -21.360 10.940 6.054 1.00 58.84 494 CYS A O 1
ATOM 3969 N N . VAL A 1 495 ? -22.861 12.546 6.566 1.00 61.97 495 VAL A N 1
ATOM 3970 C CA . VAL A 1 495 ? -21.933 13.487 7.214 1.00 61.97 495 VAL A CA 1
ATOM 3971 C C . VAL A 1 495 ? -21.422 12.931 8.544 1.00 61.97 495 VAL A C 1
ATOM 3973 O O . VAL A 1 495 ? -20.237 13.032 8.804 1.00 61.97 495 VAL A O 1
ATOM 3976 N N . LYS A 1 496 ? -22.247 12.272 9.364 1.00 66.25 496 LYS A N 1
ATOM 3977 C CA . LYS A 1 496 ? -21.785 11.567 10.580 1.00 66.25 496 LYS A CA 1
ATOM 3978 C C . LYS A 1 496 ? -21.123 10.212 10.287 1.00 66.25 496 LYS A C 1
ATOM 3980 O O . LYS A 1 496 ? -20.575 9.578 11.183 1.00 66.25 496 LYS A O 1
ATOM 3985 N N . GLY A 1 497 ? -21.194 9.752 9.044 1.00 72.81 497 GLY A N 1
ATOM 3986 C CA . GLY A 1 497 ? -20.836 8.401 8.644 1.00 72.81 497 GLY A CA 1
ATOM 3987 C C . GLY A 1 497 ? -19.411 8.278 8.116 1.00 72.81 497 GLY A C 1
ATOM 3988 O O . GLY A 1 497 ? -18.455 8.914 8.560 1.00 72.81 497 GLY A O 1
ATOM 3989 N N . ARG A 1 498 ? -19.252 7.405 7.123 1.00 71.12 498 ARG A N 1
ATOM 3990 C CA . ARG A 1 498 ? -17.955 7.090 6.506 1.00 71.12 498 ARG A CA 1
ATOM 3991 C C . ARG A 1 498 ? -17.271 8.283 5.816 1.00 71.12 498 ARG A C 1
ATOM 3993 O O . ARG A 1 498 ? -16.065 8.217 5.620 1.00 71.12 498 ARG A O 1
ATOM 4000 N N . PHE A 1 499 ? -17.984 9.360 5.474 1.00 79.25 499 PHE A N 1
ATOM 4001 C CA . PHE A 1 499 ? -17.410 10.481 4.720 1.00 79.25 499 PHE A CA 1
ATOM 4002 C C . PHE A 1 499 ? -16.573 11.333 5.654 1.00 79.25 499 PHE A C 1
ATOM 4004 O O . PHE A 1 499 ? -15.436 11.645 5.333 1.00 79.25 499 PHE A O 1
ATOM 4011 N N . LEU A 1 500 ? -17.085 11.603 6.856 1.00 81.50 500 LEU A N 1
ATOM 4012 C CA . LEU A 1 500 ? -16.291 12.210 7.912 1.00 81.50 500 LEU A CA 1
ATOM 4013 C C . LEU A 1 500 ? -15.107 11.323 8.286 1.00 81.50 500 LEU A C 1
ATOM 4015 O O . LEU A 1 500 ? -14.005 11.831 8.425 1.00 81.50 500 LEU A O 1
ATOM 4019 N N . LYS A 1 501 ? -15.276 9.994 8.347 1.00 82.06 501 LYS A N 1
ATOM 4020 C CA . LYS A 1 501 ? -14.138 9.077 8.561 1.00 82.06 501 LYS A CA 1
ATOM 4021 C C . LYS A 1 501 ? -13.079 9.214 7.462 1.00 82.06 501 LYS A C 1
ATOM 4023 O O . LYS A 1 501 ? -11.895 9.288 7.773 1.00 82.06 501 LYS A O 1
ATOM 4028 N N . TRP A 1 502 ? -13.489 9.266 6.196 1.00 86.06 502 TRP A N 1
ATOM 4029 C CA . TRP A 1 502 ? -12.596 9.525 5.065 1.00 86.06 502 TRP A CA 1
ATOM 4030 C C . TRP A 1 502 ? -11.917 10.896 5.191 1.00 86.06 502 TRP A C 1
ATOM 4032 O O . TRP A 1 502 ? -10.697 10.976 5.089 1.00 86.06 502 TRP A O 1
ATOM 4042 N N . LEU A 1 503 ? -12.671 11.949 5.523 1.00 85.44 503 LEU A N 1
ATOM 4043 C CA . LEU A 1 503 ? -12.158 13.304 5.721 1.00 85.44 503 LEU A CA 1
ATOM 4044 C C . LEU A 1 503 ? -11.136 13.364 6.862 1.00 85.44 503 LEU A C 1
ATOM 4046 O O . LEU A 1 503 ? -10.109 14.012 6.719 1.00 85.44 503 LEU A O 1
ATOM 4050 N N . VAL A 1 504 ? -11.363 12.646 7.963 1.00 87.25 504 VAL A N 1
ATOM 4051 C CA . VAL A 1 504 ? -10.413 12.530 9.079 1.00 87.25 504 VAL A CA 1
ATOM 4052 C C . VAL A 1 504 ? -9.125 11.842 8.636 1.00 87.25 504 VAL A C 1
ATOM 4054 O O . VAL A 1 504 ? -8.037 12.282 9.008 1.00 87.25 504 VAL A O 1
ATOM 4057 N N . TYR A 1 505 ? -9.205 10.790 7.816 1.00 86.81 505 TYR A N 1
ATOM 4058 C CA . TYR A 1 505 ? -8.005 10.170 7.249 1.00 86.81 505 TYR A CA 1
ATOM 4059 C C . TYR A 1 505 ? -7.276 11.091 6.267 1.00 86.81 505 TYR A C 1
ATOM 4061 O O . TYR A 1 505 ? -6.046 11.095 6.260 1.00 86.81 505 TYR A O 1
ATOM 4069 N N . MET A 1 506 ? -8.003 11.902 5.499 1.00 88.94 506 MET A N 1
ATOM 4070 C CA . MET A 1 506 ? -7.416 12.909 4.615 1.00 88.94 506 MET A CA 1
ATOM 4071 C C . MET A 1 506 ? -6.750 14.038 5.392 1.00 88.94 506 MET A C 1
ATOM 4073 O O . MET A 1 506 ? -5.603 14.366 5.115 1.00 88.94 506 MET A O 1
ATOM 4077 N N . LEU A 1 507 ? -7.414 14.575 6.414 1.00 88.94 507 LEU A N 1
ATOM 4078 C CA . LEU A 1 507 ? -6.841 15.573 7.312 1.00 88.94 507 LEU A CA 1
ATOM 4079 C C . LEU A 1 507 ? -5.586 15.024 7.987 1.00 88.94 507 LEU A C 1
ATOM 4081 O O . LEU A 1 507 ? -4.550 15.675 8.002 1.00 88.94 507 LEU A O 1
ATOM 4085 N N . SER A 1 508 ? -5.647 13.786 8.473 1.00 88.06 508 SER A N 1
ATOM 4086 C CA . SER A 1 508 ? -4.488 13.092 9.021 1.00 88.06 508 SER A CA 1
ATOM 4087 C C . SER A 1 508 ? -3.328 13.010 8.035 1.00 88.06 508 SER A C 1
ATOM 4089 O O . SER A 1 508 ? -2.186 13.208 8.435 1.00 88.06 508 SER A O 1
ATOM 4091 N N . PHE A 1 509 ? -3.608 12.695 6.773 1.00 89.81 509 PHE A N 1
ATOM 4092 C CA . PHE A 1 509 ? -2.604 12.657 5.720 1.00 89.81 509 PHE A CA 1
ATOM 4093 C C . PHE A 1 509 ? -2.017 14.041 5.430 1.00 89.81 509 PHE A C 1
ATOM 4095 O O . PHE A 1 509 ? -0.799 14.172 5.361 1.00 89.81 509 PHE A O 1
ATOM 4102 N N . LEU A 1 510 ? -2.850 15.078 5.359 1.00 91.62 510 LEU A N 1
ATOM 4103 C CA . LEU A 1 510 ? -2.391 16.454 5.179 1.00 91.62 510 LEU A CA 1
ATOM 4104 C C . LEU A 1 510 ? -1.484 16.899 6.328 1.00 91.62 510 LEU A C 1
ATOM 4106 O O . LEU A 1 510 ? -0.407 17.425 6.071 1.00 91.62 510 LEU A O 1
ATOM 4110 N N . VAL A 1 511 ? -1.856 16.612 7.580 1.00 90.50 511 VAL A N 1
ATOM 4111 C CA . VAL A 1 511 ? -1.014 16.903 8.752 1.00 90.50 511 VAL A CA 1
ATOM 4112 C C . VAL A 1 511 ? 0.326 16.167 8.668 1.00 90.50 511 VAL A C 1
ATOM 4114 O O . VAL A 1 511 ? 1.361 16.768 8.946 1.00 90.50 511 VAL A O 1
ATOM 4117 N N . MET A 1 512 ? 0.339 14.906 8.214 1.00 89.19 512 MET A N 1
ATOM 4118 C CA . MET A 1 512 ? 1.585 14.166 7.966 1.00 89.19 512 MET A CA 1
ATOM 4119 C C . MET A 1 512 ? 2.457 14.841 6.907 1.00 89.19 512 MET A C 1
ATOM 4121 O O . MET A 1 512 ? 3.657 14.980 7.119 1.00 89.19 512 MET A O 1
ATOM 4125 N N . CYS A 1 513 ? 1.878 15.278 5.787 1.00 89.00 513 CYS A N 1
ATOM 4126 C CA . CYS A 1 513 ? 2.612 15.992 4.743 1.00 89.00 513 CYS A CA 1
ATOM 4127 C C . CYS A 1 513 ? 3.155 17.335 5.244 1.00 89.00 513 CYS A C 1
ATOM 4129 O O . CYS A 1 513 ? 4.316 17.649 4.996 1.00 89.00 513 CYS A O 1
ATOM 4131 N N . CYS A 1 514 ? 2.356 18.107 5.982 1.00 92.69 514 CYS A N 1
ATOM 4132 C CA . CYS A 1 514 ? 2.788 19.377 6.562 1.00 92.69 514 CYS A CA 1
ATOM 4133 C C . CYS A 1 514 ? 3.933 19.180 7.561 1.00 92.69 514 CYS A C 1
ATOM 4135 O O . CYS A 1 514 ? 4.927 19.894 7.474 1.00 92.69 514 CYS A O 1
ATOM 4137 N N . PHE A 1 515 ? 3.842 18.177 8.438 1.00 90.75 515 PHE A N 1
ATOM 4138 C CA . PHE A 1 515 ? 4.920 17.834 9.366 1.00 90.75 515 PHE A CA 1
ATOM 4139 C C . PHE A 1 515 ? 6.173 17.321 8.641 1.00 90.75 515 PHE A C 1
ATOM 4141 O O . PHE A 1 515 ? 7.289 17.672 9.014 1.00 90.75 515 PHE A O 1
ATOM 4148 N N . ALA A 1 516 ? 6.001 16.538 7.572 1.00 86.31 516 ALA A N 1
ATOM 4149 C CA . ALA A 1 516 ? 7.103 16.064 6.741 1.00 86.31 516 ALA A CA 1
ATOM 4150 C C . ALA A 1 516 ? 7.833 17.206 6.022 1.00 86.31 516 ALA A C 1
ATOM 4152 O O . ALA A 1 516 ? 9.040 17.119 5.843 1.00 86.31 516 ALA A O 1
ATOM 4153 N N . LEU A 1 517 ? 7.126 18.260 5.610 1.00 88.56 517 LEU A N 1
ATOM 4154 C CA . LEU A 1 517 ? 7.716 19.430 4.953 1.00 88.56 517 LEU A CA 1
ATOM 4155 C C . LEU A 1 517 ? 8.315 20.418 5.959 1.00 88.56 517 LEU A C 1
ATOM 4157 O O . LEU A 1 517 ? 9.387 20.966 5.722 1.00 88.56 517 LEU A O 1
ATOM 4161 N N . LYS A 1 518 ? 7.629 20.642 7.083 1.00 92.94 518 LYS A N 1
ATOM 4162 C CA . LYS A 1 518 ? 8.031 21.569 8.140 1.00 92.94 518 LYS A CA 1
ATOM 4163 C C . LYS A 1 518 ? 7.830 20.901 9.508 1.00 92.94 518 LYS A C 1
ATOM 4165 O O . LYS A 1 518 ? 6.723 20.969 10.051 1.00 92.94 518 LYS A O 1
ATOM 4170 N N . PRO A 1 519 ? 8.870 20.259 10.069 1.00 91.12 519 PRO A N 1
ATOM 4171 C CA . PRO A 1 519 ? 8.790 19.619 11.372 1.00 91.12 519 PRO A CA 1
ATOM 4172 C C . PRO A 1 519 ? 8.623 20.689 12.448 1.00 91.12 519 PRO A C 1
ATOM 4174 O O . PRO A 1 519 ? 9.556 21.410 12.789 1.00 91.12 519 PRO A O 1
ATOM 4177 N N . ASP A 1 520 ? 7.394 20.814 12.932 1.00 93.69 520 ASP A N 1
ATOM 4178 C CA . ASP A 1 520 ? 6.987 21.762 13.961 1.00 93.69 520 ASP A CA 1
ATOM 4179 C C . ASP A 1 520 ? 6.137 21.001 14.993 1.00 93.69 520 ASP A C 1
ATOM 4181 O O . ASP A 1 520 ? 5.233 20.249 14.592 1.00 93.69 520 ASP A O 1
ATOM 4185 N N . PRO A 1 521 ? 6.392 21.153 16.307 1.00 91.25 521 PRO A N 1
ATOM 4186 C CA . PRO A 1 521 ? 5.592 20.512 17.350 1.00 91.25 521 PRO A CA 1
ATOM 4187 C C . PRO A 1 521 ? 4.096 20.858 17.270 1.00 91.25 521 PRO A C 1
ATOM 4189 O O . PRO A 1 521 ? 3.272 20.053 17.705 1.00 91.25 521 PRO A O 1
ATOM 4192 N N . ALA A 1 522 ? 3.714 21.991 16.670 1.00 92.69 522 ALA A N 1
ATOM 4193 C CA . ALA A 1 522 ? 2.311 22.343 16.455 1.00 92.69 522 ALA A CA 1
ATOM 4194 C C . ALA A 1 522 ? 1.566 21.305 15.595 1.00 92.69 522 ALA A C 1
ATOM 4196 O O . ALA A 1 522 ? 0.419 20.965 15.893 1.00 92.69 522 ALA A O 1
ATOM 4197 N N . TRP A 1 523 ? 2.216 20.737 14.571 1.00 92.44 523 TRP A N 1
ATOM 4198 C CA . TRP A 1 523 ? 1.611 19.688 13.741 1.00 92.44 523 TRP A CA 1
ATOM 4199 C C . TRP A 1 523 ? 1.439 18.374 14.507 1.00 92.44 523 TRP A C 1
ATOM 4201 O O . TRP A 1 523 ? 0.431 17.690 14.322 1.00 92.44 523 TRP A O 1
ATOM 4211 N N . LEU A 1 524 ? 2.379 18.044 15.401 1.00 88.25 524 LEU A N 1
ATOM 4212 C CA . LEU A 1 524 ? 2.263 16.886 16.293 1.00 88.25 524 LEU A CA 1
ATOM 4213 C C . LEU A 1 524 ? 1.110 17.062 17.282 1.00 88.25 524 LEU A C 1
ATOM 4215 O O . LEU A 1 524 ? 0.324 16.135 17.472 1.00 88.25 524 LEU A O 1
ATOM 4219 N N . GLY A 1 525 ? 0.957 18.266 17.841 1.00 88.12 525 GLY A N 1
ATOM 4220 C CA . GLY A 1 525 ? -0.183 18.626 18.682 1.00 88.12 525 GLY A CA 1
ATOM 4221 C C . GLY A 1 525 ? -1.508 18.514 17.942 1.00 88.12 525 GLY A C 1
ATOM 4222 O O . GLY A 1 525 ? -2.428 17.863 18.433 1.00 88.12 525 GLY A O 1
ATOM 4223 N N . LEU A 1 526 ? -1.594 19.055 16.724 1.00 90.38 526 LEU A N 1
ATOM 4224 C CA . LEU A 1 526 ? -2.787 18.933 15.889 1.00 90.38 526 LEU A CA 1
ATOM 4225 C C . LEU A 1 526 ? -3.124 17.463 15.596 1.00 90.38 526 LEU A C 1
ATOM 4227 O O . LEU A 1 526 ? -4.281 17.057 15.708 1.00 90.38 526 LEU A O 1
ATOM 4231 N N . PHE A 1 527 ? -2.123 16.641 15.273 1.00 86.38 527 PHE A N 1
ATOM 4232 C CA . PHE A 1 527 ? -2.319 15.208 15.069 1.00 86.38 527 PHE A CA 1
ATOM 4233 C C . PHE A 1 527 ? -2.821 14.521 16.350 1.00 86.38 527 PHE A C 1
ATOM 4235 O O . PHE A 1 527 ? -3.832 13.820 16.323 1.00 86.38 527 PHE A O 1
ATOM 4242 N N . ALA A 1 528 ? -2.169 14.755 17.487 1.00 85.50 528 ALA A N 1
ATOM 4243 C CA . ALA A 1 528 ? -2.499 14.098 18.747 1.00 85.50 528 ALA A CA 1
ATOM 4244 C C . ALA A 1 528 ? -3.853 14.520 19.336 1.00 85.50 528 ALA A C 1
ATOM 4246 O O . ALA A 1 528 ? -4.517 13.696 19.961 1.00 85.50 528 ALA A O 1
ATOM 4247 N N . ILE A 1 529 ? -4.265 15.775 19.136 1.00 84.56 529 ILE A N 1
ATOM 4248 C CA . ILE A 1 529 ? -5.491 16.342 19.717 1.00 84.56 529 ILE A CA 1
ATOM 4249 C C . ILE A 1 529 ? -6.689 16.179 18.781 1.00 84.56 529 ILE A C 1
ATOM 4251 O O . ILE A 1 529 ? -7.805 15.987 19.251 1.00 84.56 529 ILE A O 1
ATOM 4255 N N . VAL A 1 530 ? -6.494 16.246 17.463 1.00 83.31 530 VAL A N 1
ATOM 4256 C CA . VAL A 1 530 ? -7.613 16.186 16.508 1.00 83.31 530 VAL A CA 1
ATOM 4257 C C . VAL A 1 530 ? -7.694 14.820 15.849 1.00 83.31 530 VAL A C 1
ATOM 4259 O O . VAL A 1 530 ? -8.754 14.205 15.820 1.00 83.31 530 VAL A O 1
ATOM 4262 N N . VAL A 1 531 ? -6.582 14.305 15.329 1.00 81.81 531 VAL A N 1
ATOM 4263 C CA . VAL A 1 531 ? -6.609 13.087 14.512 1.00 81.81 531 VAL A CA 1
ATOM 4264 C C . VAL A 1 531 ? -6.735 11.834 15.369 1.00 81.81 531 VAL A C 1
ATOM 4266 O O . VAL A 1 531 ? -7.559 10.971 15.057 1.00 81.81 531 VAL A O 1
ATOM 4269 N N . ILE A 1 532 ? -5.928 11.708 16.426 1.00 78.88 532 ILE A N 1
ATOM 4270 C CA . ILE A 1 532 ? -5.906 10.477 17.220 1.00 78.88 532 ILE A CA 1
ATOM 4271 C C . ILE A 1 532 ? -7.239 10.237 17.944 1.00 78.88 532 ILE A C 1
ATOM 4273 O O . ILE A 1 532 ? -7.745 9.126 17.812 1.00 78.88 532 ILE A O 1
ATOM 4277 N N . PRO A 1 533 ? -7.895 11.209 18.609 1.00 78.06 533 PRO A N 1
ATOM 4278 C CA . PRO A 1 533 ? -9.182 10.957 19.260 1.00 78.06 533 PRO A CA 1
ATOM 4279 C C . PRO A 1 533 ? -10.249 10.456 18.288 1.00 78.06 533 PRO A C 1
ATOM 4281 O O . PRO A 1 533 ? -10.963 9.506 18.594 1.00 78.06 533 PRO A O 1
ATOM 4284 N N . LEU A 1 534 ? -10.287 11.010 17.072 1.00 76.69 534 LEU A N 1
ATOM 4285 C CA . LEU A 1 534 ? -11.221 10.589 16.021 1.00 76.69 534 LEU A CA 1
ATOM 4286 C C . LEU A 1 534 ? -10.927 9.173 15.488 1.00 76.69 534 LEU A C 1
ATOM 4288 O O . LEU A 1 534 ? -11.798 8.524 14.904 1.00 76.69 534 LEU A O 1
ATOM 4292 N N . ARG A 1 535 ? -9.704 8.661 15.678 1.00 72.12 535 ARG A N 1
ATOM 4293 C CA . ARG A 1 535 ? -9.345 7.261 15.392 1.00 72.12 535 ARG A CA 1
ATOM 4294 C C . ARG A 1 535 ? -9.612 6.350 16.585 1.00 72.12 535 ARG A C 1
ATOM 4296 O O . ARG A 1 535 ? -10.152 5.255 16.409 1.00 72.12 535 ARG A O 1
ATOM 4303 N N . VAL A 1 536 ? -9.264 6.815 17.780 1.00 69.62 536 VAL A N 1
ATOM 4304 C CA . VAL A 1 536 ? -9.396 6.096 19.048 1.00 69.62 536 VAL A CA 1
ATOM 4305 C C . VAL A 1 536 ? -10.851 5.932 19.446 1.00 69.62 536 VAL A C 1
ATOM 4307 O O . VAL A 1 536 ? -11.154 4.926 20.068 1.00 69.62 536 VAL A O 1
ATOM 4310 N N . GLU A 1 537 ? -11.777 6.779 18.989 1.00 64.56 537 GLU A N 1
ATOM 4311 C CA . GLU A 1 537 ? -13.222 6.548 19.133 1.00 64.56 537 GLU A CA 1
ATOM 4312 C C . GLU A 1 537 ? -13.631 5.134 18.679 1.00 64.56 537 GLU A C 1
ATOM 4314 O O . GLU A 1 537 ? -14.524 4.535 19.265 1.00 64.56 537 GLU A O 1
ATOM 4319 N N . ARG A 1 538 ? -12.934 4.519 17.708 1.00 60.47 538 ARG A N 1
ATOM 4320 C CA . ARG A 1 538 ? -13.182 3.112 17.340 1.00 60.47 538 ARG A CA 1
ATOM 4321 C C . ARG A 1 538 ? -12.644 2.110 18.347 1.00 60.47 538 ARG A C 1
ATOM 4323 O O . ARG A 1 538 ? -13.284 1.091 18.572 1.00 60.47 538 ARG A O 1
ATOM 4330 N N . ALA A 1 539 ? -11.456 2.358 18.890 1.00 58.28 539 ALA A N 1
ATOM 4331 C CA . ALA A 1 539 ? -10.865 1.494 19.905 1.00 58.28 539 ALA A CA 1
ATOM 4332 C C . ALA A 1 539 ? -11.663 1.589 21.211 1.00 58.28 539 ALA A C 1
ATOM 4334 O O . ALA A 1 539 ? -11.945 0.569 21.832 1.00 58.28 539 ALA A O 1
ATOM 4335 N N . LEU A 1 540 ? -12.085 2.803 21.566 1.00 60.16 540 LEU A N 1
ATOM 4336 C CA . LEU A 1 540 ? -12.928 3.095 22.711 1.00 60.16 540 LEU A CA 1
ATOM 4337 C C . LEU A 1 540 ? -14.343 2.558 22.502 1.00 60.16 540 LEU A C 1
ATOM 4339 O O . LEU A 1 540 ? -14.838 1.868 23.373 1.00 60.16 540 LEU A O 1
ATOM 4343 N N . GLY A 1 541 ? -14.961 2.786 21.341 1.00 64.56 541 GLY A N 1
ATOM 4344 C CA . GLY A 1 541 ? -16.276 2.240 20.997 1.00 64.56 541 GLY A CA 1
ATOM 4345 C C . GLY A 1 541 ? -16.281 0.714 21.008 1.00 64.56 541 GLY A C 1
ATOM 4346 O O . GLY A 1 541 ? -17.130 0.113 21.646 1.00 64.56 541 GLY A O 1
ATOM 4347 N N . ALA A 1 542 ? -15.265 0.069 20.425 1.00 57.16 542 ALA A N 1
ATOM 4348 C CA . ALA A 1 542 ? -15.124 -1.384 20.504 1.00 57.16 542 ALA A CA 1
ATOM 4349 C C . ALA A 1 542 ? -14.861 -1.881 21.934 1.00 57.16 542 ALA A C 1
ATOM 4351 O O . ALA A 1 542 ? -15.289 -2.977 22.278 1.00 57.16 542 ALA A O 1
ATOM 4352 N N . ALA A 1 543 ? -14.146 -1.115 22.762 1.00 55.62 543 ALA A N 1
ATOM 4353 C CA . ALA A 1 543 ? -13.974 -1.445 24.172 1.00 55.62 543 ALA A CA 1
ATOM 4354 C C . ALA A 1 543 ? -15.288 -1.275 24.954 1.00 55.62 543 ALA A C 1
ATOM 4356 O O . ALA A 1 543 ? -15.595 -2.122 25.783 1.00 55.62 543 ALA A O 1
ATOM 4357 N N . LEU A 1 544 ? -16.068 -0.231 24.662 1.00 59.31 544 LEU A N 1
ATOM 4358 C CA . LEU A 1 544 ? -17.339 0.096 25.311 1.00 59.31 544 LEU A CA 1
ATOM 4359 C C . LEU A 1 544 ? -18.485 -0.833 24.898 1.00 59.31 544 LEU A C 1
ATOM 4361 O O . LEU A 1 544 ? -19.266 -1.194 25.757 1.00 59.31 544 LEU A O 1
ATOM 4365 N N . ASP A 1 545 ? -18.572 -1.262 23.635 1.00 55.28 545 ASP A N 1
ATOM 4366 C CA . ASP A 1 545 ? -19.593 -2.218 23.163 1.00 55.28 545 ASP A CA 1
ATOM 4367 C C . ASP A 1 545 ? -19.392 -3.635 23.740 1.00 55.28 545 ASP A C 1
ATOM 4369 O O . ASP A 1 545 ? -20.277 -4.491 23.668 1.00 55.28 545 ASP A O 1
ATOM 4373 N N . ILE A 1 546 ? -18.183 -3.924 24.228 1.00 49.84 546 ILE A N 1
ATOM 4374 C CA . ILE A 1 546 ? -17.801 -5.223 24.795 1.00 49.84 546 ILE A CA 1
ATOM 4375 C C . ILE A 1 546 ? -17.910 -5.228 26.327 1.00 49.84 546 ILE A C 1
ATOM 4377 O O . ILE A 1 546 ? -18.151 -6.299 26.894 1.00 49.84 546 ILE A O 1
ATOM 4381 N N . LEU A 1 547 ? -17.688 -4.074 26.969 1.00 52.81 547 LEU A N 1
ATOM 4382 C CA . LEU A 1 547 ? -17.947 -3.844 28.395 1.00 52.81 547 LEU A CA 1
ATOM 4383 C C . LEU A 1 547 ? -19.453 -3.833 28.670 1.00 52.81 547 LEU A C 1
ATOM 4385 O O . LEU A 1 547 ? -19.824 -4.379 29.734 1.00 52.81 547 LEU A O 1
#

Organism: Heterosigma akashiwo (NCBI:txid2829)

Radius of gyration: 32.84 Å; chains: 1; bounding box: 88×70×112 Å

Foldseek 3Di:
DDDDDDDDDDDDDDDDDDDPDDDDDDPPPPPPPPPVDPDVVVVVVVVVCCVPPPVVVVVVCVLVVVLLVVLLVVVVVLLLLLLLLLLLLCCLPDPDDDPVVLVVLLLVLVLVLQVVVPNV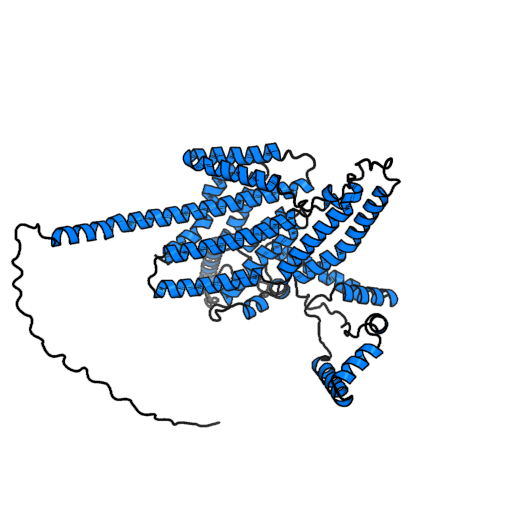SNVVSVVVVVVVVVLVPPQLCVVVCVVVVPPFLLLCLLVLLVSLVVLLVVLLCVLLVCVLVQLQLQLVQVLVVVVVVCVVVVHDPSVSSVSVVVSVVVNSVVLSVSLSSLLSNRPVSLDPPPPDPRPCVPPVCVSVVSSVVSNVVSVVVVVLSLQSLLCSLFVFFDPPQFDPDPPPPPPVVNCVVPPPVVVVVVVCVVVVCDPVNVVVVVVVCCVVPCDPDPGRRGDDRPVVLVVVVVVCVVVVNCPSVVSVVVRSVVSVVLLLCLLQLEDEPSNCSRRVLLVSLVVRPPDPPCSVVSSLSSQLSSQLNSLSVLSNNSNCSLSSLSSNLCSPQGFYAYPPPDSPGPFQPPPDDPDPDPDPVVVVVVVVVRVVSSCVTSVVVSVLSVVSSVLSVVCSVPVHSVSVVCCSVPNSVSVCCVVVVVVVVVD